Protein AF-A0A936YEL8-F1 (afdb_monomer_lite)

Radius of gyration: 24.59 Å; chains: 1; bounding box: 74×56×64 Å

pLDDT: mean 84.37, std 16.49, range [36.75, 98.81]

Secondary structure (DSSP, 8-state):
------S------------EEEE-TTTTT-TT--THHHHHHTTT-SEEEEEEESSSS-SS--SSHHHHHTSSSEEEEEEEEEESTTSGGGT----TTSTTTT--HHHHHHHHHTT-HHHHHHHHHHHHHHHHHHTT--S-EEEEEEEEETB-S-HHHHHHHHHHHHHHHTTSTT-EEEE-BSSSPPPTTSEEEEESSPPP-TTEEEE-TTS-GGGS-HHHHHHHHTTSSEEEE--GGGGT--TTPPP--GGG------IIIIIHHHHHHH-GGGT-S---SS-GGGGTT-SEEEPPP-BTTB-S-EEPTTSSSEEEEPPGGGTTPPPS-EEEEETTEE-S---TT-TT--SSEEEEE-SS-TTSEEEEESS-GGGSPTTEEEEETTEEEEESS---B--

Sequence (399 aa):
MRYLLAILLLAQVSVAQENRGVSWILQMCSEHTDCSAIEAAYRGVPVINAGWMYLTSNPNRCKCAPRLLEDSRQKNIRIDICNSTCFPERGRSCQPAECFAGQRQGEAGKKILANDPATYKRIDRSIAMAQANLLSAKGPLKLFVKSCLECSIDPAARKKLNAYVAAKFSSYPGVEFVDNPINDRCQPGMVCEKHGSPVGNNNLIADNDGLDYDGIDQLSYWRKNKPSRLVLAWKGCNNGLAKGETFKPGQNRTNYCSASRDGKDFNSATISNAVDKPTEAVDPLDLKGCRKMLKAPDGPQKFVLKLSEGRAHSVWLSPPALSGKTFKKVELLNHGKRIDGSRAGVPGYRYGVPYLPDTTNPKRRLYDFMGHPRSYPDNSVLHADGFCWILEKPRFRVD

Foldseek 3Di:
DPDPPPPPPPPPPVPLPLFEAAELALQQQAPQHDLLLVVLLCVPFQEYEYEYEPCQQHLPARVNLLVVQLDAHHYEYEYEQAEPCQAVVNVHADPPLGLQHPHHQARLLVCLVVVPVVSVVSSVSSLVNVVVSNVSGHHHYAYEYEQYAQRAHDPVSNVSSQVVSCVSCVPPPNYAYEYEYDPDDGDPRHQYEDEQQDQAAQSYEYEPVVPACVRFPLLLSCVRHSRHNHYHHYHPQSQLDDPPDDDDGSNPRNSHDDNVPNSNVSNCSSDPPNNPPPPPQAQVLLLVLQPAEDEADDDDQGHQWAQDDPDQWIKGKDGPVCFQDDFPAKFKDGNNDTDLDDPPDDPPDGFQPQPAQDPVRNSITMGTGGHHQQRDDAQIWIDTNNYIYGRNGRDYDHD

Structure (mmCIF, N/CA/C/O backbone):
data_AF-A0A936YEL8-F1
#
_entry.id   AF-A0A936YEL8-F1
#
loop_
_atom_site.group_PDB
_atom_site.id
_atom_site.type_symbol
_atom_site.label_atom_id
_atom_site.label_alt_id
_atom_site.label_comp_id
_atom_site.label_asym_id
_atom_site.label_entity_id
_atom_site.label_seq_id
_atom_site.pdbx_PDB_ins_code
_atom_site.Cartn_x
_atom_site.Cartn_y
_atom_site.Cartn_z
_atom_site.occupancy
_atom_site.B_iso_or_equiv
_atom_site.auth_seq_id
_atom_site.auth_comp_id
_atom_site.auth_asym_id
_atom_site.auth_atom_id
_atom_site.pdbx_PDB_model_num
ATOM 1 N N . MET A 1 1 ? -53.836 -18.350 -16.114 1.00 45.50 1 MET A N 1
ATOM 2 C CA . MET A 1 1 ? -52.524 -17.783 -16.512 1.00 45.50 1 MET A CA 1
ATOM 3 C C . MET A 1 1 ? -52.360 -16.372 -15.952 1.00 45.50 1 MET A C 1
ATOM 5 O O . MET A 1 1 ? -52.295 -15.400 -16.688 1.00 45.50 1 MET A O 1
ATOM 9 N N . ARG A 1 2 ? -52.354 -16.263 -14.621 1.00 44.19 2 ARG A N 1
ATOM 10 C CA . ARG A 1 2 ? -52.196 -15.024 -13.858 1.00 44.19 2 ARG A CA 1
ATOM 11 C C . ARG A 1 2 ? -50.851 -15.133 -13.138 1.00 44.19 2 ARG A C 1
ATOM 13 O O . ARG A 1 2 ? -50.680 -16.040 -12.338 1.00 44.19 2 ARG A O 1
ATOM 20 N N . TYR A 1 3 ? -49.925 -14.246 -13.486 1.00 48.91 3 TYR A N 1
ATOM 21 C CA . TYR A 1 3 ? -48.822 -13.782 -12.642 1.00 48.91 3 TYR A CA 1
ATOM 22 C C . TYR A 1 3 ? -47.939 -14.850 -11.970 1.00 48.91 3 TYR A C 1
ATOM 24 O O . TYR A 1 3 ? -47.777 -14.874 -10.756 1.00 48.91 3 TYR A O 1
ATOM 32 N N . LEU A 1 4 ? -47.233 -15.635 -12.788 1.00 48.00 4 LEU A N 1
ATOM 33 C CA . LEU A 1 4 ? -45.925 -16.213 -12.433 1.00 48.00 4 LEU A CA 1
ATOM 34 C C . LEU A 1 4 ? -44.836 -15.123 -12.570 1.00 48.00 4 LEU A C 1
ATOM 36 O O . LEU A 1 4 ? -43.848 -15.272 -13.275 1.00 48.00 4 LEU A O 1
ATOM 40 N N . LEU A 1 5 ? -45.079 -13.974 -11.931 1.00 49.78 5 LEU A N 1
ATOM 41 C CA . LEU A 1 5 ? -44.246 -12.764 -11.948 1.00 49.78 5 LEU A CA 1
ATOM 42 C C . LEU A 1 5 ? -43.610 -12.542 -10.562 1.00 49.78 5 LEU A C 1
ATOM 44 O O . LEU A 1 5 ? -43.473 -11.418 -10.096 1.00 49.78 5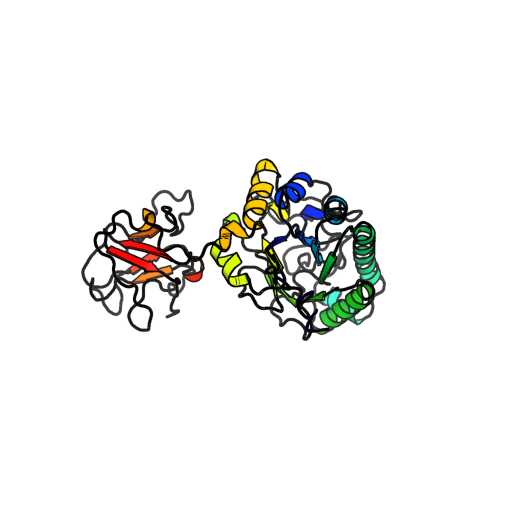 LEU A O 1
ATOM 48 N N . ALA A 1 6 ? -43.302 -13.645 -9.873 1.00 50.00 6 ALA A N 1
ATOM 49 C CA . ALA A 1 6 ? -42.829 -13.671 -8.487 1.00 50.00 6 ALA A CA 1
ATOM 50 C C . ALA A 1 6 ? -41.524 -14.471 -8.308 1.00 50.00 6 ALA A C 1
ATOM 52 O O . ALA A 1 6 ? -41.135 -14.783 -7.187 1.00 50.00 6 ALA A O 1
ATOM 53 N N . ILE A 1 7 ? -40.835 -14.807 -9.401 1.00 52.72 7 ILE A N 1
ATOM 54 C CA . ILE A 1 7 ? -39.545 -15.499 -9.365 1.00 52.72 7 ILE A CA 1
ATOM 55 C C . ILE A 1 7 ? -38.548 -14.619 -10.120 1.00 52.72 7 ILE A C 1
ATOM 57 O O . ILE A 1 7 ? -38.791 -14.270 -11.270 1.00 52.72 7 ILE A O 1
ATOM 61 N N . LEU A 1 8 ? -37.441 -14.269 -9.460 1.00 47.72 8 LEU A N 1
ATOM 62 C CA . LEU A 1 8 ? -36.282 -13.531 -9.992 1.00 47.72 8 LEU A CA 1
ATOM 63 C C . LEU A 1 8 ? -36.346 -11.993 -10.024 1.00 47.72 8 LEU A C 1
ATOM 65 O O . LEU A 1 8 ? -35.576 -11.367 -10.749 1.00 47.72 8 LEU A O 1
ATOM 69 N N . LEU A 1 9 ? -37.059 -11.355 -9.091 1.00 44.09 9 LEU A N 1
ATOM 70 C CA . LEU A 1 9 ? -36.402 -10.240 -8.394 1.00 44.09 9 LEU A CA 1
ATOM 71 C C . LEU A 1 9 ? -35.332 -10.880 -7.512 1.00 44.09 9 LEU A C 1
ATOM 73 O O . LEU A 1 9 ? -35.542 -11.167 -6.336 1.00 44.09 9 LEU A O 1
ATOM 77 N N . LEU A 1 10 ? -34.204 -11.197 -8.155 1.00 50.28 10 LEU A N 1
ATOM 78 C CA . LEU A 1 10 ? -32.916 -11.350 -7.512 1.00 50.28 10 LEU A CA 1
ATOM 79 C C . LEU A 1 10 ? -32.783 -10.126 -6.622 1.00 50.28 10 LEU A C 1
ATOM 81 O O . LEU A 1 10 ? -32.432 -9.041 -7.086 1.00 50.28 10 LEU A O 1
ATOM 85 N N . ALA A 1 11 ? -33.115 -10.299 -5.346 1.00 43.66 11 ALA A N 1
ATOM 86 C CA . ALA A 1 11 ? -32.524 -9.518 -4.297 1.00 43.66 11 ALA A CA 1
ATOM 87 C C . ALA A 1 11 ? -31.023 -9.712 -4.500 1.00 43.66 11 ALA A C 1
ATOM 89 O O . ALA A 1 11 ? -30.417 -10.658 -3.998 1.00 43.66 11 ALA A O 1
ATOM 90 N N . GLN A 1 12 ? -30.429 -8.832 -5.306 1.00 42.38 12 GLN A N 1
ATOM 91 C CA . GLN A 1 12 ? -29.065 -8.415 -5.120 1.00 42.38 12 GLN A CA 1
ATOM 92 C C . GLN A 1 12 ? -29.080 -7.818 -3.723 1.00 42.38 12 GLN A C 1
ATOM 94 O O . GLN A 1 12 ? -29.275 -6.623 -3.524 1.00 42.38 12 GLN A O 1
ATOM 99 N N . VAL A 1 13 ? -28.988 -8.706 -2.732 1.00 37.88 13 VAL A N 1
ATOM 100 C CA . VAL A 1 13 ? -28.427 -8.378 -1.444 1.00 37.88 13 VAL A CA 1
ATOM 101 C C . VAL A 1 13 ? -27.080 -7.821 -1.846 1.00 37.88 13 VAL A C 1
ATOM 103 O O . VAL A 1 13 ? -26.172 -8.564 -2.214 1.00 37.88 13 VAL A O 1
ATOM 106 N N . SER A 1 14 ? -27.022 -6.497 -1.945 1.00 40.69 14 SER A N 1
ATOM 107 C CA . SER A 1 14 ? -25.804 -5.731 -2.070 1.00 40.69 14 SER A CA 1
ATOM 108 C C . SER A 1 14 ? -25.049 -6.037 -0.793 1.00 40.69 14 SER A C 1
ATOM 110 O O . SER A 1 14 ? -25.156 -5.303 0.188 1.00 40.69 14 SER A O 1
ATOM 112 N N . VAL A 1 15 ? -24.393 -7.200 -0.756 1.00 48.75 15 VAL A N 1
ATOM 113 C CA . VAL A 1 15 ? -23.474 -7.566 0.305 1.00 48.75 15 VAL A CA 1
ATOM 114 C C . VAL A 1 15 ? -22.483 -6.425 0.259 1.00 48.75 15 VAL A C 1
ATOM 116 O O . VAL A 1 15 ? -21.802 -6.256 -0.755 1.00 48.75 15 VAL A O 1
ATOM 119 N N . ALA A 1 16 ? -22.544 -5.541 1.258 1.00 52.88 16 ALA A N 1
ATOM 120 C CA . ALA A 1 16 ? -21.681 -4.378 1.311 1.00 52.88 16 ALA A CA 1
ATOM 121 C C . ALA A 1 16 ? -20.269 -4.902 1.068 1.00 52.88 16 ALA A C 1
ATOM 123 O O . ALA A 1 16 ? -19.822 -5.793 1.789 1.00 52.88 16 ALA A O 1
ATOM 124 N N . GLN A 1 17 ? -19.651 -4.472 -0.035 1.00 59.97 17 GLN A N 1
ATOM 125 C CA . GLN A 1 17 ? -18.426 -5.099 -0.502 1.00 59.97 17 GLN A CA 1
ATOM 126 C C . GLN A 1 17 ? -17.379 -4.922 0.594 1.00 59.97 17 GLN A C 1
ATOM 128 O O . GLN A 1 17 ? -16.962 -3.799 0.875 1.00 59.97 17 GLN A O 1
ATOM 133 N N . GLU A 1 18 ? -16.996 -6.028 1.232 1.00 82.06 18 GLU A N 1
ATOM 134 C CA . GLU A 1 18 ? -15.945 -6.023 2.239 1.00 82.06 18 GLU A CA 1
ATOM 135 C C . GLU A 1 18 ? -14.662 -5.565 1.547 1.00 82.06 18 GLU A C 1
ATOM 137 O O . GLU A 1 18 ? -14.137 -6.259 0.674 1.00 82.06 18 GLU A O 1
ATOM 142 N N . ASN A 1 19 ? -14.202 -4.362 1.885 1.00 88.38 19 ASN A N 1
ATOM 143 C CA . ASN A 1 19 ? -13.067 -3.700 1.245 1.00 88.38 19 ASN A CA 1
ATOM 144 C C . ASN A 1 19 ? -11.828 -3.655 2.148 1.00 88.38 19 ASN A C 1
ATOM 146 O O . ASN A 1 19 ? -10.810 -3.091 1.742 1.00 88.38 19 ASN A O 1
ATOM 150 N N . ARG A 1 20 ? -11.896 -4.239 3.351 1.00 93.50 20 ARG A N 1
ATOM 151 C CA . ARG A 1 20 ? -10.797 -4.259 4.320 1.00 93.50 20 ARG A CA 1
ATOM 152 C C . ARG A 1 20 ? -9.809 -5.362 4.004 1.00 93.50 20 ARG A C 1
ATOM 154 O O . ARG A 1 20 ? -10.191 -6.511 3.781 1.00 93.50 20 ARG A O 1
ATOM 161 N N . GLY A 1 21 ? -8.534 -5.012 4.000 1.00 96.00 21 GLY A N 1
ATOM 162 C CA . GLY A 1 21 ? -7.448 -5.885 3.593 1.00 96.00 21 GLY A CA 1
ATOM 163 C C . GLY A 1 21 ? -6.133 -5.573 4.274 1.00 96.00 21 GLY A C 1
ATOM 164 O O . GLY A 1 21 ? -6.070 -4.786 5.215 1.00 96.00 21 GLY A O 1
ATOM 165 N N . VAL A 1 22 ? -5.067 -6.185 3.766 1.00 97.19 22 VAL A N 1
ATOM 166 C CA . VAL A 1 22 ? -3.711 -6.021 4.298 1.00 97.19 22 VAL A CA 1
ATOM 167 C C . VAL A 1 22 ? -2.736 -5.709 3.168 1.00 97.19 22 VAL A C 1
ATOM 169 O O . VAL A 1 22 ? -2.756 -6.340 2.109 1.00 97.19 22 VAL A O 1
ATOM 172 N N . SER A 1 23 ? -1.868 -4.733 3.404 1.00 97.25 23 SER A N 1
ATOM 173 C CA . SER A 1 23 ? -0.746 -4.377 2.546 1.00 97.25 23 SER A CA 1
ATOM 174 C C . SER A 1 23 ? 0.471 -5.228 2.925 1.00 97.25 23 SER A C 1
ATOM 176 O O . SER A 1 23 ? 1.250 -4.906 3.820 1.00 97.25 23 SER A O 1
ATOM 178 N N . TRP A 1 24 ? 0.663 -6.342 2.223 1.00 96.88 24 TRP A N 1
ATOM 179 C CA . TRP A 1 24 ? 1.817 -7.241 2.342 1.00 96.88 24 TRP A CA 1
ATOM 180 C C . TRP A 1 24 ? 3.012 -6.764 1.504 1.00 96.88 24 TRP A C 1
ATOM 182 O O . TRP A 1 24 ? 3.737 -7.587 0.939 1.00 96.88 24 TRP A O 1
ATOM 192 N N . ILE A 1 25 ? 3.200 -5.439 1.425 1.00 93.38 25 ILE A N 1
ATOM 193 C CA . ILE A 1 25 ? 3.997 -4.717 0.423 1.00 93.38 25 ILE A 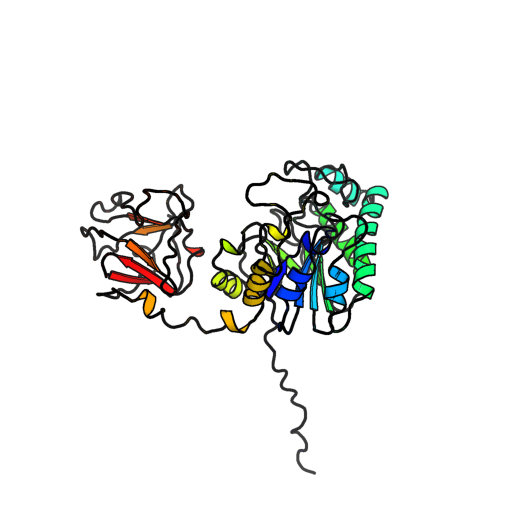CA 1
ATOM 194 C C . ILE A 1 25 ? 5.300 -5.418 0.014 1.00 93.38 25 ILE A C 1
ATOM 196 O O . ILE A 1 25 ? 5.496 -5.685 -1.168 1.00 93.38 25 ILE A O 1
ATOM 200 N N . LEU A 1 26 ? 6.153 -5.797 0.972 1.00 94.75 26 LEU A N 1
ATOM 201 C CA . LEU A 1 26 ? 7.389 -6.547 0.708 1.00 94.75 26 LEU A CA 1
ATOM 202 C C . LEU A 1 26 ? 7.347 -7.994 1.191 1.00 94.75 26 LEU A C 1
ATOM 204 O O . LEU A 1 26 ? 8.091 -8.833 0.677 1.00 94.75 26 LEU A O 1
ATOM 208 N N . GLN A 1 27 ? 6.499 -8.283 2.174 1.00 96.19 27 GLN A N 1
ATOM 209 C CA . GLN A 1 27 ? 6.372 -9.600 2.781 1.00 96.19 27 GLN A CA 1
ATOM 210 C C . GLN A 1 27 ? 5.903 -10.662 1.778 1.00 96.19 27 GLN A C 1
ATOM 212 O O . GLN A 1 27 ? 6.480 -11.743 1.728 1.00 96.19 27 GLN A O 1
ATOM 217 N N . MET A 1 28 ? 4.926 -10.352 0.917 1.00 97.50 28 MET A N 1
ATOM 218 C CA . MET A 1 28 ? 4.333 -11.340 0.001 1.00 97.50 28 MET A CA 1
ATOM 219 C C . MET A 1 28 ? 5.370 -12.044 -0.888 1.00 97.50 28 MET A C 1
ATOM 221 O O . MET A 1 28 ? 5.274 -13.250 -1.138 1.00 97.50 28 MET A O 1
ATOM 225 N N . CYS A 1 29 ? 6.366 -11.293 -1.366 1.00 97.44 29 CYS A N 1
ATOM 226 C CA . CYS A 1 29 ? 7.350 -11.810 -2.310 1.00 97.44 29 CYS A CA 1
ATOM 227 C C . CYS A 1 29 ? 8.677 -12.238 -1.680 1.00 97.44 29 CYS A C 1
ATOM 229 O O . CYS A 1 29 ? 9.481 -12.875 -2.356 1.00 97.44 29 CYS A O 1
ATOM 231 N N . SER A 1 30 ? 8.910 -11.953 -0.401 1.00 96.44 30 SER A N 1
ATOM 232 C CA . SER A 1 30 ? 10.202 -12.230 0.224 1.00 96.44 30 SER A CA 1
ATOM 233 C C . SER A 1 30 ? 10.477 -13.727 0.397 1.00 96.44 30 SER A C 1
ATOM 235 O O . SER A 1 30 ? 9.593 -14.509 0.753 1.00 96.44 30 SER A O 1
ATOM 237 N N . GLU A 1 31 ? 11.739 -14.129 0.216 1.00 95.00 31 GLU A N 1
ATOM 238 C CA . GLU A 1 31 ? 12.195 -15.494 0.516 1.00 95.00 31 GLU A CA 1
ATOM 239 C C . GLU A 1 31 ? 12.102 -15.824 2.009 1.00 95.00 31 GLU A C 1
ATOM 241 O O . GLU A 1 31 ? 11.750 -16.945 2.385 1.00 95.00 31 GLU A O 1
ATOM 246 N N . HIS A 1 32 ? 12.355 -14.829 2.862 1.00 94.94 32 HIS A N 1
ATOM 247 C CA . HIS A 1 32 ? 12.430 -14.985 4.317 1.00 94.94 32 HIS A CA 1
ATOM 248 C C . HIS A 1 32 ? 11.062 -14.987 5.005 1.00 94.94 32 HIS A C 1
ATOM 250 O O . HIS A 1 32 ? 10.977 -15.170 6.214 1.00 94.94 32 HIS A O 1
ATOM 256 N N . THR A 1 33 ? 9.983 -14.763 4.258 1.00 93.88 33 THR A N 1
ATOM 257 C CA . THR A 1 33 ? 8.636 -14.709 4.828 1.00 93.88 33 THR A CA 1
ATOM 258 C C . THR A 1 33 ? 8.078 -16.097 5.084 1.00 93.88 33 THR A C 1
ATOM 260 O O . THR A 1 33 ? 8.111 -16.953 4.205 1.00 93.88 33 THR A O 1
ATOM 263 N N . ASP A 1 34 ? 7.483 -16.312 6.251 1.00 91.12 34 ASP A N 1
ATOM 264 C CA . ASP A 1 34 ? 6.557 -17.421 6.446 1.00 91.12 34 ASP A CA 1
ATOM 265 C C . ASP A 1 34 ? 5.160 -17.025 5.935 1.00 91.12 34 ASP A C 1
ATOM 267 O O . ASP A 1 34 ? 4.550 -16.067 6.418 1.00 91.12 34 ASP A O 1
ATOM 271 N N . CYS A 1 35 ? 4.652 -17.756 4.938 1.00 95.94 35 CYS A N 1
ATOM 272 C CA . CYS A 1 35 ? 3.347 -17.475 4.338 1.00 95.94 35 CYS A CA 1
ATOM 273 C C . CYS A 1 35 ? 2.181 -17.745 5.301 1.00 95.94 35 CYS A C 1
ATOM 275 O O . CYS A 1 35 ? 1.083 -17.237 5.072 1.00 95.94 35 CYS A O 1
ATOM 277 N N . SER A 1 36 ? 2.412 -18.471 6.401 1.00 94.31 36 SER A N 1
ATOM 278 C CA . SER A 1 36 ? 1.387 -18.758 7.406 1.00 94.31 36 SER A CA 1
ATOM 279 C C . SER A 1 36 ? 0.777 -17.485 8.010 1.00 94.31 36 SER A C 1
ATOM 281 O O . SER A 1 36 ? -0.399 -17.479 8.370 1.00 94.31 36 SER A O 1
ATOM 283 N N . ALA A 1 37 ? 1.531 -16.378 8.079 1.00 92.69 37 ALA A N 1
ATOM 284 C CA . ALA A 1 37 ? 1.022 -15.100 8.583 1.00 92.69 37 ALA A CA 1
ATOM 285 C C . ALA A 1 37 ? -0.051 -14.499 7.670 1.00 92.69 37 ALA A C 1
ATOM 287 O O . ALA A 1 37 ? -1.064 -13.986 8.145 1.00 92.69 37 ALA A O 1
ATOM 288 N N . ILE A 1 38 ? 0.164 -14.619 6.360 1.00 95.38 38 ILE A N 1
ATOM 289 C CA . ILE A 1 38 ? -0.759 -14.162 5.323 1.00 95.38 38 ILE A CA 1
ATOM 290 C C . ILE A 1 38 ? -2.011 -15.042 5.339 1.00 95.38 38 ILE A C 1
ATOM 292 O O . ILE A 1 38 ? -3.127 -14.533 5.377 1.00 95.38 38 ILE A O 1
ATOM 296 N N . GLU A 1 39 ? -1.835 -16.363 5.377 1.00 94.75 39 GLU A N 1
ATOM 297 C CA . GLU A 1 39 ? -2.943 -17.324 5.444 1.00 94.75 39 GLU A CA 1
ATOM 298 C C . GLU A 1 39 ? -3.795 -17.115 6.710 1.00 94.75 39 GLU A C 1
ATOM 300 O O . GLU A 1 39 ? -5.027 -17.121 6.649 1.00 94.75 39 GLU A O 1
ATOM 305 N N . ALA A 1 40 ? -3.150 -16.871 7.856 1.00 92.94 40 ALA A N 1
ATOM 306 C CA . ALA A 1 40 ? -3.823 -16.590 9.120 1.00 92.94 40 ALA A CA 1
ATOM 307 C C . ALA A 1 40 ? -4.657 -15.304 9.066 1.00 92.94 40 ALA A C 1
ATOM 309 O O . ALA A 1 40 ? -5.785 -15.309 9.557 1.00 92.94 40 ALA A O 1
ATOM 310 N N . ALA A 1 41 ? -4.149 -14.243 8.427 1.00 93.75 41 ALA A N 1
ATOM 311 C CA . ALA A 1 41 ? -4.867 -12.977 8.287 1.00 93.75 41 ALA A CA 1
ATOM 312 C C . ALA A 1 41 ? -6.204 -13.122 7.554 1.00 93.75 41 ALA A C 1
ATOM 314 O O . ALA A 1 41 ? -7.148 -12.404 7.863 1.00 93.75 41 ALA A O 1
ATOM 315 N N . TYR A 1 42 ? -6.332 -14.085 6.642 1.00 94.69 42 TYR A N 1
ATOM 316 C CA . TYR A 1 42 ? -7.564 -14.281 5.878 1.00 94.69 42 TYR A CA 1
ATOM 317 C C . TYR A 1 42 ? -8.402 -15.474 6.335 1.00 94.69 42 TYR A C 1
ATOM 319 O O . TYR A 1 42 ? -9.368 -15.824 5.658 1.00 94.69 42 TYR A O 1
ATOM 327 N N . ARG A 1 43 ? -8.096 -16.129 7.459 1.00 89.00 43 ARG A N 1
ATOM 328 C CA . ARG A 1 43 ? -8.901 -17.264 7.936 1.00 89.00 43 ARG A CA 1
ATOM 329 C C . ARG A 1 43 ? -10.345 -16.827 8.221 1.00 89.00 43 ARG A C 1
ATOM 331 O O . ARG A 1 43 ? -10.575 -15.904 8.989 1.00 89.00 43 ARG A O 1
ATOM 338 N N . GLY A 1 44 ? -11.323 -17.484 7.595 1.00 84.56 44 GLY A N 1
ATOM 339 C CA . GLY A 1 44 ? -12.747 -17.161 7.780 1.00 84.56 44 GLY A CA 1
ATOM 340 C C . GLY A 1 44 ? -13.218 -15.850 7.131 1.00 84.56 44 GLY A C 1
ATOM 341 O O . GLY A 1 44 ? -14.388 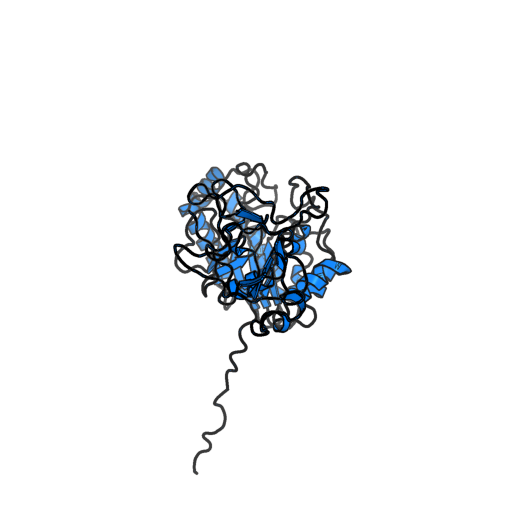-15.506 7.260 1.00 84.56 44 GLY A O 1
ATOM 342 N N . VAL A 1 45 ? -12.350 -15.131 6.410 1.00 89.12 45 VAL A N 1
ATOM 343 C CA . VAL A 1 45 ? -12.723 -13.906 5.684 1.00 89.12 45 VAL A CA 1
ATOM 344 C C . VAL A 1 45 ? -13.360 -14.284 4.336 1.00 89.12 45 VAL A C 1
ATOM 346 O O . VAL A 1 45 ? -12.763 -15.057 3.588 1.00 89.12 45 VAL A O 1
ATOM 349 N N . PRO A 1 46 ? -14.551 -13.778 3.975 1.00 86.62 46 PRO A N 1
ATOM 350 C CA . PRO A 1 46 ? -15.232 -14.190 2.742 1.00 86.62 46 PRO A CA 1
ATOM 351 C C . PRO A 1 46 ? -14.583 -13.632 1.465 1.00 86.62 46 PRO A C 1
ATOM 353 O O . PRO A 1 46 ? -14.628 -14.282 0.422 1.00 86.62 46 PRO A O 1
ATOM 356 N N . VAL A 1 47 ? -13.968 -12.447 1.546 1.00 93.06 47 VAL A N 1
ATOM 357 C CA . VAL A 1 47 ? -13.303 -11.763 0.429 1.00 93.06 47 VAL A CA 1
ATOM 358 C C . VAL A 1 47 ? -11.881 -11.402 0.838 1.00 93.06 47 VAL A C 1
ATOM 360 O O . VAL A 1 47 ? -11.664 -10.721 1.836 1.00 93.06 47 VAL A O 1
ATOM 363 N N . ILE A 1 48 ? -10.897 -11.842 0.063 1.00 96.25 48 ILE A N 1
ATOM 364 C CA . ILE A 1 48 ? -9.487 -11.551 0.323 1.00 96.25 48 ILE A CA 1
ATOM 365 C C . ILE A 1 48 ? -9.135 -10.216 -0.330 1.00 96.25 48 ILE A C 1
ATOM 367 O O . ILE A 1 48 ? -9.009 -10.127 -1.550 1.00 96.25 48 ILE A O 1
ATOM 371 N N . ASN A 1 49 ? -8.928 -9.183 0.479 1.00 97.56 49 ASN A N 1
ATOM 372 C CA . ASN A 1 49 ? -8.380 -7.908 0.022 1.00 97.56 49 ASN A CA 1
ATOM 373 C C . ASN A 1 49 ? -6.893 -7.834 0.394 1.00 97.56 49 ASN A C 1
ATOM 375 O O . ASN A 1 49 ? -6.553 -7.885 1.579 1.00 97.56 49 ASN A O 1
ATOM 379 N N . ALA A 1 50 ? -5.998 -7.720 -0.585 1.00 98.00 50 ALA A N 1
ATOM 380 C CA . ALA A 1 50 ? -4.552 -7.721 -0.345 1.00 98.00 50 ALA A CA 1
ATOM 381 C C . ALA A 1 50 ? -3.810 -6.755 -1.274 1.00 98.00 50 ALA A C 1
ATOM 383 O O . ALA A 1 50 ? -4.255 -6.506 -2.390 1.00 98.00 50 ALA A O 1
ATOM 384 N N . GLY A 1 51 ? -2.659 -6.251 -0.825 1.00 98.12 51 GLY A N 1
ATOM 385 C CA . GLY A 1 51 ? -1.730 -5.454 -1.630 1.00 98.12 51 GLY A CA 1
ATOM 386 C C . GLY A 1 51 ? -0.293 -5.973 -1.546 1.00 98.12 51 GLY A C 1
ATOM 387 O O . GLY A 1 51 ? 0.114 -6.379 -0.461 1.00 98.12 51 GLY A O 1
ATOM 388 N N . TRP A 1 52 ? 0.485 -5.967 -2.635 1.00 98.19 52 TRP A N 1
ATOM 389 C CA . TRP A 1 52 ? 1.937 -6.215 -2.577 1.00 98.19 52 TRP A CA 1
ATOM 390 C C . TRP A 1 52 ? 2.724 -5.682 -3.782 1.00 98.19 52 TRP A C 1
ATOM 392 O O . TRP A 1 52 ? 2.152 -5.351 -4.816 1.00 98.19 52 TRP A O 1
ATOM 402 N N . MET A 1 53 ? 4.056 -5.682 -3.674 1.00 96.88 53 MET A N 1
ATOM 403 C CA . MET A 1 53 ? 4.982 -5.221 -4.708 1.00 96.88 53 MET A CA 1
ATOM 404 C C . MET A 1 53 ? 5.890 -6.334 -5.232 1.00 96.88 53 MET A C 1
ATOM 406 O O . MET A 1 53 ? 6.400 -7.156 -4.468 1.00 96.88 53 MET A O 1
ATOM 410 N N . TYR A 1 54 ? 6.137 -6.326 -6.542 1.00 97.69 54 TYR A N 1
ATOM 411 C CA . TYR A 1 54 ? 7.030 -7.275 -7.209 1.00 97.69 54 TYR A CA 1
ATOM 412 C C . TYR A 1 54 ? 8.495 -6.807 -7.253 1.00 97.69 54 TYR A C 1
ATOM 414 O O . TYR A 1 54 ? 8.799 -5.619 -7.174 1.00 97.69 54 TYR A O 1
ATOM 422 N N . LEU A 1 55 ? 9.413 -7.773 -7.398 1.00 94.94 55 LEU A N 1
ATOM 423 C CA . LEU A 1 55 ? 10.876 -7.640 -7.553 1.00 94.94 55 LEU A CA 1
ATOM 424 C C . LEU A 1 55 ? 11.681 -7.049 -6.384 1.00 94.94 55 LEU A C 1
ATOM 426 O O . LEU A 1 55 ? 12.854 -7.402 -6.234 1.00 94.94 55 LEU A O 1
ATOM 430 N N . THR A 1 56 ? 11.107 -6.180 -5.552 1.00 93.19 56 THR A N 1
ATOM 431 C CA . THR A 1 56 ? 11.881 -5.466 -4.522 1.00 93.19 56 THR A CA 1
ATOM 432 C C . THR A 1 56 ? 12.411 -6.374 -3.413 1.00 93.19 56 THR A C 1
ATOM 434 O O . THR A 1 56 ? 13.567 -6.236 -3.021 1.00 93.19 56 THR A O 1
ATOM 437 N N . SER A 1 57 ? 11.603 -7.297 -2.884 1.00 94.62 57 SER A N 1
ATOM 438 C CA . SER A 1 57 ? 12.057 -8.227 -1.835 1.00 94.62 57 SER A CA 1
ATOM 439 C C . SER A 1 57 ? 12.650 -9.520 -2.387 1.00 94.62 57 SER A C 1
ATOM 441 O O . SER A 1 57 ? 13.432 -10.175 -1.705 1.00 94.62 57 SER A O 1
ATOM 443 N N . ASN A 1 58 ? 12.317 -9.875 -3.627 1.00 95.38 58 ASN A N 1
ATOM 444 C CA . ASN A 1 58 ? 12.846 -11.050 -4.301 1.00 95.38 58 ASN A CA 1
ATOM 445 C C . ASN A 1 58 ? 12.780 -10.868 -5.823 1.00 95.38 58 ASN A C 1
ATOM 447 O O . ASN A 1 58 ? 11.691 -10.691 -6.373 1.00 95.38 58 ASN A O 1
ATOM 451 N N . PRO A 1 59 ? 13.920 -10.937 -6.526 1.00 93.94 59 PRO A N 1
ATOM 452 C CA . PRO A 1 59 ? 13.967 -10.697 -7.963 1.00 93.94 59 PRO A CA 1
ATOM 453 C C . PRO A 1 59 ? 13.477 -11.879 -8.812 1.00 93.94 59 PRO A C 1
ATOM 455 O O . PRO A 1 59 ? 13.310 -11.725 -10.025 1.00 93.94 59 PRO A O 1
ATOM 458 N N . ASN A 1 60 ? 13.292 -13.059 -8.216 1.00 94.44 60 ASN A N 1
ATOM 459 C CA . ASN A 1 60 ? 13.093 -14.310 -8.951 1.00 94.44 60 ASN A CA 1
ATOM 460 C C . ASN A 1 60 ? 11.691 -14.894 -8.790 1.00 94.44 60 ASN A C 1
ATOM 462 O O . ASN A 1 60 ? 11.209 -15.556 -9.704 1.00 94.44 60 ASN A O 1
ATOM 466 N N . ARG A 1 61 ? 11.022 -14.653 -7.661 1.00 94.56 61 ARG A N 1
ATOM 467 C CA . ARG A 1 61 ? 9.664 -15.152 -7.423 1.00 94.56 61 ARG A CA 1
ATOM 468 C C . ARG A 1 61 ? 8.931 -14.323 -6.382 1.00 94.56 61 ARG A C 1
ATOM 470 O O . ARG A 1 61 ? 9.543 -13.570 -5.635 1.00 94.56 61 ARG A O 1
ATOM 477 N N . CYS A 1 62 ? 7.623 -14.532 -6.294 1.00 96.19 62 CYS A N 1
ATOM 478 C CA . CYS A 1 62 ? 6.818 -14.031 -5.191 1.00 96.19 62 CYS A CA 1
ATOM 479 C C . CYS A 1 62 ? 6.288 -15.215 -4.376 1.00 96.19 62 CYS A C 1
ATOM 481 O O . CYS A 1 62 ? 5.286 -15.814 -4.750 1.00 96.19 62 CYS A O 1
ATOM 483 N N . LYS A 1 63 ? 6.996 -15.606 -3.307 1.00 95.25 63 LYS A N 1
ATOM 484 C CA . LYS A 1 63 ? 6.805 -16.915 -2.652 1.00 95.25 63 LYS A CA 1
ATOM 485 C C . LYS A 1 63 ? 5.371 -17.175 -2.176 1.00 95.25 63 LYS A C 1
ATOM 487 O O . LYS A 1 63 ? 4.870 -18.282 -2.352 1.00 95.25 63 LYS A O 1
ATOM 492 N N . CYS A 1 64 ? 4.723 -16.182 -1.570 1.00 97.62 64 CYS A N 1
ATOM 493 C CA . CYS A 1 64 ? 3.411 -16.367 -0.953 1.00 97.62 64 CYS A CA 1
ATOM 494 C C . CYS A 1 64 ? 2.239 -15.985 -1.869 1.00 97.62 64 CYS A C 1
ATOM 496 O O . CYS A 1 64 ? 1.108 -16.371 -1.579 1.00 97.62 64 CYS A O 1
ATOM 498 N N . ALA A 1 65 ? 2.488 -15.280 -2.981 1.00 97.69 65 ALA A N 1
ATOM 499 C CA . ALA A 1 65 ? 1.417 -14.847 -3.879 1.00 97.69 65 ALA A CA 1
ATOM 500 C C . ALA A 1 65 ? 0.630 -16.021 -4.489 1.00 97.69 65 ALA A C 1
ATOM 502 O O . ALA A 1 65 ? -0.595 -15.982 -4.380 1.00 97.69 65 ALA A O 1
ATOM 503 N N . PRO A 1 66 ? 1.256 -17.085 -5.044 1.00 96.69 66 PRO A N 1
ATOM 504 C CA . PRO A 1 66 ? 0.513 -18.233 -5.568 1.00 96.69 66 PRO A CA 1
ATOM 505 C C . PRO A 1 66 ? -0.420 -18.864 -4.534 1.00 96.69 66 PRO A C 1
ATOM 507 O O . PRO A 1 66 ? -1.574 -19.125 -4.839 1.00 96.69 66 PRO A O 1
ATOM 510 N N . ARG A 1 67 ? 0.019 -19.000 -3.275 1.00 95.75 67 ARG A N 1
ATOM 511 C CA . ARG A 1 67 ? -0.816 -19.571 -2.204 1.00 95.75 67 ARG A CA 1
ATOM 512 C C . ARG A 1 67 ? -2.094 -18.773 -1.962 1.00 95.75 67 ARG A C 1
ATOM 514 O O . ARG A 1 67 ? -3.154 -19.355 -1.768 1.00 95.75 67 ARG A O 1
ATOM 521 N N . LEU A 1 68 ? -1.992 -17.442 -1.970 1.00 96.75 68 LEU A N 1
ATOM 522 C CA . LEU A 1 68 ? -3.158 -16.575 -1.819 1.00 96.75 68 LEU A CA 1
ATOM 523 C C . LEU A 1 68 ? -4.042 -16.605 -3.074 1.00 96.75 68 LEU A C 1
ATOM 525 O O . LEU A 1 68 ? -5.264 -16.601 -2.966 1.00 96.75 68 LEU A O 1
ATOM 529 N N . LEU A 1 69 ? -3.431 -16.620 -4.262 1.00 97.75 69 LEU A N 1
ATOM 530 C CA . LEU A 1 69 ? -4.130 -16.602 -5.548 1.00 97.75 69 LEU A CA 1
ATOM 531 C C . LEU A 1 69 ? -4.884 -17.913 -5.823 1.00 97.75 69 LEU A C 1
ATOM 533 O O . LEU A 1 69 ? -5.988 -17.862 -6.361 1.00 97.75 69 LEU A O 1
ATOM 537 N N . GLU A 1 70 ? -4.340 -19.054 -5.405 1.00 97.69 70 GLU A N 1
ATOM 538 C CA . GLU A 1 70 ? -4.947 -20.385 -5.539 1.00 97.69 70 GLU A CA 1
ATOM 539 C C . GLU A 1 70 ? -6.130 -20.631 -4.591 1.00 97.69 70 GLU A C 1
ATOM 541 O O . GLU A 1 70 ? -6.851 -21.619 -4.753 1.00 97.69 70 GLU A O 1
ATOM 546 N N . ASP A 1 71 ? -6.363 -19.752 -3.614 1.00 96.69 71 ASP A N 1
ATOM 547 C CA . ASP A 1 71 ? -7.581 -19.780 -2.805 1.00 96.69 71 ASP A CA 1
ATOM 548 C C . ASP A 1 71 ? -8.817 -19.679 -3.719 1.00 96.69 71 ASP A C 1
ATOM 550 O O . ASP A 1 71 ? -8.775 -18.994 -4.733 1.00 96.69 71 ASP A O 1
ATOM 554 N N . SER A 1 72 ? -9.935 -20.337 -3.415 1.00 96.56 72 SER A N 1
ATOM 555 C CA . SER A 1 72 ? -11.124 -20.302 -4.289 1.00 96.56 72 SER A CA 1
ATOM 556 C C . SER A 1 72 ? -12.044 -19.099 -4.048 1.00 96.56 72 SER A C 1
ATOM 558 O O . SER A 1 72 ? -12.892 -18.799 -4.890 1.00 96.56 72 SER A O 1
ATOM 560 N N . ARG A 1 73 ? -11.887 -18.394 -2.922 1.00 95.44 73 ARG A N 1
ATOM 561 C CA . ARG A 1 73 ? -12.729 -17.250 -2.532 1.00 95.44 73 ARG A CA 1
ATOM 562 C C . ARG A 1 73 ? -12.533 -16.054 -3.456 1.00 95.44 73 ARG A C 1
ATOM 564 O O . ARG A 1 73 ? -11.522 -15.948 -4.143 1.00 95.44 73 ARG A O 1
ATOM 571 N N . GLN A 1 74 ? -13.460 -15.098 -3.434 1.00 95.31 74 GLN A N 1
ATOM 572 C CA . GLN A 1 74 ? -13.264 -13.838 -4.151 1.00 95.31 74 GLN A CA 1
ATOM 573 C C . GLN A 1 74 ? -12.026 -13.097 -3.624 1.00 95.31 74 GLN A C 1
ATOM 575 O O . GLN A 1 74 ? -11.794 -13.023 -2.415 1.00 95.31 74 GLN A O 1
ATOM 580 N N . LYS A 1 75 ? -11.260 -12.506 -4.542 1.00 96.75 75 LYS A N 1
ATOM 581 C CA . LYS A 1 75 ? -10.071 -11.706 -4.246 1.00 96.75 75 LYS A CA 1
ATOM 582 C C . LYS A 1 75 ? -10.160 -10.323 -4.878 1.00 96.75 75 LYS A C 1
ATOM 584 O O . LYS A 1 75 ? -10.514 -10.206 -6.047 1.00 96.75 75 LYS A O 1
ATOM 589 N N . ASN A 1 76 ? -9.756 -9.299 -4.134 1.00 97.38 76 ASN A N 1
ATOM 590 C CA . ASN A 1 76 ? -9.493 -7.958 -4.643 1.00 97.38 76 ASN A CA 1
ATOM 591 C C . ASN A 1 76 ? -8.021 -7.627 -4.356 1.00 97.38 76 ASN A C 1
ATOM 593 O O . ASN A 1 76 ? -7.634 -7.395 -3.209 1.00 97.38 76 ASN A O 1
ATOM 597 N N . ILE A 1 77 ? -7.185 -7.658 -5.388 1.00 98.12 77 ILE A N 1
ATOM 598 C CA . ILE A 1 77 ? -5.731 -7.617 -5.237 1.00 98.12 77 ILE A CA 1
ATOM 599 C C . ILE A 1 77 ? -5.174 -6.329 -5.820 1.00 98.12 77 ILE A C 1
ATOM 601 O O . ILE A 1 77 ? -5.395 -6.047 -6.993 1.00 98.12 77 ILE A O 1
ATOM 605 N N . ARG A 1 78 ? -4.389 -5.594 -5.033 1.00 98.44 78 ARG A N 1
ATOM 606 C CA . ARG A 1 78 ? -3.539 -4.503 -5.510 1.00 98.44 78 ARG A CA 1
ATOM 607 C C . ARG A 1 78 ? -2.110 -4.992 -5.719 1.00 98.44 78 ARG A C 1
ATOM 609 O O . ARG A 1 78 ? -1.526 -5.592 -4.823 1.00 98.44 78 ARG A O 1
ATOM 616 N N . ILE A 1 79 ? -1.535 -4.717 -6.884 1.00 98.56 79 ILE A N 1
ATOM 617 C CA . ILE A 1 79 ? -0.129 -5.023 -7.171 1.00 98.56 79 ILE A CA 1
ATOM 618 C C . ILE A 1 79 ? 0.646 -3.778 -7.577 1.00 98.56 79 ILE A C 1
ATOM 620 O O . ILE A 1 79 ? 0.125 -2.931 -8.304 1.00 98.56 79 ILE A O 1
ATOM 624 N N . ASP A 1 80 ? 1.908 -3.720 -7.163 1.00 98.31 80 ASP A N 1
ATOM 625 C CA . ASP A 1 80 ? 2.847 -2.663 -7.530 1.00 98.31 80 ASP A CA 1
ATOM 626 C C . ASP A 1 80 ? 3.924 -3.214 -8.455 1.00 98.31 80 ASP A C 1
ATOM 628 O O . ASP A 1 80 ? 4.608 -4.192 -8.132 1.00 98.31 80 ASP A O 1
ATOM 632 N N . ILE A 1 81 ? 4.079 -2.575 -9.613 1.00 98.50 81 ILE A N 1
ATOM 633 C CA . ILE A 1 81 ? 5.040 -3.008 -10.631 1.00 98.50 81 ILE A CA 1
ATOM 634 C C . ILE A 1 81 ? 6.432 -2.439 -10.353 1.00 98.50 81 ILE A C 1
ATOM 636 O O . ILE A 1 81 ? 7.419 -3.172 -10.432 1.00 98.50 81 ILE A O 1
ATOM 640 N N . CYS A 1 82 ? 6.526 -1.153 -10.016 1.00 98.25 82 CYS A N 1
ATOM 641 C CA . CYS A 1 82 ? 7.795 -0.480 -9.766 1.00 98.25 82 CYS A CA 1
ATOM 642 C C . CYS A 1 82 ? 7.828 0.204 -8.403 1.00 98.25 82 CYS A C 1
ATOM 644 O O . CYS A 1 82 ? 6.826 0.721 -7.916 1.00 98.25 82 CYS A O 1
ATOM 646 N N . ASN A 1 83 ? 9.022 0.266 -7.822 1.00 96.06 83 ASN A N 1
ATOM 647 C CA . ASN A 1 83 ? 9.280 0.926 -6.554 1.00 96.06 83 ASN A CA 1
ATOM 648 C C . ASN A 1 83 ? 9.997 2.260 -6.800 1.00 96.06 83 ASN A C 1
ATOM 650 O O . ASN A 1 83 ? 11.180 2.236 -7.113 1.00 96.06 83 ASN A O 1
ATOM 654 N N . SER A 1 84 ? 9.353 3.422 -6.651 1.00 96.00 84 SER A N 1
ATOM 655 C CA . SER A 1 84 ? 10.093 4.704 -6.623 1.00 96.00 84 SER A CA 1
ATOM 656 C C . SER A 1 84 ? 10.540 5.104 -5.224 1.00 96.00 84 SER A C 1
ATOM 658 O O . SER A 1 84 ? 11.322 6.041 -5.055 1.00 96.00 84 SER A O 1
ATOM 660 N N . THR A 1 85 ? 10.129 4.372 -4.188 1.00 93.69 85 THR A N 1
ATOM 661 C CA . THR A 1 85 ? 10.624 4.635 -2.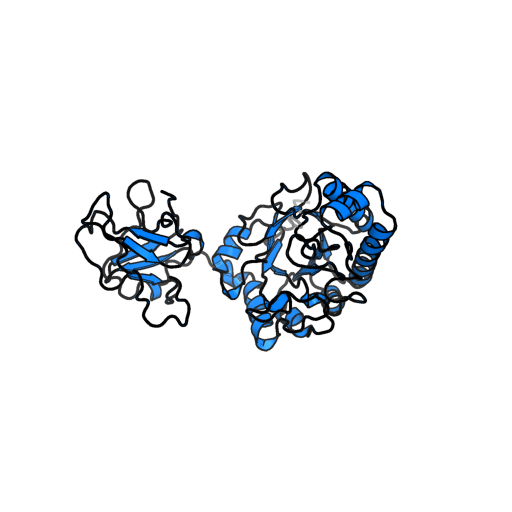835 1.00 93.69 85 THR A CA 1
ATOM 662 C C . THR A 1 85 ? 12.113 4.324 -2.686 1.00 93.69 85 THR A C 1
ATOM 664 O O . THR A 1 85 ? 12.693 4.727 -1.685 1.00 93.69 85 THR A O 1
ATOM 667 N N . CYS A 1 86 ? 12.741 3.633 -3.643 1.00 94.94 86 CYS A N 1
ATOM 668 C CA . CYS A 1 86 ? 14.162 3.290 -3.618 1.00 94.94 86 CYS A CA 1
ATOM 669 C C . CYS A 1 86 ? 15.104 4.412 -4.077 1.00 94.94 86 CYS A C 1
ATOM 671 O O . CYS A 1 86 ? 16.317 4.264 -3.936 1.00 94.94 86 CYS A O 1
ATOM 673 N N . PHE A 1 87 ? 14.586 5.517 -4.621 1.00 96.69 87 PHE A N 1
ATOM 674 C CA . PHE A 1 87 ? 15.432 6.550 -5.215 1.00 96.69 87 PHE A CA 1
ATOM 675 C C . PHE A 1 87 ? 16.405 7.214 -4.214 1.00 96.69 87 PHE A C 1
ATOM 677 O O . PHE A 1 87 ? 16.045 7.407 -3.045 1.00 96.69 87 PHE A O 1
ATOM 684 N N . PRO A 1 88 ? 17.603 7.642 -4.668 1.00 96.00 88 PRO A N 1
ATOM 685 C CA . PRO A 1 88 ? 18.584 8.360 -3.845 1.00 96.00 88 PRO A CA 1
ATOM 686 C C . PRO A 1 88 ? 18.073 9.632 -3.181 1.00 96.00 88 PRO A C 1
ATOM 688 O O . PRO A 1 88 ? 18.476 9.937 -2.062 1.00 96.00 88 PRO A O 1
ATOM 691 N N . GLU A 1 89 ? 17.124 10.332 -3.802 1.00 95.12 89 GLU A N 1
ATOM 692 C CA . GLU A 1 89 ? 16.462 11.507 -3.223 1.00 95.12 89 GLU A CA 1
ATOM 693 C C . GLU A 1 89 ? 15.732 11.204 -1.899 1.00 95.12 89 GLU A C 1
ATOM 695 O O . GLU A 1 89 ? 15.387 12.119 -1.155 1.00 95.12 89 GLU A O 1
ATOM 700 N N . ARG A 1 90 ? 15.518 9.922 -1.572 1.00 90.81 90 ARG A N 1
ATOM 701 C CA . ARG A 1 90 ? 14.942 9.455 -0.301 1.00 90.81 90 ARG A CA 1
ATOM 702 C C . ARG A 1 90 ? 15.978 8.802 0.622 1.00 90.81 90 ARG A C 1
ATOM 704 O O . ARG A 1 90 ? 15.596 8.079 1.541 1.00 90.81 90 ARG A O 1
ATOM 711 N N . GLY A 1 91 ? 17.271 9.021 0.366 1.00 91.06 91 GLY A N 1
ATOM 712 C CA . GLY A 1 91 ? 18.386 8.455 1.135 1.00 91.06 91 GLY A CA 1
ATOM 713 C C . GLY A 1 91 ? 18.580 6.952 0.922 1.00 91.06 91 GLY A C 1
ATOM 714 O O . GLY A 1 91 ? 18.936 6.236 1.855 1.00 91.06 91 GLY A O 1
ATOM 715 N N . ARG A 1 92 ? 18.258 6.447 -0.275 1.00 92.94 92 ARG A N 1
ATOM 716 C CA . ARG A 1 92 ? 18.206 5.011 -0.603 1.00 92.94 92 ARG A CA 1
ATOM 717 C C . ARG A 1 92 ? 18.930 4.725 -1.922 1.00 92.94 92 ARG A C 1
ATOM 719 O O . ARG A 1 92 ? 19.534 5.610 -2.513 1.00 92.94 92 ARG A O 1
ATOM 726 N N . SER A 1 93 ? 18.900 3.479 -2.381 1.00 94.12 93 SER A N 1
ATOM 727 C CA . SER A 1 93 ? 19.357 3.131 -3.727 1.00 94.12 93 SER A CA 1
ATOM 728 C C . SER A 1 93 ? 18.486 2.030 -4.315 1.00 94.12 93 SER A C 1
ATOM 730 O O . SER A 1 93 ? 18.183 1.042 -3.636 1.00 94.12 93 SER A O 1
ATOM 732 N N . CYS A 1 94 ? 18.098 2.209 -5.576 1.00 96.00 94 CYS A N 1
ATOM 733 C CA . CYS A 1 94 ? 17.345 1.222 -6.334 1.00 96.00 94 CYS A CA 1
ATOM 734 C C . CYS A 1 94 ? 18.232 0.035 -6.692 1.00 96.00 94 CYS A C 1
ATOM 736 O O . CYS A 1 94 ? 19.268 0.183 -7.345 1.00 96.00 94 CYS A O 1
ATOM 738 N N . GLN A 1 95 ? 17.807 -1.144 -6.252 1.00 95.44 95 GLN A N 1
ATOM 739 C CA . GLN A 1 95 ? 18.560 -2.385 -6.350 1.00 95.44 95 GLN A CA 1
ATOM 740 C C . GLN A 1 95 ? 18.608 -2.896 -7.796 1.00 95.44 95 GLN A C 1
ATOM 742 O O . GLN A 1 95 ? 17.692 -2.605 -8.566 1.00 95.44 95 GLN A O 1
ATOM 747 N N . PRO A 1 96 ? 19.618 -3.705 -8.177 1.00 95.56 96 PRO A N 1
ATOM 748 C CA . PRO A 1 96 ? 19.834 -4.136 -9.565 1.00 95.56 96 PRO A CA 1
ATOM 749 C C . PRO A 1 96 ? 18.620 -4.764 -10.264 1.00 95.56 96 PRO A C 1
ATOM 751 O O . PRO A 1 96 ? 18.487 -4.673 -11.484 1.00 95.56 96 PRO A O 1
ATOM 754 N N . ALA A 1 97 ? 17.733 -5.407 -9.503 1.00 94.06 97 ALA A N 1
ATOM 755 C CA . ALA A 1 97 ? 16.538 -6.049 -10.033 1.00 94.06 97 ALA A CA 1
ATOM 756 C C . ALA A 1 97 ? 15.302 -5.136 -10.125 1.00 94.06 97 ALA A C 1
ATOM 758 O O . ALA A 1 97 ? 14.336 -5.517 -10.778 1.00 94.06 97 ALA A O 1
ATOM 759 N N . GLU A 1 98 ? 15.301 -3.967 -9.481 1.00 96.75 98 GLU A N 1
ATOM 760 C CA . GLU A 1 98 ? 14.155 -3.049 -9.478 1.00 96.75 98 GLU A CA 1
ATOM 761 C C . GLU A 1 98 ? 14.050 -2.279 -10.805 1.00 96.75 98 GLU A C 1
ATOM 763 O O . GLU A 1 98 ? 15.051 -2.065 -11.490 1.00 96.75 98 GLU A O 1
ATOM 768 N N . CYS A 1 99 ? 12.848 -1.806 -11.166 1.00 98.12 99 CYS A N 1
ATOM 769 C CA . CYS A 1 99 ? 12.609 -1.083 -12.428 1.00 98.12 99 CYS A CA 1
ATOM 770 C C . CYS A 1 99 ? 13.632 0.039 -12.687 1.00 98.12 99 CYS A C 1
ATOM 772 O O . CYS A 1 99 ? 14.158 0.180 -13.796 1.00 98.12 99 CYS A O 1
ATOM 774 N N . PHE A 1 100 ? 13.941 0.807 -11.638 1.00 98.12 100 PHE A N 1
ATOM 775 C CA . PHE A 1 100 ? 14.780 2.004 -11.691 1.00 98.12 100 PHE A CA 1
ATOM 776 C C . PHE A 1 100 ? 16.196 1.776 -11.145 1.00 98.12 100 PHE A C 1
ATOM 778 O O . PHE A 1 100 ? 16.825 2.711 -10.659 1.00 98.12 100 PHE A O 1
ATOM 785 N N . ALA A 1 101 ? 16.696 0.538 -11.199 1.00 97.62 101 ALA A N 1
ATOM 786 C CA . ALA A 1 101 ? 18.039 0.169 -10.752 1.00 97.62 101 ALA A CA 1
ATOM 787 C C . ALA A 1 101 ? 19.116 1.188 -11.171 1.00 97.62 101 ALA A C 1
ATOM 789 O O . ALA A 1 101 ? 19.277 1.469 -12.362 1.00 97.62 101 ALA A O 1
ATOM 790 N N . GLY A 1 102 ? 19.850 1.721 -10.187 1.00 96.25 102 GLY A N 1
ATOM 791 C CA . GLY A 1 102 ? 20.933 2.690 -10.399 1.00 96.25 102 GLY A CA 1
ATOM 792 C C . GLY A 1 102 ? 20.510 4.083 -10.883 1.00 96.25 102 GLY A C 1
ATOM 793 O O . GLY A 1 102 ? 21.381 4.895 -11.172 1.00 96.25 102 GLY A O 1
ATOM 794 N N . GLN A 1 103 ? 19.211 4.373 -10.982 1.00 98.06 103 GLN A N 1
ATOM 795 C CA . GLN A 1 103 ? 18.703 5.648 -11.492 1.00 98.06 103 GLN A CA 1
ATOM 796 C C . GLN A 1 103 ? 18.312 6.593 -10.354 1.00 98.06 103 GLN A C 1
ATOM 798 O O . GLN A 1 103 ? 17.893 6.172 -9.275 1.00 98.06 103 GLN A O 1
ATOM 803 N N . ARG A 1 104 ? 18.385 7.894 -10.635 1.00 98.19 104 ARG A N 1
ATOM 804 C CA . ARG A 1 104 ? 17.749 8.959 -9.840 1.00 98.19 104 ARG A CA 1
ATOM 805 C C . ARG A 1 104 ? 16.349 9.272 -10.368 1.00 98.19 104 ARG A C 1
ATOM 807 O O . ARG A 1 104 ? 16.054 8.963 -11.523 1.00 98.19 104 ARG A O 1
ATOM 814 N N . GLN A 1 105 ? 15.513 9.953 -9.578 1.00 97.44 105 GLN A N 1
ATOM 815 C CA . GLN A 1 105 ? 14.136 10.314 -9.974 1.00 97.44 105 GLN A CA 1
ATOM 816 C C . GLN A 1 105 ? 14.049 10.955 -11.372 1.00 97.44 105 GLN A C 1
ATOM 818 O O . GLN A 1 105 ? 13.309 10.486 -12.240 1.00 97.44 105 GLN A O 1
ATOM 823 N N . GLY A 1 106 ? 14.836 12.010 -11.613 1.00 97.75 106 GLY A N 1
ATOM 824 C CA . GLY A 1 106 ? 14.824 12.735 -12.887 1.00 97.75 106 GLY A CA 1
ATOM 825 C C . GLY A 1 106 ? 15.377 11.923 -14.064 1.00 97.75 106 GLY A C 1
ATOM 826 O O . GLY A 1 106 ? 14.905 12.065 -15.191 1.00 97.75 106 GLY A O 1
ATOM 827 N N . GLU A 1 107 ? 16.347 11.043 -13.813 1.00 98.31 107 GLU A N 1
ATOM 828 C CA . GLU A 1 107 ? 16.903 10.157 -14.840 1.00 98.31 107 GLU A CA 1
ATOM 829 C C . GLU A 1 107 ? 15.882 9.102 -15.273 1.00 98.31 107 GLU A C 1
ATOM 831 O O . GLU A 1 107 ? 15.673 8.908 -16.471 1.00 98.31 107 GLU A O 1
ATOM 836 N N . ALA A 1 108 ? 15.195 8.479 -14.310 1.00 98.50 108 ALA A N 1
ATOM 837 C CA . ALA A 1 108 ? 14.122 7.531 -14.583 1.00 98.50 108 ALA A CA 1
ATOM 838 C C . ALA A 1 108 ? 13.004 8.175 -15.413 1.00 98.50 108 ALA A C 1
ATOM 840 O O . ALA A 1 108 ? 12.566 7.603 -16.412 1.00 98.50 108 ALA A O 1
ATOM 841 N N . GLY A 1 109 ? 12.607 9.405 -15.062 1.00 98.44 109 GLY A N 1
ATOM 842 C CA . GLY A 1 109 ? 11.632 10.177 -15.832 1.00 98.44 109 GLY A CA 1
ATOM 843 C C . GLY A 1 109 ? 12.054 10.382 -17.292 1.00 98.44 109 GLY A C 1
ATOM 844 O O . GLY A 1 109 ? 11.298 10.053 -18.208 1.00 98.44 109 GLY A O 1
ATOM 845 N N . LYS A 1 110 ? 13.291 10.847 -17.525 1.00 98.75 110 LYS A N 1
ATOM 846 C CA . LYS A 1 110 ? 13.847 11.032 -18.879 1.00 98.75 110 LYS A CA 1
ATOM 847 C C . LYS A 1 110 ? 13.881 9.726 -19.674 1.00 98.75 110 LYS A C 1
ATOM 849 O O . LYS A 1 110 ? 13.474 9.713 -20.831 1.00 98.75 110 LYS A O 1
ATOM 854 N N . LYS A 1 111 ? 14.318 8.624 -19.058 1.00 98.69 111 LYS A N 1
ATOM 855 C CA . LYS A 1 111 ? 14.407 7.304 -19.704 1.00 98.69 111 LYS A CA 1
ATOM 856 C C . LYS A 1 111 ? 13.040 6.749 -20.104 1.00 98.69 111 LYS A C 1
ATOM 858 O O . LYS A 1 111 ? 12.889 6.246 -21.214 1.00 98.69 111 LYS A O 1
ATOM 863 N N . ILE A 1 112 ? 12.024 6.907 -19.257 1.00 98.81 112 ILE A N 1
ATOM 864 C CA . ILE A 1 112 ? 10.640 6.540 -19.596 1.00 98.81 112 ILE A CA 1
ATOM 865 C C . ILE A 1 112 ? 10.142 7.371 -20.788 1.00 98.81 112 ILE A C 1
ATOM 867 O O . ILE A 1 112 ? 9.637 6.832 -21.777 1.00 98.81 112 ILE A O 1
ATOM 871 N N . LEU A 1 113 ? 10.327 8.693 -20.745 1.00 98.75 113 LEU A N 1
ATOM 872 C CA . LEU A 1 113 ? 9.928 9.582 -21.840 1.00 98.75 113 LEU A CA 1
ATOM 873 C C . LEU A 1 113 ? 10.654 9.256 -23.152 1.00 98.75 113 LEU A C 1
ATOM 875 O O . LEU A 1 113 ? 10.017 9.274 -24.203 1.00 98.75 113 LEU A O 1
ATOM 879 N N . ALA A 1 114 ? 11.919 8.843 -23.089 1.00 98.56 114 ALA A N 1
ATOM 880 C CA . ALA A 1 114 ? 12.726 8.457 -24.243 1.00 98.56 114 ALA A CA 1
ATOM 881 C C . ALA A 1 114 ? 12.487 7.021 -24.760 1.00 98.56 114 ALA A C 1
ATOM 883 O O . ALA A 1 114 ? 13.121 6.633 -25.734 1.00 98.56 114 ALA A O 1
ATOM 884 N N . ASN A 1 115 ? 11.588 6.230 -24.153 1.00 98.44 115 ASN A N 1
ATOM 885 C CA . ASN A 1 115 ? 11.428 4.799 -24.471 1.00 98.44 115 ASN A CA 1
ATOM 886 C C . ASN A 1 115 ? 12.725 3.984 -24.297 1.00 98.44 115 ASN A C 1
ATOM 888 O O . ASN A 1 115 ? 12.999 3.084 -25.086 1.00 98.44 115 ASN A O 1
ATOM 892 N N . ASP A 1 116 ? 13.523 4.285 -23.268 1.00 98.69 116 ASP A N 1
ATOM 893 C CA . ASP A 1 116 ? 14.794 3.600 -23.009 1.00 98.69 116 ASP A CA 1
ATOM 894 C C . ASP A 1 116 ? 14.603 2.070 -22.881 1.00 98.69 116 ASP A C 1
ATOM 896 O O . ASP A 1 116 ? 13.972 1.612 -21.915 1.00 98.69 116 ASP A O 1
ATOM 900 N N . PRO A 1 117 ? 15.162 1.254 -23.799 1.00 98.38 117 PRO A N 1
ATOM 901 C CA . PRO A 1 117 ? 14.903 -0.185 -23.831 1.00 98.38 117 PRO A CA 1
ATOM 902 C C . PRO A 1 117 ? 15.354 -0.909 -22.560 1.00 98.38 117 PRO A C 1
ATOM 904 O O . PRO A 1 117 ? 14.705 -1.855 -22.116 1.00 98.38 117 PRO A O 1
ATOM 907 N N . ALA A 1 118 ? 16.447 -0.462 -21.936 1.00 97.88 118 ALA A N 1
ATOM 908 C CA . ALA A 1 118 ? 16.968 -1.087 -20.723 1.00 97.88 118 ALA A CA 1
ATOM 909 C C . ALA A 1 118 ? 16.031 -0.884 -19.520 1.00 97.88 118 ALA A C 1
ATOM 911 O O . ALA A 1 118 ? 15.826 -1.807 -18.728 1.00 97.88 118 ALA A O 1
ATOM 912 N N . THR A 1 119 ? 15.444 0.307 -19.382 1.00 98.38 119 THR A N 1
ATOM 913 C CA . THR A 1 119 ? 14.449 0.607 -18.343 1.00 98.38 119 THR A CA 1
ATOM 914 C C . THR A 1 119 ? 13.166 -0.184 -18.563 1.00 98.38 119 THR A C 1
ATOM 916 O O . THR A 1 119 ? 12.698 -0.849 -17.637 1.00 98.38 119 THR A O 1
ATOM 919 N N . TYR A 1 120 ? 12.645 -0.207 -19.791 1.00 98.62 120 TYR A N 1
ATOM 920 C CA . TYR A 1 120 ? 11.444 -0.982 -20.106 1.00 98.62 120 TYR A CA 1
ATOM 921 C C . TYR A 1 120 ? 11.648 -2.492 -19.971 1.00 98.62 120 TYR A C 1
ATOM 923 O O . TYR A 1 120 ? 10.758 -3.165 -19.466 1.00 98.62 120 TYR A O 1
ATOM 931 N N . LYS A 1 121 ? 12.841 -3.025 -20.266 1.00 98.44 121 LYS A N 1
ATOM 932 C CA . LYS A 1 121 ? 13.175 -4.433 -19.999 1.00 98.44 121 LYS A CA 1
ATOM 933 C C . LYS A 1 121 ? 13.075 -4.792 -18.510 1.00 98.44 121 LYS A C 1
ATOM 935 O O . LYS A 1 121 ? 12.615 -5.881 -18.171 1.00 98.44 121 LYS A O 1
ATOM 940 N N . ARG A 1 122 ? 13.491 -3.897 -17.602 1.00 98.12 122 ARG A N 1
ATOM 941 C CA . ARG A 1 122 ? 13.343 -4.115 -16.148 1.00 98.12 122 ARG A CA 1
ATOM 942 C C . ARG A 1 122 ? 11.886 -4.011 -15.693 1.00 98.12 122 ARG A C 1
ATOM 944 O O . ARG A 1 122 ? 11.462 -4.816 -14.870 1.00 98.12 122 ARG A O 1
ATOM 951 N N . ILE A 1 123 ? 11.119 -3.075 -16.253 1.00 98.62 123 ILE A N 1
ATOM 952 C CA . ILE A 1 123 ? 9.671 -2.966 -16.008 1.00 98.62 123 ILE A CA 1
ATOM 953 C C . ILE A 1 123 ? 8.959 -4.244 -16.478 1.00 98.62 123 ILE A C 1
ATOM 955 O O . ILE A 1 123 ? 8.211 -4.848 -15.712 1.00 98.62 123 ILE A O 1
ATOM 959 N N . ASP A 1 124 ? 9.250 -4.708 -17.694 1.00 98.62 124 ASP A N 1
ATOM 960 C CA . ASP A 1 124 ? 8.663 -5.916 -18.277 1.00 98.62 124 ASP A CA 1
ATOM 961 C C . ASP A 1 124 ? 8.976 -7.170 -17.462 1.00 98.62 124 ASP A C 1
ATOM 963 O O . ASP A 1 124 ? 8.123 -8.044 -17.352 1.00 98.62 124 ASP A O 1
ATOM 967 N N . ARG A 1 125 ? 10.148 -7.255 -16.820 1.00 98.12 125 ARG A N 1
ATOM 968 C CA . ARG A 1 125 ? 10.450 -8.347 -15.881 1.00 98.12 125 ARG A CA 1
ATOM 969 C C . ARG A 1 125 ? 9.458 -8.388 -14.713 1.00 98.12 125 ARG A C 1
ATOM 971 O O . ARG A 1 125 ? 9.030 -9.472 -14.320 1.00 98.12 125 ARG A O 1
ATOM 978 N N . SER A 1 126 ? 9.099 -7.229 -14.160 1.00 98.19 126 SER A N 1
ATOM 979 C CA . SER A 1 126 ? 8.137 -7.132 -13.053 1.00 98.19 126 SER A CA 1
ATOM 980 C C . SER A 1 126 ? 6.733 -7.518 -13.516 1.00 98.19 126 SER A C 1
ATOM 982 O O . SER A 1 126 ? 6.063 -8.332 -12.881 1.00 98.19 126 SER A O 1
ATOM 984 N N . ILE A 1 127 ? 6.330 -7.012 -14.687 1.00 98.62 127 ILE A N 1
ATOM 985 C CA . ILE A 1 127 ? 5.054 -7.342 -15.333 1.00 98.62 127 ILE A CA 1
ATOM 986 C C . ILE A 1 127 ? 4.956 -8.843 -15.616 1.00 98.62 127 ILE A C 1
ATOM 988 O O . ILE A 1 127 ? 3.957 -9.457 -15.259 1.00 98.62 127 ILE A O 1
ATOM 992 N N . ALA A 1 128 ? 5.995 -9.447 -16.195 1.00 98.19 128 ALA A N 1
ATOM 993 C CA . ALA A 1 128 ? 6.021 -10.870 -16.512 1.00 98.19 128 ALA A CA 1
ATOM 994 C C . ALA A 1 128 ? 5.892 -11.734 -15.250 1.00 98.19 128 ALA A C 1
ATOM 996 O O . ALA A 1 128 ? 5.120 -12.689 -15.238 1.00 98.19 128 ALA A O 1
ATOM 997 N N . MET A 1 129 ? 6.586 -11.375 -14.162 1.00 97.69 129 MET A N 1
ATOM 998 C CA . MET A 1 129 ? 6.436 -12.065 -12.877 1.00 97.69 129 MET A CA 1
ATOM 999 C C . MET A 1 129 ? 5.010 -11.942 -12.330 1.00 97.69 129 MET A C 1
ATOM 1001 O O . MET A 1 129 ? 4.439 -12.928 -11.863 1.00 97.69 129 MET A O 1
ATOM 1005 N N . ALA A 1 130 ? 4.430 -10.743 -12.383 1.00 98.00 130 ALA A N 1
ATOM 1006 C CA . ALA A 1 130 ? 3.066 -10.511 -11.938 1.00 98.00 130 ALA A CA 1
ATOM 1007 C C . ALA A 1 130 ? 2.064 -11.349 -12.739 1.00 98.00 130 ALA A C 1
ATOM 1009 O O . ALA A 1 130 ? 1.287 -12.096 -12.151 1.00 98.00 130 ALA A O 1
ATOM 1010 N N . GLN A 1 131 ? 2.124 -11.277 -14.070 1.00 97.88 131 GLN A N 1
ATOM 1011 C CA . GLN A 1 131 ? 1.258 -12.038 -14.968 1.00 97.88 131 GLN A CA 1
ATOM 1012 C C . GLN A 1 131 ? 1.398 -13.545 -14.745 1.00 97.88 131 GLN A C 1
ATOM 1014 O O . GLN A 1 131 ? 0.383 -14.226 -14.629 1.00 97.88 131 GLN A O 1
ATOM 1019 N N . ALA A 1 132 ? 2.627 -14.052 -14.598 1.00 97.06 132 ALA A N 1
ATOM 1020 C CA . ALA A 1 132 ? 2.879 -15.464 -14.325 1.00 97.06 132 ALA A CA 1
ATOM 1021 C C . ALA A 1 132 ? 2.210 -15.934 -13.023 1.00 97.06 132 ALA A C 1
ATOM 1023 O O . ALA A 1 132 ? 1.563 -16.977 -13.017 1.00 97.06 132 ALA A O 1
ATOM 1024 N N . ASN A 1 133 ? 2.290 -15.154 -11.938 1.00 96.88 133 ASN A N 1
ATOM 1025 C CA . ASN A 1 133 ? 1.589 -15.499 -10.696 1.00 96.88 133 ASN A CA 1
ATOM 1026 C C . ASN A 1 133 ? 0.067 -15.442 -10.870 1.00 96.88 133 ASN A C 1
ATOM 1028 O O . ASN A 1 133 ? -0.635 -16.320 -10.377 1.00 96.88 133 ASN A O 1
ATOM 1032 N N . LEU A 1 134 ? -0.455 -14.448 -11.594 1.00 96.50 134 LEU A N 1
ATOM 1033 C CA . LEU A 1 134 ? -1.895 -14.300 -11.830 1.00 96.50 134 LEU A CA 1
ATOM 1034 C C . LEU A 1 134 ? -2.507 -15.471 -12.616 1.00 96.50 134 LEU A C 1
ATOM 1036 O O . LEU A 1 134 ? -3.699 -15.716 -12.465 1.00 96.50 134 LEU A O 1
ATOM 1040 N N . LEU A 1 135 ? -1.719 -16.234 -13.386 1.00 95.12 135 LEU A N 1
ATOM 1041 C CA . LEU A 1 135 ? -2.194 -17.465 -14.039 1.00 95.12 135 LEU A CA 1
ATOM 1042 C C . LEU A 1 135 ? -2.597 -18.563 -13.039 1.00 95.12 135 LEU A C 1
ATOM 1044 O O . LEU A 1 135 ? -3.390 -19.432 -13.386 1.00 95.12 135 LEU A O 1
ATOM 1048 N N . SER A 1 136 ? -2.079 -18.527 -11.806 1.00 95.44 136 SER A N 1
ATOM 1049 C CA . SER A 1 136 ? -2.462 -19.470 -10.740 1.00 95.44 136 SER A CA 1
ATOM 1050 C C . SER A 1 136 ? -3.773 -19.101 -10.035 1.00 95.44 136 SER A C 1
ATOM 1052 O O . SER A 1 136 ? -4.267 -19.873 -9.210 1.00 95.44 136 SER A O 1
ATOM 1054 N N . ALA A 1 137 ? -4.342 -17.927 -10.334 1.00 96.69 137 ALA A N 1
ATOM 1055 C CA . ALA A 1 137 ? -5.509 -17.423 -9.629 1.00 96.69 137 ALA A CA 1
ATOM 1056 C C . ALA A 1 137 ? -6.740 -18.314 -9.845 1.00 96.69 137 ALA A C 1
ATOM 1058 O O . ALA A 1 137 ? -7.143 -18.582 -10.977 1.00 96.69 137 ALA A O 1
ATOM 1059 N N . LYS A 1 138 ? -7.373 -18.733 -8.745 1.00 97.00 138 LYS A N 1
ATOM 1060 C CA . LYS A 1 138 ? -8.643 -19.469 -8.746 1.00 97.00 138 LYS A CA 1
ATOM 1061 C C . LYS A 1 138 ? -9.773 -18.586 -8.226 1.00 97.00 138 LYS A C 1
ATOM 1063 O O . LYS A 1 138 ? -9.564 -17.712 -7.390 1.00 97.00 138 LYS A O 1
ATOM 1068 N N . GLY A 1 139 ? -10.992 -18.833 -8.697 1.00 95.12 139 GLY A N 1
ATOM 1069 C CA . GLY A 1 139 ? -12.170 -18.055 -8.305 1.00 95.12 139 GLY A CA 1
ATOM 1070 C C . GLY A 1 139 ? -12.169 -16.609 -8.828 1.00 95.12 139 GLY A C 1
ATOM 1071 O O . GLY A 1 139 ? -11.305 -16.227 -9.620 1.00 95.12 139 GLY A O 1
ATOM 1072 N N . PRO A 1 140 ? -13.154 -15.790 -8.419 1.00 95.94 140 PRO A N 1
ATOM 1073 C CA . PRO A 1 140 ? -13.273 -14.414 -8.888 1.00 95.94 140 PRO A CA 1
ATOM 1074 C C . PRO A 1 140 ? -12.103 -13.540 -8.424 1.00 95.94 140 PRO A C 1
ATOM 1076 O O . PRO A 1 140 ? -11.787 -13.483 -7.232 1.00 95.94 140 PRO A O 1
ATOM 1079 N N . LEU A 1 141 ? -11.504 -12.812 -9.364 1.00 96.50 141 LEU A N 1
ATOM 1080 C CA . LEU A 1 141 ? -10.401 -11.893 -9.115 1.00 96.50 141 LEU A CA 1
ATOM 1081 C C . LEU A 1 141 ? -10.744 -10.503 -9.651 1.00 96.50 141 LEU A C 1
ATOM 1083 O O . LEU A 1 141 ? -11.000 -10.334 -10.839 1.00 96.50 141 LEU A O 1
ATOM 1087 N N . LYS A 1 142 ? -10.673 -9.503 -8.775 1.00 97.31 142 LYS A N 1
ATOM 1088 C CA . LYS A 1 142 ? -10.603 -8.091 -9.137 1.00 97.31 142 LYS A CA 1
ATOM 1089 C C . LYS A 1 142 ? -9.174 -7.602 -8.937 1.00 97.31 142 LYS A C 1
ATOM 1091 O O . LYS A 1 142 ? -8.608 -7.781 -7.858 1.00 97.31 142 LYS A O 1
ATOM 1096 N N . LEU A 1 143 ? -8.595 -6.983 -9.959 1.00 98.19 143 LEU A N 1
ATOM 1097 C CA . LEU A 1 143 ? -7.196 -6.565 -9.950 1.00 98.19 143 LEU A CA 1
ATOM 1098 C C . LEU A 1 143 ? -7.081 -5.040 -9.965 1.00 98.19 143 LEU A C 1
ATOM 1100 O O . LEU A 1 143 ? -7.725 -4.372 -10.765 1.00 98.19 143 LEU A O 1
ATOM 1104 N N . PHE A 1 144 ? -6.219 -4.505 -9.112 1.00 98.62 144 PHE A N 1
ATOM 1105 C CA . PHE A 1 144 ? -5.834 -3.103 -9.056 1.00 98.62 144 PHE A CA 1
ATOM 1106 C C . PHE A 1 144 ? -4.341 -3.004 -9.378 1.00 98.62 144 PHE A C 1
ATOM 1108 O O . PHE A 1 144 ? -3.502 -3.436 -8.589 1.00 98.62 144 PHE A O 1
ATOM 1115 N N . VAL A 1 145 ? -3.983 -2.477 -10.546 1.00 98.75 145 VAL A N 1
ATOM 1116 C CA . VAL A 1 145 ? -2.580 -2.434 -10.987 1.00 98.75 145 VAL A CA 1
ATOM 1117 C C . VAL A 1 145 ? -2.027 -1.030 -10.812 1.00 98.75 145 VAL A C 1
ATOM 1119 O O . VAL A 1 145 ? -2.437 -0.102 -11.511 1.00 98.75 145 VAL A O 1
ATOM 1122 N N . LYS A 1 146 ? -1.061 -0.887 -9.903 1.00 98.31 146 LYS A N 1
ATOM 1123 C CA . LYS A 1 146 ? -0.293 0.338 -9.697 1.00 98.31 146 LYS A CA 1
ATOM 1124 C C . LYS A 1 146 ? 1.043 0.233 -10.425 1.00 98.31 146 LYS A C 1
ATOM 1126 O O . LYS A 1 146 ? 1.857 -0.651 -10.156 1.00 98.31 146 LYS A O 1
ATOM 1131 N N . SER A 1 147 ? 1.300 1.157 -11.348 1.00 98.44 147 SER A N 1
ATOM 1132 C CA . SER A 1 147 ? 2.551 1.137 -12.117 1.00 98.44 147 SER A CA 1
ATOM 1133 C C . SER A 1 147 ? 3.778 1.431 -11.247 1.00 98.44 147 SER A C 1
ATOM 1135 O O . SER A 1 147 ? 4.855 0.892 -11.492 1.00 98.44 147 SER A O 1
ATOM 1137 N N . CYS A 1 148 ? 3.622 2.281 -10.229 1.00 97.50 148 CYS A N 1
ATOM 1138 C CA . CYS A 1 148 ? 4.726 2.809 -9.445 1.00 97.50 148 CYS A CA 1
ATOM 1139 C C . CYS A 1 148 ? 4.266 3.189 -8.027 1.00 97.50 148 CYS A C 1
ATOM 1141 O O . CYS A 1 148 ? 3.376 4.026 -7.866 1.00 97.50 148 CYS A O 1
ATOM 1143 N N . LEU A 1 149 ? 4.862 2.563 -7.010 1.00 96.56 149 LEU A N 1
ATOM 1144 C CA . LEU A 1 149 ? 4.612 2.826 -5.591 1.00 96.56 149 LEU A CA 1
ATOM 1145 C C . LEU A 1 149 ? 5.202 4.172 -5.171 1.00 96.56 149 LEU A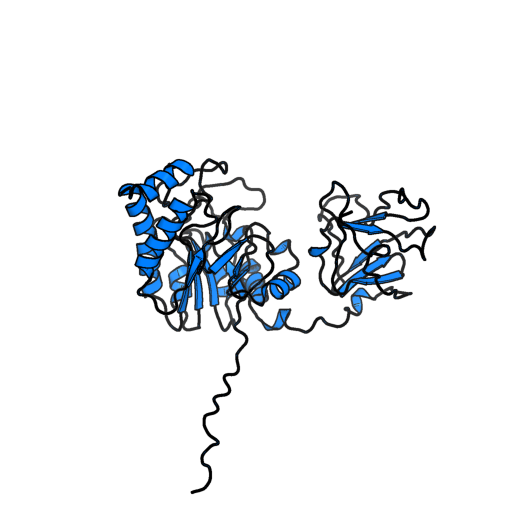 C 1
ATOM 1147 O O . LEU A 1 149 ? 6.415 4.359 -5.266 1.00 96.56 149 LEU A O 1
ATOM 1151 N N . GLU A 1 150 ? 4.360 5.053 -4.628 1.00 94.62 150 GLU A N 1
ATOM 1152 C CA . GLU A 1 150 ? 4.703 6.425 -4.248 1.00 94.62 150 GLU A CA 1
ATOM 1153 C C . GLU A 1 150 ? 5.485 7.109 -5.379 1.00 94.62 150 GLU A C 1
ATOM 1155 O O . GLU A 1 150 ? 6.666 7.454 -5.251 1.00 94.62 150 GLU A O 1
ATOM 1160 N N . CYS A 1 151 ? 4.827 7.226 -6.531 1.00 96.56 151 CYS A N 1
ATOM 1161 C CA . CYS A 1 151 ? 5.404 7.660 -7.789 1.00 96.56 151 CYS A CA 1
ATOM 1162 C C . CYS A 1 151 ? 5.919 9.100 -7.694 1.00 96.56 151 CYS A C 1
ATOM 1164 O O . CYS A 1 151 ? 5.142 10.050 -7.590 1.00 96.56 151 CYS A O 1
ATOM 1166 N N . SER A 1 152 ? 7.240 9.253 -7.743 1.00 96.00 152 SER A N 1
ATOM 1167 C CA . SER A 1 152 ? 7.934 10.538 -7.591 1.00 96.00 152 SER A CA 1
ATOM 1168 C C . SER A 1 152 ? 8.679 10.982 -8.854 1.00 96.00 152 SER A C 1
ATOM 1170 O O . SER A 1 152 ? 9.555 11.839 -8.782 1.00 96.00 152 SER A O 1
ATOM 1172 N N . ILE A 1 153 ? 8.420 10.335 -9.992 1.00 97.25 153 ILE A N 1
ATOM 1173 C CA . ILE A 1 153 ? 8.946 10.770 -11.292 1.00 97.25 153 ILE A CA 1
ATOM 1174 C C . ILE A 1 153 ? 8.069 11.888 -11.864 1.00 97.25 153 ILE A C 1
ATOM 1176 O O . ILE A 1 153 ? 6.937 12.090 -11.425 1.00 97.25 153 ILE A O 1
ATOM 1180 N N . ASP A 1 154 ? 8.594 12.579 -12.874 1.00 96.44 154 ASP A N 1
ATOM 1181 C CA . ASP A 1 154 ? 7.887 13.627 -13.612 1.00 96.44 154 ASP A CA 1
ATOM 1182 C C . ASP A 1 154 ? 6.451 13.208 -14.029 1.00 96.44 154 ASP A C 1
ATOM 1184 O O . ASP A 1 154 ? 6.254 12.064 -14.459 1.00 96.44 154 ASP A O 1
ATOM 1188 N N . PRO A 1 155 ? 5.439 14.100 -13.950 1.00 97.25 155 PRO A N 1
ATOM 1189 C CA . PRO A 1 155 ? 4.052 13.763 -14.275 1.00 97.25 155 PRO A CA 1
ATOM 1190 C C . PRO A 1 155 ? 3.832 13.212 -15.691 1.00 97.25 155 PRO A C 1
ATOM 1192 O O . PRO A 1 155 ? 3.016 12.301 -15.867 1.00 97.25 155 PRO A O 1
ATOM 1195 N N . ALA A 1 156 ? 4.555 13.707 -16.701 1.00 98.00 156 ALA A N 1
ATOM 1196 C CA . ALA A 1 156 ? 4.444 13.195 -18.065 1.00 98.00 156 ALA A CA 1
ATOM 1197 C C . ALA A 1 156 ? 5.054 11.791 -18.175 1.00 98.00 156 ALA A C 1
ATOM 1199 O O . ALA A 1 156 ? 4.455 10.900 -18.787 1.00 98.00 156 ALA A O 1
ATOM 1200 N N . ALA A 1 157 ? 6.197 11.558 -17.522 1.00 98.44 157 ALA A N 1
ATOM 1201 C CA . ALA A 1 157 ? 6.801 10.230 -17.434 1.00 98.44 157 ALA A CA 1
ATOM 1202 C C . ALA A 1 157 ? 5.881 9.239 -16.703 1.00 98.44 157 ALA A C 1
ATOM 1204 O O . ALA A 1 157 ? 5.650 8.133 -17.187 1.00 98.44 157 ALA A O 1
ATOM 1205 N N . ARG A 1 158 ? 5.281 9.655 -15.582 1.00 98.19 158 ARG A N 1
ATOM 1206 C CA . ARG A 1 158 ? 4.289 8.881 -14.822 1.00 98.19 158 ARG A CA 1
ATOM 1207 C C . ARG A 1 158 ? 3.081 8.506 -15.678 1.00 98.19 158 ARG A C 1
ATOM 1209 O O . ARG A 1 158 ? 2.683 7.346 -15.690 1.00 98.19 158 ARG A O 1
ATOM 1216 N N . LYS A 1 159 ? 2.517 9.451 -16.437 1.00 98.50 159 LYS A N 1
ATOM 1217 C CA . LYS A 1 159 ? 1.404 9.192 -17.373 1.00 98.50 159 LYS A CA 1
ATOM 1218 C C . LYS A 1 159 ? 1.783 8.162 -18.429 1.00 98.50 159 LYS A C 1
ATOM 1220 O O . LYS A 1 159 ? 1.017 7.236 -18.691 1.00 98.50 159 LYS A O 1
ATOM 1225 N N . LYS A 1 160 ? 2.979 8.288 -19.000 1.00 98.69 160 LYS A N 1
ATOM 1226 C CA . LYS A 1 160 ? 3.492 7.335 -19.985 1.00 98.69 160 LYS A CA 1
ATOM 1227 C C . LYS A 1 160 ? 3.718 5.943 -19.384 1.00 98.69 160 LYS A C 1
ATOM 1229 O O . LYS A 1 160 ? 3.356 4.951 -20.010 1.00 98.69 160 LYS A O 1
ATOM 1234 N N . LEU A 1 161 ? 4.259 5.862 -18.168 1.00 98.75 161 LEU A N 1
ATOM 1235 C CA . LEU A 1 161 ? 4.436 4.604 -17.443 1.00 98.75 161 LEU A CA 1
ATOM 1236 C C . LEU A 1 161 ? 3.087 3.936 -17.126 1.00 98.75 161 LEU A C 1
ATOM 1238 O O . LEU A 1 161 ? 2.936 2.741 -17.370 1.00 98.75 161 LEU A O 1
ATOM 1242 N N . ASN A 1 162 ? 2.098 4.703 -16.653 1.00 98.69 162 ASN A N 1
ATOM 1243 C CA . ASN A 1 162 ? 0.739 4.212 -16.410 1.00 98.69 162 ASN A CA 1
ATOM 1244 C C . ASN A 1 162 ? 0.116 3.638 -17.686 1.00 98.69 162 ASN A C 1
ATOM 1246 O O . ASN A 1 162 ? -0.382 2.517 -17.661 1.00 98.69 162 ASN A O 1
ATOM 1250 N N . ALA A 1 163 ? 0.196 4.359 -18.809 1.00 98.56 163 ALA A N 1
ATOM 1251 C CA . ALA A 1 163 ? -0.320 3.886 -20.094 1.00 98.56 163 ALA A CA 1
ATOM 1252 C C . ALA A 1 163 ? 0.378 2.597 -20.563 1.00 98.56 163 ALA A C 1
ATOM 1254 O O . ALA A 1 163 ? -0.280 1.670 -21.033 1.00 98.56 163 ALA A O 1
ATOM 1255 N N . TYR A 1 164 ? 1.701 2.518 -20.391 1.00 98.81 164 TYR A N 1
ATOM 1256 C CA . TYR A 1 164 ? 2.472 1.328 -20.739 1.00 98.81 164 TYR A CA 1
ATOM 1257 C C . TYR A 1 164 ? 2.044 0.101 -19.929 1.00 98.81 164 TYR A C 1
ATOM 1259 O O . TYR A 1 164 ? 1.753 -0.948 -20.501 1.00 98.81 164 TYR A O 1
ATOM 1267 N N . VAL A 1 165 ? 1.970 0.230 -18.600 1.00 98.69 165 VAL A N 1
ATOM 1268 C CA . VAL A 1 165 ? 1.523 -0.861 -17.723 1.00 98.69 165 VAL A CA 1
ATOM 1269 C C . VAL A 1 165 ? 0.069 -1.225 -18.027 1.00 98.69 165 VAL A C 1
ATOM 1271 O O . VAL A 1 165 ? -0.251 -2.408 -18.121 1.00 98.69 165 VAL A O 1
ATOM 1274 N N . ALA A 1 166 ? -0.798 -0.238 -18.266 1.00 98.38 166 ALA A N 1
ATOM 1275 C CA . ALA A 1 166 ? -2.198 -0.483 -18.590 1.00 98.38 166 ALA A CA 1
ATOM 1276 C C . ALA A 1 166 ? -2.376 -1.328 -19.855 1.00 98.38 166 ALA A C 1
ATOM 1278 O O . ALA A 1 166 ? -3.143 -2.290 -19.849 1.00 98.38 166 ALA A O 1
ATOM 1279 N N . ALA A 1 167 ? -1.603 -1.046 -20.907 1.00 98.50 167 ALA A N 1
ATOM 1280 C CA . ALA A 1 167 ? -1.622 -1.843 -22.129 1.00 98.50 167 ALA A CA 1
ATOM 1281 C C . ALA A 1 167 ? -1.295 -3.326 -21.863 1.00 98.50 167 ALA A C 1
ATOM 1283 O O . ALA A 1 167 ? -1.949 -4.208 -22.416 1.00 98.50 167 ALA A O 1
ATOM 1284 N N . LYS A 1 168 ? -0.340 -3.613 -20.966 1.00 98.62 168 LYS A N 1
ATOM 1285 C CA . LYS A 1 168 ? 0.107 -4.981 -20.643 1.00 98.62 168 LYS A CA 1
ATOM 1286 C C . LYS A 1 168 ? -0.900 -5.782 -19.815 1.00 98.62 168 LYS A C 1
ATOM 1288 O O . LYS A 1 168 ? -0.892 -7.005 -19.887 1.00 98.62 168 LYS A O 1
ATOM 1293 N N . PHE A 1 169 ? -1.760 -5.118 -19.046 1.00 98.38 169 PHE A N 1
ATOM 1294 C CA . PHE A 1 169 ? -2.788 -5.774 -18.229 1.00 98.38 169 PHE A CA 1
ATOM 1295 C C . PHE A 1 169 ? -4.205 -5.645 -18.806 1.00 98.38 169 PHE A C 1
ATOM 1297 O O . PHE A 1 169 ? -5.145 -6.159 -18.210 1.00 98.38 169 PHE A O 1
ATOM 1304 N N . SER A 1 170 ? -4.372 -5.006 -19.967 1.00 94.81 170 SER A N 1
ATOM 1305 C CA . SER A 1 170 ? -5.679 -4.733 -20.588 1.00 94.81 170 SER A CA 1
ATOM 1306 C C . SER A 1 170 ? -6.525 -5.977 -20.895 1.00 94.81 170 SER A C 1
ATOM 1308 O O . SER A 1 170 ? -7.745 -5.874 -20.981 1.00 94.81 170 SER A O 1
ATOM 1310 N N . SER A 1 171 ? -5.902 -7.152 -21.024 1.00 94.38 171 SER A N 1
ATOM 1311 C CA . SER A 1 171 ? -6.597 -8.424 -21.242 1.00 94.38 171 SER A CA 1
ATOM 1312 C C . SER A 1 171 ? -7.226 -9.020 -19.977 1.00 94.38 171 SER A C 1
ATOM 1314 O O . SER A 1 171 ? -8.020 -9.951 -20.092 1.00 94.38 171 SER A O 1
ATOM 1316 N N . TYR A 1 172 ? -6.894 -8.520 -18.779 1.00 94.12 172 TYR A N 1
ATOM 1317 C CA . TYR A 1 172 ? -7.449 -9.030 -17.525 1.00 94.12 172 TYR A CA 1
ATOM 1318 C C . TYR A 1 172 ? -8.838 -8.425 -17.263 1.00 94.12 172 TYR A C 1
ATOM 1320 O O . TYR A 1 172 ? -8.954 -7.206 -17.105 1.00 94.12 172 TYR A O 1
ATOM 1328 N N . PRO A 1 173 ? -9.904 -9.244 -17.170 1.00 90.25 173 PRO A N 1
ATOM 1329 C CA . PRO A 1 173 ? -11.248 -8.742 -16.907 1.00 90.25 173 PRO A CA 1
ATOM 1330 C C . PRO A 1 173 ? -11.330 -8.004 -15.568 1.00 90.25 173 PRO A C 1
ATOM 1332 O O . PRO A 1 173 ? -10.819 -8.477 -14.555 1.00 90.25 173 PRO A O 1
ATOM 1335 N N . GLY A 1 174 ? -11.999 -6.848 -15.552 1.00 87.88 174 GLY A N 1
ATOM 1336 C CA . GLY A 1 174 ? -12.242 -6.092 -14.319 1.00 87.88 174 GLY A CA 1
ATOM 1337 C C . GLY A 1 174 ? -10.993 -5.469 -13.686 1.00 87.88 174 GLY A C 1
ATOM 1338 O O . GLY A 1 174 ? -11.036 -5.115 -12.506 1.00 87.88 174 GLY A O 1
ATOM 1339 N N . VAL A 1 175 ? -9.892 -5.343 -14.438 1.00 97.69 175 VAL A N 1
ATOM 1340 C CA . VAL A 1 175 ? -8.709 -4.610 -13.985 1.00 97.69 175 VAL A CA 1
ATOM 1341 C C . VAL A 1 175 ? -9.015 -3.116 -13.851 1.00 97.69 175 VAL A C 1
ATOM 1343 O O . VAL A 1 175 ? -9.558 -2.486 -14.757 1.00 97.69 175 VAL A O 1
ATOM 1346 N N . GLU A 1 176 ? -8.646 -2.538 -12.714 1.00 98.19 176 GLU A N 1
ATOM 1347 C CA . GLU A 1 176 ? -8.637 -1.098 -12.480 1.00 98.19 176 GLU A CA 1
ATOM 1348 C C . GLU A 1 176 ? -7.184 -0.625 -12.346 1.00 98.19 176 GLU A C 1
ATOM 1350 O O . GLU A 1 176 ? -6.348 -1.276 -11.715 1.00 98.19 176 GLU A O 1
ATOM 1355 N N . PHE A 1 177 ? -6.859 0.520 -12.942 1.00 98.44 177 PHE A N 1
ATOM 1356 C CA . PHE A 1 177 ? -5.510 1.076 -12.871 1.00 98.44 177 PHE A CA 1
ATOM 1357 C C . PHE A 1 177 ? -5.410 2.108 -11.760 1.00 98.44 177 PHE A C 1
ATOM 1359 O O . PHE A 1 177 ? -6.272 2.978 -11.616 1.00 98.44 177 PHE A O 1
ATOM 1366 N N . VAL A 1 178 ? -4.335 2.001 -10.986 1.00 98.56 178 VAL A N 1
ATOM 1367 C CA . VAL A 1 178 ? -4.103 2.798 -9.787 1.00 98.56 178 VAL A CA 1
ATOM 1368 C C . VAL A 1 178 ? -2.969 3.780 -10.028 1.00 98.56 178 VAL A C 1
ATOM 1370 O O . VAL A 1 178 ? -1.915 3.422 -10.555 1.00 98.56 178 VAL A O 1
ATOM 1373 N N . ASP A 1 179 ? -3.179 5.017 -9.600 1.00 98.50 179 ASP A N 1
ATOM 1374 C CA . ASP A 1 179 ? -2.166 6.060 -9.558 1.00 98.50 179 ASP A CA 1
ATOM 1375 C C . ASP A 1 179 ? -1.878 6.456 -8.107 1.00 98.50 179 ASP A C 1
ATOM 1377 O O . ASP A 1 179 ? -2.769 6.471 -7.258 1.00 98.50 179 ASP A O 1
ATOM 1381 N N . ASN A 1 180 ? -0.621 6.769 -7.809 1.00 96.94 180 ASN A N 1
ATOM 1382 C CA . ASN A 1 180 ? -0.148 6.997 -6.441 1.00 96.94 180 ASN A CA 1
ATOM 1383 C C . ASN A 1 180 ? 1.008 8.004 -6.428 1.00 96.94 180 ASN A C 1
ATOM 1385 O O . ASN A 1 180 ? 2.136 7.648 -6.088 1.00 96.94 180 ASN A O 1
ATOM 1389 N N . PRO A 1 181 ? 0.772 9.249 -6.867 1.00 96.50 181 PRO A N 1
ATOM 1390 C CA . PRO A 1 181 ? 1.786 10.291 -6.816 1.00 96.50 181 PRO A CA 1
ATOM 1391 C C . PRO A 1 181 ? 2.217 10.622 -5.394 1.00 96.50 181 PRO A C 1
ATOM 1393 O O . PRO A 1 181 ? 1.401 10.655 -4.472 1.00 96.50 181 PRO A O 1
ATOM 1396 N N . ILE A 1 182 ? 3.473 11.037 -5.260 1.00 91.12 182 ILE A N 1
ATOM 1397 C CA . ILE A 1 182 ? 3.905 11.838 -4.115 1.00 91.12 182 ILE A CA 1
ATOM 1398 C C . ILE A 1 182 ? 3.640 13.313 -4.426 1.00 91.12 182 ILE A C 1
ATOM 1400 O O . ILE A 1 182 ? 4.156 13.835 -5.408 1.00 91.12 182 ILE A O 1
ATOM 1404 N N . ASN A 1 183 ? 2.875 13.992 -3.565 1.00 86.94 183 ASN A N 1
ATOM 1405 C CA . ASN A 1 183 ? 2.632 15.446 -3.608 1.00 86.94 183 ASN A CA 1
ATOM 1406 C C . ASN A 1 183 ? 1.985 15.997 -4.895 1.00 86.94 183 ASN A C 1
ATOM 1408 O O . ASN A 1 183 ? 1.964 17.208 -5.094 1.00 86.94 183 ASN A O 1
ATOM 1412 N N . ASP A 1 184 ? 1.420 15.140 -5.743 1.00 92.69 184 ASP A N 1
ATOM 1413 C CA . ASP A 1 184 ? 0.712 15.531 -6.964 1.00 92.69 184 ASP A CA 1
ATOM 1414 C C . ASP A 1 184 ? -0.719 14.962 -6.953 1.00 92.69 184 ASP A C 1
ATOM 1416 O O . ASP A 1 184 ? -1.109 14.180 -6.080 1.00 92.69 184 ASP A O 1
ATOM 1420 N N . ARG A 1 185 ? -1.544 15.375 -7.911 1.00 95.00 185 ARG A N 1
ATOM 1421 C CA . ARG A 1 185 ? -2.887 14.839 -8.113 1.00 95.00 185 ARG A CA 1
ATOM 1422 C C . ARG A 1 185 ? -2.815 13.506 -8.854 1.00 95.00 185 ARG A C 1
ATOM 1424 O O . ARG A 1 185 ? -1.979 13.291 -9.740 1.00 95.00 185 ARG A O 1
ATOM 1431 N N . CYS A 1 186 ? -3.728 12.614 -8.487 1.00 97.50 186 CYS A N 1
ATOM 1432 C CA . CYS A 1 186 ? -3.961 11.389 -9.238 1.00 97.50 186 CYS A CA 1
ATOM 1433 C C . CYS A 1 186 ? -4.474 11.727 -10.644 1.00 97.50 186 CYS A C 1
ATOM 1435 O O . CYS A 1 186 ? -5.226 12.688 -10.830 1.00 97.50 186 CYS A O 1
ATOM 1437 N N . GLN A 1 187 ? -4.051 10.943 -11.628 1.00 97.12 187 GLN A N 1
ATOM 1438 C CA . GLN A 1 187 ? -4.435 11.096 -13.020 1.00 97.12 187 GLN A CA 1
ATOM 1439 C C . GLN A 1 187 ? -5.945 10.881 -13.194 1.00 97.12 187 GLN A C 1
ATOM 1441 O O . GLN A 1 187 ? -6.507 9.955 -12.600 1.00 97.12 187 GLN A O 1
ATOM 1446 N N . PRO A 1 188 ? -6.619 11.717 -14.007 1.00 96.00 188 PRO A N 1
ATOM 1447 C CA . PRO A 1 188 ? -8.044 11.557 -14.272 1.00 96.00 188 PRO A CA 1
ATOM 1448 C C . PRO A 1 188 ? -8.383 10.159 -14.802 1.00 96.00 188 PRO A C 1
ATOM 1450 O O . PRO A 1 188 ? -7.683 9.633 -15.664 1.00 96.00 188 PRO A O 1
ATOM 1453 N N . GLY A 1 189 ? -9.469 9.574 -14.293 1.00 95.38 189 GLY A N 1
ATOM 1454 C CA . GLY A 1 189 ? -9.954 8.249 -14.698 1.00 95.38 189 GLY A CA 1
ATOM 1455 C C . GLY A 1 189 ? -9.254 7.059 -14.033 1.00 95.38 189 GLY A C 1
ATOM 1456 O O . GLY A 1 189 ? -9.711 5.934 -14.201 1.00 95.38 189 GLY A O 1
ATOM 1457 N N . MET A 1 190 ? -8.189 7.283 -13.257 1.00 98.12 190 MET A N 1
ATOM 1458 C CA . MET A 1 190 ? -7.530 6.233 -12.476 1.00 98.12 190 MET A CA 1
ATOM 1459 C C . MET A 1 190 ? -8.063 6.188 -11.041 1.00 98.12 190 MET A C 1
ATOM 1461 O O . MET A 1 190 ? -8.512 7.202 -10.494 1.00 98.12 190 MET A O 1
ATOM 1465 N N . VAL A 1 191 ? -7.967 5.018 -10.407 1.00 98.44 191 VAL A N 1
ATOM 1466 C CA . VAL A 1 191 ? -8.172 4.885 -8.961 1.00 98.44 191 VAL A CA 1
ATOM 1467 C C . VAL A 1 191 ? -6.992 5.536 -8.256 1.00 98.44 191 VAL A C 1
ATOM 1469 O O . VAL A 1 191 ? -5.839 5.293 -8.601 1.00 98.44 191 VAL A O 1
ATOM 1472 N N . CYS A 1 192 ? -7.259 6.377 -7.267 1.00 98.25 192 CYS A N 1
ATOM 1473 C CA . CYS A 1 192 ? -6.200 7.056 -6.533 1.00 98.25 192 CYS A CA 1
ATOM 1474 C C . CYS A 1 192 ? -5.802 6.231 -5.312 1.00 98.25 192 CYS A C 1
ATOM 1476 O O . CYS A 1 192 ? -6.674 5.825 -4.555 1.00 98.25 192 CYS A O 1
ATOM 1478 N N . GLU A 1 193 ? -4.519 6.017 -5.061 1.00 98.25 193 GLU A N 1
ATOM 1479 C CA . GLU A 1 193 ? -4.056 5.452 -3.793 1.00 98.25 193 GLU A CA 1
ATOM 1480 C C . GLU A 1 193 ? -3.406 6.523 -2.926 1.00 98.25 193 GLU A C 1
ATOM 1482 O O . GLU A 1 193 ? -2.585 7.314 -3.403 1.00 98.25 193 GLU A O 1
ATOM 1487 N N . LYS A 1 194 ? -3.772 6.548 -1.641 1.00 96.44 194 LYS A N 1
ATOM 1488 C CA . LYS A 1 194 ? -3.208 7.471 -0.653 1.00 96.44 194 LYS A CA 1
ATOM 1489 C C . LYS A 1 194 ? -2.784 6.732 0.606 1.00 96.44 194 LYS A C 1
ATOM 1491 O O . LYS A 1 194 ? -3.539 5.912 1.123 1.00 96.44 194 LYS A O 1
ATOM 1496 N N . HIS A 1 195 ? -1.604 7.100 1.093 1.00 94.44 195 HIS A N 1
ATOM 1497 C CA . HIS A 1 195 ? -0.986 6.534 2.286 1.00 94.44 195 HIS A CA 1
ATOM 1498 C C . HIS A 1 195 ? -1.348 7.328 3.557 1.00 94.44 195 HIS A C 1
ATOM 1500 O O . HIS A 1 195 ? -1.754 8.497 3.487 1.00 94.44 195 HIS A O 1
ATOM 1506 N N . GLY A 1 196 ? -1.198 6.706 4.726 1.00 91.31 196 GLY A N 1
ATOM 1507 C CA . GLY A 1 196 ? -1.493 7.284 6.035 1.00 91.31 196 GLY A CA 1
ATOM 1508 C C . GLY A 1 196 ? -2.979 7.255 6.416 1.00 91.31 196 GLY A C 1
ATOM 1509 O O . GLY A 1 196 ? -3.595 6.200 6.504 1.00 91.31 196 GLY A O 1
ATOM 1510 N N . SER A 1 197 ? -3.575 8.414 6.718 1.00 90.12 197 SER A N 1
ATOM 1511 C CA . SER A 1 197 ? -4.987 8.506 7.142 1.00 90.12 197 SER A CA 1
ATOM 1512 C C . SER A 1 197 ? -5.803 9.388 6.188 1.00 90.12 197 SER A C 1
ATOM 1514 O O . SER A 1 197 ? -6.266 10.469 6.580 1.00 90.12 197 SER A O 1
ATOM 1516 N N . PRO A 1 198 ? -5.992 8.977 4.919 1.00 91.81 198 PRO A N 1
ATOM 1517 C CA . PRO A 1 198 ? -6.833 9.719 3.988 1.00 91.81 198 PRO A CA 1
ATOM 1518 C C . PRO A 1 198 ? -8.310 9.690 4.417 1.00 91.81 198 PRO A C 1
ATOM 1520 O O . PRO A 1 198 ? -8.699 9.006 5.365 1.00 91.81 198 PRO A O 1
ATOM 1523 N N . VAL A 1 199 ? -9.131 10.501 3.746 1.00 89.44 199 VAL A N 1
ATOM 1524 C CA . VAL A 1 199 ? -10.598 10.427 3.822 1.00 89.44 199 VAL A CA 1
ATOM 1525 C C . VAL A 1 199 ? -11.075 9.594 2.638 1.00 89.44 199 VAL A C 1
ATOM 1527 O O . VAL A 1 199 ? -10.759 9.937 1.494 1.00 89.44 199 VAL A O 1
ATOM 1530 N N . GLY A 1 200 ? -11.811 8.519 2.918 1.00 90.94 200 GLY A N 1
ATOM 1531 C CA . GLY A 1 200 ? -12.280 7.584 1.903 1.00 90.94 200 GLY A CA 1
ATOM 1532 C C . GLY A 1 200 ? -13.230 8.212 0.891 1.00 90.94 200 GLY A C 1
ATOM 1533 O O . GLY A 1 200 ? -13.977 9.137 1.207 1.00 90.94 200 GLY A O 1
ATOM 1534 N N . ASN A 1 201 ? -13.233 7.670 -0.324 1.00 93.88 201 ASN A N 1
ATOM 1535 C CA . ASN A 1 201 ? -14.249 7.921 -1.347 1.00 93.88 201 ASN A CA 1
ATOM 1536 C C . ASN A 1 201 ? -14.256 6.776 -2.372 1.00 93.88 201 ASN A C 1
ATOM 1538 O O . ASN A 1 201 ? -13.288 6.029 -2.466 1.00 93.88 201 ASN A O 1
ATOM 1542 N N . ASN A 1 202 ? -15.296 6.698 -3.202 1.00 93.44 202 ASN A N 1
ATOM 1543 C CA . ASN A 1 202 ? -15.518 5.578 -4.127 1.00 93.44 202 ASN A CA 1
ATOM 1544 C C . ASN A 1 202 ? -14.452 5.404 -5.227 1.00 93.44 202 ASN A C 1
ATOM 1546 O O . ASN A 1 202 ? -14.513 4.423 -5.960 1.00 93.44 202 ASN A O 1
ATOM 1550 N N . ASN A 1 203 ? -13.487 6.319 -5.363 1.00 95.75 203 ASN A N 1
ATOM 1551 C CA . ASN A 1 203 ? -12.375 6.227 -6.312 1.00 95.75 203 ASN A CA 1
ATOM 1552 C C . ASN A 1 203 ? -10.999 6.221 -5.611 1.00 95.75 203 ASN A C 1
ATOM 1554 O O . ASN A 1 203 ? -10.008 6.715 -6.154 1.00 95.75 203 ASN A O 1
ATOM 1558 N N . LEU A 1 204 ? -10.944 5.701 -4.381 1.00 97.69 204 LEU A N 1
ATOM 1559 C CA . LEU A 1 204 ? -9.737 5.669 -3.558 1.00 97.69 204 LEU A CA 1
ATOM 1560 C C . LEU A 1 204 ? -9.362 4.240 -3.136 1.00 97.69 204 LEU A C 1
ATOM 1562 O O . LEU A 1 204 ? -10.233 3.467 -2.750 1.00 97.69 204 LEU A O 1
ATOM 1566 N N . ILE A 1 205 ? -8.070 3.922 -3.122 1.00 98.44 205 ILE A N 1
ATOM 1567 C CA . ILE A 1 205 ? -7.468 2.911 -2.246 1.00 98.44 205 ILE A CA 1
ATOM 1568 C C . ILE A 1 205 ? -6.839 3.655 -1.065 1.00 98.44 205 ILE A C 1
ATOM 1570 O O . ILE A 1 205 ? -5.962 4.502 -1.246 1.00 98.44 205 ILE A O 1
ATOM 1574 N N . ALA A 1 206 ? -7.321 3.385 0.143 1.00 97.56 206 ALA A N 1
ATOM 1575 C CA . ALA A 1 206 ? -6.705 3.884 1.365 1.00 97.56 206 ALA A CA 1
ATOM 1576 C C . ALA A 1 206 ? -5.721 2.831 1.876 1.00 97.56 206 ALA A C 1
ATOM 1578 O O . ALA A 1 206 ? -6.114 1.692 2.095 1.00 97.56 206 ALA A O 1
ATOM 1579 N N . ASP A 1 207 ? -4.463 3.200 2.071 1.00 96.19 207 ASP A N 1
ATOM 1580 C CA . ASP A 1 207 ? -3.450 2.349 2.702 1.00 96.19 207 ASP A CA 1
ATOM 1581 C C . ASP A 1 207 ? -2.902 3.117 3.907 1.00 96.19 207 ASP A C 1
ATOM 1583 O O . ASP A 1 207 ? -2.644 4.315 3.795 1.00 96.19 207 ASP A O 1
ATOM 1587 N N . ASN A 1 208 ? -2.800 2.503 5.085 1.00 94.31 208 ASN A N 1
ATOM 1588 C CA . ASN A 1 208 ? -2.183 3.169 6.233 1.00 94.31 208 ASN A CA 1
ATOM 1589 C C . ASN A 1 208 ? -0.657 3.050 6.238 1.00 94.31 208 ASN A C 1
ATOM 1591 O O . ASN A 1 208 ? -0.064 3.451 7.233 1.00 94.31 208 ASN A O 1
ATOM 1595 N N . ASP A 1 209 ? -0.012 2.561 5.173 1.00 89.88 209 ASP A N 1
ATOM 1596 C CA . ASP A 1 209 ? 1.446 2.615 5.027 1.00 89.88 209 ASP A CA 1
ATOM 1597 C C . ASP A 1 209 ? 1.990 4.001 5.434 1.00 89.88 209 ASP A C 1
ATOM 1599 O O . ASP A 1 209 ? 1.405 5.051 5.145 1.00 89.88 209 ASP A O 1
ATOM 1603 N N . GLY A 1 210 ? 3.070 3.996 6.214 1.00 83.44 210 GLY A N 1
ATOM 1604 C CA . GLY A 1 210 ? 3.617 5.165 6.906 1.00 83.44 210 GLY A CA 1
ATOM 1605 C C . GLY A 1 210 ? 3.004 5.471 8.283 1.00 83.44 210 GLY A C 1
ATOM 1606 O O . GLY A 1 210 ? 3.607 6.224 9.048 1.00 83.44 210 GLY A O 1
ATOM 1607 N N . LEU A 1 211 ? 1.868 4.869 8.647 1.00 84.44 211 LEU A N 1
ATOM 1608 C CA . LEU A 1 211 ? 1.277 4.888 9.990 1.00 84.44 211 LEU A CA 1
ATOM 1609 C C . LEU A 1 211 ? 1.122 3.448 10.485 1.00 84.44 211 LEU A C 1
ATOM 1611 O O . LEU A 1 211 ? 0.267 2.718 9.999 1.00 84.44 211 LEU A O 1
ATOM 1615 N N . ASP A 1 212 ? 1.930 3.030 11.459 1.00 84.44 212 ASP A N 1
ATOM 1616 C CA . ASP A 1 212 ? 1.847 1.662 11.986 1.00 84.44 212 ASP A CA 1
ATOM 1617 C C . ASP A 1 212 ? 0.419 1.347 12.473 1.00 84.44 212 ASP A C 1
ATOM 1619 O O . ASP A 1 212 ? -0.139 2.106 13.268 1.00 84.44 212 ASP A O 1
ATOM 1623 N N . TYR A 1 213 ? -0.177 0.252 11.986 1.00 87.00 213 TYR A N 1
ATOM 1624 C CA . TYR A 1 213 ? -1.550 -0.149 12.313 1.00 87.00 213 TYR A CA 1
ATOM 1625 C C . TYR A 1 213 ? -1.786 -0.319 13.823 1.00 87.00 213 TYR A C 1
ATOM 1627 O O . TYR A 1 213 ? -2.890 -0.073 14.310 1.00 87.00 213 TYR A O 1
ATOM 1635 N N . ASP A 1 214 ? -0.751 -0.680 14.587 1.00 83.19 214 ASP A N 1
ATOM 1636 C CA . ASP A 1 214 ? -0.845 -0.791 16.050 1.00 83.19 214 ASP A CA 1
ATOM 1637 C C . ASP A 1 214 ? -0.808 0.577 16.755 1.00 83.19 214 ASP A C 1
ATOM 1639 O O . ASP A 1 214 ? -1.118 0.687 17.940 1.00 83.19 214 ASP A O 1
ATOM 1643 N N . GLY A 1 215 ? -0.421 1.630 16.033 1.00 80.69 215 GLY A N 1
ATOM 1644 C CA . GLY A 1 215 ? -0.302 2.999 16.527 1.00 80.69 215 GLY A CA 1
ATOM 1645 C C . GLY A 1 215 ? -1.454 3.928 16.139 1.00 80.69 215 GLY A C 1
ATOM 1646 O O . GLY A 1 215 ? -1.380 5.116 16.455 1.00 80.69 215 GLY A O 1
ATOM 1647 N N . ILE A 1 216 ? -2.487 3.434 15.449 1.00 80.44 216 ILE A N 1
ATOM 1648 C CA . ILE A 1 216 ? -3.646 4.233 15.023 1.00 80.44 216 ILE A CA 1
ATOM 1649 C C . ILE A 1 216 ? -4.936 3.782 15.708 1.00 80.44 216 ILE A C 1
ATOM 1651 O O . ILE A 1 216 ? -5.063 2.644 16.154 1.00 80.44 216 ILE A O 1
ATOM 1655 N N . ASP A 1 217 ? -5.936 4.661 15.715 1.00 81.81 217 ASP A N 1
ATOM 1656 C CA . ASP A 1 217 ? -7.317 4.245 15.939 1.00 81.81 217 ASP A CA 1
ATOM 1657 C C . ASP A 1 217 ? -7.824 3.476 14.711 1.00 81.81 217 ASP A C 1
ATOM 1659 O O . ASP A 1 217 ? -8.239 4.043 13.693 1.00 81.81 217 ASP A O 1
ATOM 1663 N N . GLN A 1 218 ? -7.755 2.154 14.828 1.00 84.25 218 GLN A N 1
ATOM 1664 C CA . GLN A 1 218 ? -8.136 1.205 13.792 1.00 84.25 218 GLN A CA 1
ATOM 1665 C C . GLN A 1 218 ? -9.613 1.351 13.410 1.00 84.25 218 GLN A C 1
ATOM 1667 O O . GLN A 1 218 ? -9.949 1.362 12.226 1.00 84.25 218 GLN A O 1
ATOM 1672 N N . LEU A 1 219 ? -10.501 1.515 14.394 1.00 81.88 219 LEU A N 1
ATOM 1673 C CA . LEU A 1 219 ? -11.941 1.593 14.162 1.00 81.88 219 LEU A CA 1
ATOM 1674 C C . LEU A 1 219 ? -12.297 2.849 13.362 1.00 81.88 219 LEU A C 1
ATOM 1676 O O . LEU A 1 219 ? -13.019 2.772 12.363 1.00 81.88 219 LEU A O 1
ATOM 1680 N N . SER A 1 220 ? -11.750 3.996 13.770 1.00 82.75 220 SER A N 1
ATOM 1681 C CA . SER A 1 220 ? -11.910 5.255 13.041 1.00 82.75 220 SER A CA 1
ATOM 1682 C C . SER A 1 220 ? -11.322 5.165 11.634 1.00 82.75 220 SER A C 1
ATOM 1684 O O . SER A 1 220 ? -11.975 5.577 10.672 1.00 82.75 220 SER A O 1
ATOM 1686 N N . TYR A 1 221 ? -10.144 4.551 11.473 1.00 86.88 221 TYR A N 1
ATOM 1687 C CA . TYR A 1 221 ? -9.525 4.353 10.162 1.00 86.88 221 TYR A CA 1
ATOM 1688 C C . TYR A 1 221 ? -10.430 3.568 9.201 1.00 86.88 221 TYR A C 1
ATOM 1690 O O . TYR A 1 221 ? -10.678 4.033 8.083 1.00 86.88 221 TYR A O 1
ATOM 1698 N N . TRP A 1 222 ? -10.982 2.434 9.640 1.00 89.38 222 TRP A N 1
ATOM 1699 C CA . TRP A 1 222 ? -11.893 1.624 8.829 1.00 89.38 222 TRP A CA 1
ATOM 1700 C C . TRP A 1 222 ? -13.189 2.363 8.496 1.00 89.38 222 TRP A C 1
ATOM 1702 O O . TRP A 1 222 ? -13.600 2.395 7.337 1.00 89.38 222 TRP A O 1
ATOM 1712 N N . ARG A 1 223 ? -13.823 3.012 9.481 1.00 85.25 223 ARG A N 1
ATOM 1713 C CA . ARG A 1 223 ? -15.083 3.752 9.276 1.00 85.25 223 ARG A CA 1
ATOM 1714 C C . ARG A 1 223 ? -14.913 4.915 8.307 1.00 85.25 223 ARG A C 1
ATOM 1716 O O . ARG A 1 223 ? -15.690 5.055 7.364 1.00 85.25 223 ARG A O 1
ATOM 1723 N N . LYS A 1 224 ? -13.867 5.717 8.503 1.00 87.56 224 LYS A N 1
ATOM 1724 C CA . LYS A 1 224 ? -13.528 6.870 7.659 1.00 87.56 224 LYS A CA 1
ATOM 1725 C C . LYS A 1 224 ? -13.245 6.474 6.210 1.00 87.56 224 LYS A C 1
ATOM 1727 O O . LYS A 1 224 ? -13.488 7.268 5.301 1.00 87.56 224 LYS A O 1
ATOM 1732 N N . ASN A 1 225 ? -12.722 5.269 5.997 1.00 93.00 225 ASN A N 1
ATOM 1733 C CA . ASN A 1 225 ? -12.347 4.770 4.679 1.00 93.00 225 ASN A CA 1
ATOM 1734 C C . ASN A 1 225 ? -13.328 3.745 4.096 1.00 93.00 225 ASN A C 1
ATOM 1736 O O . ASN A 1 225 ? -13.115 3.289 2.980 1.00 93.00 225 ASN A O 1
ATOM 1740 N N . LYS A 1 226 ? -14.449 3.459 4.772 1.00 91.00 226 LYS A N 1
ATOM 1741 C CA . LYS A 1 226 ? -15.512 2.565 4.289 1.00 91.00 226 LYS A CA 1
ATOM 1742 C C . LYS A 1 226 ? -15.943 2.789 2.827 1.00 91.00 226 LYS A C 1
ATOM 1744 O O . LYS A 1 226 ? -16.143 1.784 2.155 1.00 91.00 226 LYS A O 1
ATOM 1749 N N . PRO A 1 227 ? -16.066 4.023 2.287 1.00 92.25 227 PRO A N 1
ATOM 1750 C CA . PRO A 1 227 ? -16.448 4.207 0.880 1.00 92.25 227 PRO A CA 1
ATOM 1751 C C . PRO A 1 227 ? -15.335 3.895 -0.139 1.00 92.25 227 PRO A C 1
ATOM 1753 O O . PRO A 1 227 ? -15.590 3.929 -1.337 1.00 92.25 227 PRO A O 1
ATOM 1756 N N . SER A 1 228 ? -14.100 3.625 0.286 1.00 96.12 228 SER A N 1
ATOM 1757 C CA . SER A 1 228 ? -12.976 3.331 -0.613 1.00 96.12 228 SER A CA 1
ATOM 1758 C C . SER A 1 228 ? -13.163 2.034 -1.412 1.00 96.12 228 SER A C 1
ATOM 1760 O O . SER A 1 228 ? -13.874 1.121 -1.002 1.00 96.12 228 SER A O 1
ATOM 1762 N N . ARG A 1 229 ? -12.478 1.915 -2.555 1.00 95.88 229 ARG A N 1
ATOM 1763 C CA . ARG A 1 229 ? -12.387 0.671 -3.343 1.00 95.88 229 ARG A CA 1
ATOM 1764 C C . ARG A 1 229 ? -11.724 -0.449 -2.547 1.00 95.88 229 ARG A C 1
ATOM 1766 O O . ARG A 1 229 ? -12.189 -1.583 -2.585 1.00 95.88 229 ARG A O 1
ATOM 1773 N N . LEU A 1 230 ? -10.643 -0.103 -1.850 1.00 96.69 230 LEU A N 1
ATOM 1774 C CA . LEU A 1 230 ? -9.911 -0.950 -0.915 1.00 96.69 230 LEU A CA 1
ATOM 1775 C C . LEU A 1 230 ? -9.424 -0.097 0.255 1.00 96.69 230 LEU A C 1
ATOM 1777 O O . LEU A 1 230 ? -9.092 1.079 0.084 1.00 96.69 230 LEU A O 1
ATOM 1781 N N . VAL A 1 231 ? -9.362 -0.707 1.429 1.00 96.75 231 VAL A N 1
ATOM 1782 C CA . VAL A 1 231 ? -8.749 -0.146 2.627 1.00 96.75 231 VAL A CA 1
ATOM 1783 C C . VAL A 1 231 ? -7.751 -1.179 3.134 1.00 96.75 231 VAL A C 1
ATOM 1785 O O . VAL A 1 231 ? -8.125 -2.319 3.397 1.00 96.75 231 VAL A O 1
ATOM 1788 N N . LEU A 1 232 ? -6.475 -0.828 3.210 1.00 97.31 232 LEU A N 1
ATOM 1789 C CA . LEU A 1 232 ? -5.394 -1.762 3.501 1.00 97.31 232 LEU A CA 1
ATOM 1790 C C . LEU A 1 232 ? -4.730 -1.390 4.822 1.00 97.31 232 LEU A C 1
ATOM 1792 O O . LEU A 1 232 ? -4.304 -0.254 5.002 1.00 97.31 232 LEU A O 1
ATOM 1796 N N . ALA A 1 233 ? -4.648 -2.369 5.722 1.00 95.62 233 ALA A N 1
ATOM 1797 C CA . ALA A 1 233 ? -3.864 -2.295 6.942 1.00 95.62 233 ALA A CA 1
ATOM 1798 C C . ALA A 1 233 ? -2.398 -2.664 6.676 1.00 95.62 233 ALA A C 1
ATOM 1800 O O . ALA A 1 233 ? -2.102 -3.600 5.937 1.00 95.62 233 ALA A O 1
ATOM 1801 N N . TRP A 1 234 ? -1.486 -1.974 7.338 1.00 94.81 234 TRP A N 1
ATOM 1802 C CA . TRP A 1 234 ? -0.048 -2.080 7.184 1.00 94.81 234 TRP A CA 1
ATOM 1803 C C . TRP A 1 234 ? 0.631 -1.870 8.540 1.00 94.81 234 TRP A C 1
ATOM 1805 O O . TRP A 1 234 ? 0.305 -0.942 9.283 1.00 94.81 234 TRP A O 1
ATOM 1815 N N . LYS A 1 235 ? 1.598 -2.729 8.855 1.00 92.31 235 LYS A N 1
ATOM 1816 C CA . LYS A 1 235 ? 2.491 -2.658 10.017 1.00 92.31 235 LYS A CA 1
ATOM 1817 C C . LYS A 1 235 ? 3.940 -2.568 9.548 1.00 92.31 235 LYS A C 1
ATOM 1819 O O . LYS A 1 235 ? 4.290 -3.079 8.483 1.00 92.31 235 LYS A O 1
ATOM 1824 N N . GLY A 1 236 ? 4.827 -2.053 10.405 1.00 90.25 236 GLY A N 1
ATOM 1825 C CA . GLY A 1 236 ? 6.271 -2.003 10.128 1.00 90.25 236 GLY A CA 1
ATOM 1826 C C . GLY A 1 236 ? 6.870 -3.341 9.669 1.00 90.25 236 GLY A C 1
ATOM 1827 O O . GLY A 1 236 ? 7.692 -3.378 8.750 1.00 90.25 236 GLY A O 1
ATOM 1828 N N . CYS A 1 237 ? 6.391 -4.454 10.233 1.00 92.44 237 CYS A N 1
ATOM 1829 C CA . CYS A 1 237 ? 6.845 -5.797 9.874 1.00 92.44 237 CYS A CA 1
ATOM 1830 C C . CYS A 1 237 ? 6.481 -6.219 8.437 1.00 92.44 237 CYS A C 1
ATOM 1832 O O . CYS A 1 237 ? 7.188 -7.043 7.862 1.00 92.44 237 CYS A O 1
ATOM 1834 N N . ASN A 1 238 ? 5.470 -5.629 7.782 1.00 94.44 238 ASN A N 1
ATOM 1835 C CA . ASN A 1 238 ? 5.172 -5.934 6.373 1.00 94.44 238 ASN A CA 1
ATOM 1836 C C . ASN A 1 238 ? 6.302 -5.472 5.439 1.00 94.44 238 ASN A C 1
ATOM 1838 O O . ASN A 1 238 ? 6.450 -5.983 4.325 1.00 94.44 238 ASN A O 1
ATOM 1842 N N . ASN A 1 239 ? 7.117 -4.523 5.911 1.00 92.56 239 ASN A N 1
ATOM 1843 C CA . ASN A 1 239 ? 8.327 -4.066 5.247 1.00 92.56 239 ASN A CA 1
ATOM 1844 C C . ASN A 1 239 ? 9.567 -4.899 5.600 1.00 92.56 239 ASN A C 1
ATOM 1846 O O . ASN A 1 239 ? 10.605 -4.640 5.002 1.00 92.56 239 ASN A O 1
ATOM 1850 N N . GLY A 1 240 ? 9.495 -5.873 6.515 1.00 93.12 240 GLY A N 1
ATOM 1851 C CA . GLY A 1 240 ? 10.617 -6.739 6.910 1.00 93.12 240 GLY A CA 1
ATOM 1852 C C . GLY A 1 240 ? 11.693 -6.061 7.769 1.00 93.12 240 GLY A C 1
ATOM 1853 O O . GLY A 1 240 ? 12.804 -6.583 7.882 1.00 93.12 240 GLY A O 1
ATOM 1854 N N . LEU A 1 241 ? 11.389 -4.890 8.334 1.00 89.06 241 LEU A N 1
ATOM 1855 C CA . LEU A 1 241 ? 12.283 -4.128 9.206 1.00 89.06 241 LEU A CA 1
ATOM 1856 C C . LEU A 1 241 ? 11.830 -4.268 10.660 1.00 89.06 241 LEU A C 1
ATOM 1858 O O . LEU A 1 241 ? 10.635 -4.191 10.951 1.00 89.06 241 LEU A O 1
ATOM 1862 N N . ALA A 1 242 ? 12.779 -4.433 11.580 1.00 85.31 242 ALA A N 1
ATOM 1863 C CA . ALA A 1 242 ? 12.481 -4.327 13.001 1.00 85.31 242 ALA A CA 1
ATOM 1864 C C . ALA A 1 242 ? 12.300 -2.854 13.405 1.00 85.31 242 ALA A C 1
ATOM 1866 O O . ALA A 1 242 ? 12.748 -1.923 12.729 1.00 85.31 242 ALA A O 1
ATOM 1867 N N . LYS A 1 243 ? 11.613 -2.630 14.528 1.00 80.12 243 LYS A N 1
ATOM 1868 C CA . LYS A 1 243 ? 11.335 -1.283 15.034 1.00 80.12 243 LYS A CA 1
ATOM 1869 C C . LYS A 1 243 ? 12.642 -0.524 15.283 1.00 80.12 243 LYS A C 1
ATOM 1871 O O . LYS A 1 243 ? 13.482 -0.977 16.051 1.00 80.12 243 LYS A O 1
ATOM 1876 N N . GLY A 1 244 ? 12.771 0.651 14.668 1.00 78.62 244 GLY A N 1
ATOM 1877 C CA . GLY A 1 244 ? 13.954 1.505 14.801 1.00 78.62 244 GLY A CA 1
ATOM 1878 C C . GLY A 1 244 ? 15.136 1.101 13.917 1.00 78.62 244 GLY A C 1
ATOM 1879 O O . GLY A 1 244 ? 16.166 1.768 13.970 1.00 78.62 244 GLY A O 1
ATOM 1880 N N . GLU A 1 245 ? 15.010 0.058 13.090 1.00 82.19 245 GLU A N 1
ATOM 1881 C CA . GLU A 1 245 ? 16.043 -0.249 12.103 1.00 82.19 245 GLU A CA 1
ATOM 1882 C C . GLU A 1 245 ? 16.124 0.832 11.022 1.00 82.19 245 GLU A C 1
ATOM 1884 O O . GLU A 1 245 ? 15.118 1.379 10.561 1.00 82.19 245 GLU A O 1
ATOM 1889 N N . THR A 1 246 ? 17.350 1.102 10.580 1.00 84.62 246 THR A N 1
ATOM 1890 C CA . THR A 1 246 ? 17.605 1.904 9.387 1.00 84.62 246 THR A CA 1
ATOM 1891 C C . THR A 1 246 ? 17.159 1.160 8.129 1.00 84.62 246 THR A C 1
ATOM 1893 O O . THR A 1 246 ? 16.958 -0.058 8.118 1.00 84.62 246 THR A O 1
ATOM 1896 N N . PHE A 1 247 ? 16.994 1.901 7.034 1.00 85.94 247 PHE A N 1
ATOM 1897 C CA . PHE A 1 247 ? 16.624 1.312 5.755 1.00 85.94 247 PHE A CA 1
ATOM 1898 C C . PHE A 1 247 ? 17.666 0.283 5.291 1.00 85.94 247 PHE A C 1
ATOM 1900 O O . PHE A 1 247 ? 18.860 0.569 5.244 1.00 85.94 247 PHE A O 1
ATOM 1907 N N . LYS A 1 248 ? 17.189 -0.890 4.863 1.00 90.56 248 LYS A N 1
ATOM 1908 C CA . LYS A 1 248 ? 17.983 -1.926 4.188 1.00 90.56 248 LYS A CA 1
ATOM 1909 C C . LYS A 1 248 ? 17.347 -2.273 2.832 1.00 90.56 248 LYS A C 1
ATOM 1911 O O . LYS A 1 248 ? 16.118 -2.149 2.702 1.00 90.56 248 LYS A O 1
ATOM 1916 N N . PRO A 1 249 ? 18.134 -2.718 1.833 1.00 91.62 249 PRO A N 1
ATOM 1917 C CA . PRO A 1 249 ? 17.609 -3.297 0.594 1.00 91.62 249 PRO A CA 1
ATOM 1918 C C . PRO A 1 249 ? 16.557 -4.369 0.872 1.00 91.62 249 PRO A C 1
ATOM 1920 O O . PRO A 1 249 ? 16.718 -5.131 1.822 1.00 91.62 249 PRO A O 1
ATOM 1923 N N . GLY A 1 250 ? 15.492 -4.429 0.068 1.00 91.38 250 GLY A N 1
ATOM 1924 C CA . GLY A 1 250 ? 14.350 -5.321 0.305 1.00 91.38 250 GLY A CA 1
ATOM 1925 C C . GLY A 1 250 ? 14.733 -6.799 0.421 1.00 91.38 250 GLY A C 1
ATOM 1926 O O . GLY A 1 250 ? 14.162 -7.506 1.244 1.00 91.38 250 GLY A O 1
ATOM 1927 N N . GLN A 1 251 ? 15.738 -7.231 -0.341 1.00 93.19 251 GLN A N 1
ATOM 1928 C CA . GLN A 1 251 ? 16.264 -8.600 -0.353 1.00 93.19 251 GLN A CA 1
ATOM 1929 C C . GLN A 1 251 ? 16.986 -8.984 0.945 1.00 93.19 251 GLN A C 1
ATOM 1931 O O . GLN A 1 251 ? 17.118 -10.163 1.242 1.00 93.19 251 GLN A O 1
ATOM 1936 N N . ASN A 1 252 ? 17.430 -7.997 1.728 1.00 94.25 252 ASN A N 1
ATOM 1937 C CA . ASN A 1 252 ? 18.200 -8.206 2.957 1.00 94.25 252 ASN A CA 1
ATOM 1938 C C . ASN A 1 252 ? 17.333 -8.071 4.218 1.00 94.25 252 ASN A C 1
ATOM 1940 O O . ASN A 1 252 ? 17.852 -7.987 5.331 1.00 94.25 252 ASN A O 1
ATOM 1944 N N . ARG A 1 253 ? 16.014 -7.957 4.052 1.00 94.44 253 ARG A N 1
ATOM 1945 C CA . ARG A 1 253 ? 15.065 -7.776 5.149 1.00 94.44 253 ARG A CA 1
ATOM 1946 C C . ARG A 1 253 ? 14.545 -9.129 5.604 1.00 94.44 253 ARG A C 1
ATOM 1948 O O . ARG A 1 253 ? 14.223 -9.973 4.776 1.00 94.44 253 ARG A O 1
ATOM 1955 N N . THR A 1 254 ? 14.450 -9.326 6.913 1.00 95.44 254 THR A N 1
ATOM 1956 C CA . THR A 1 254 ? 14.114 -10.632 7.509 1.00 95.44 254 THR A CA 1
ATOM 1957 C C . THR A 1 254 ? 13.064 -10.540 8.613 1.00 95.44 254 THR A C 1
ATOM 1959 O O . THR A 1 254 ? 12.482 -11.554 8.984 1.00 95.44 254 THR A O 1
ATOM 1962 N N . ASN A 1 255 ? 12.779 -9.340 9.125 1.00 94.69 255 ASN A N 1
ATOM 1963 C CA . ASN A 1 255 ? 11.909 -9.122 10.281 1.00 94.69 255 ASN A CA 1
ATOM 1964 C C . ASN A 1 255 ? 10.438 -8.982 9.852 1.00 94.69 255 ASN A C 1
ATOM 1966 O O . ASN A 1 255 ? 9.814 -7.939 10.054 1.00 94.69 255 ASN A O 1
ATOM 1970 N N . TYR A 1 256 ? 9.911 -10.007 9.181 1.00 95.69 256 TYR A N 1
ATOM 1971 C CA . TYR A 1 256 ? 8.546 -10.006 8.651 1.00 95.69 256 TYR A CA 1
ATOM 1972 C C . TYR A 1 256 ? 7.488 -10.340 9.704 1.00 95.69 256 TYR A C 1
ATOM 1974 O O . TYR A 1 256 ? 7.791 -10.908 10.753 1.00 95.69 256 TYR A O 1
ATOM 1982 N N . CYS A 1 257 ? 6.231 -9.987 9.419 1.00 94.38 257 CYS A N 1
ATOM 1983 C CA . CYS A 1 257 ? 5.118 -10.274 10.316 1.00 94.38 257 CYS A CA 1
ATOM 1984 C C . CYS A 1 257 ? 4.934 -11.787 10.507 1.00 94.38 257 CYS A C 1
ATOM 1986 O O . CYS A 1 257 ? 5.089 -12.566 9.566 1.00 94.38 257 CYS A O 1
ATOM 1988 N N . SER A 1 258 ? 4.549 -12.191 11.714 1.00 92.75 258 SER A N 1
ATOM 1989 C CA . SER A 1 258 ? 4.393 -13.589 12.128 1.00 92.75 258 SER A CA 1
ATOM 1990 C C . SER A 1 258 ? 2.923 -14.010 12.207 1.00 92.75 258 SER A C 1
ATOM 1992 O O . SER A 1 258 ? 2.040 -13.192 12.466 1.00 92.75 258 SER A O 1
ATOM 1994 N N . ALA A 1 259 ? 2.634 -15.302 12.034 1.00 87.19 259 ALA A N 1
ATOM 1995 C CA . ALA A 1 259 ? 1.261 -15.803 12.132 1.00 87.19 259 ALA A CA 1
ATOM 1996 C C . ALA A 1 259 ? 0.696 -15.781 13.551 1.00 87.19 259 ALA A C 1
ATOM 1998 O O . ALA A 1 259 ? -0.496 -15.544 13.741 1.00 87.19 259 ALA A O 1
ATOM 1999 N N . SER A 1 260 ? 1.538 -16.050 14.550 1.00 83.06 260 SER A N 1
ATOM 2000 C CA . SER A 1 260 ? 1.107 -16.211 15.940 1.00 83.06 260 SER A CA 1
ATOM 2001 C C . SER A 1 260 ? 0.552 -14.922 16.542 1.00 83.06 260 SER A C 1
ATOM 2003 O O . SER A 1 260 ? -0.381 -15.000 17.347 1.00 83.06 260 SER A O 1
ATOM 2005 N N . ARG A 1 261 ? 1.096 -13.770 16.129 1.00 86.81 261 ARG A N 1
ATOM 2006 C CA . ARG A 1 261 ? 0.689 -12.433 16.570 1.00 86.81 261 ARG A CA 1
ATOM 2007 C C . ARG A 1 261 ? 0.024 -11.651 15.439 1.00 86.81 261 ARG A C 1
ATOM 2009 O O . ARG A 1 261 ? -1.188 -11.483 15.428 1.00 86.81 261 ARG A O 1
ATOM 2016 N N . ASP A 1 262 ? 0.812 -11.233 14.455 1.00 89.19 262 ASP A N 1
ATOM 2017 C CA . ASP A 1 262 ? 0.399 -10.212 13.489 1.00 89.19 262 ASP A CA 1
ATOM 2018 C C . ASP A 1 262 ? -0.696 -10.720 12.535 1.00 89.19 262 ASP A C 1
ATOM 2020 O O . ASP A 1 262 ? -1.628 -9.988 12.211 1.00 89.19 262 ASP A O 1
ATOM 2024 N N . GLY A 1 263 ? -0.637 -11.996 12.136 1.00 86.38 263 GLY A N 1
ATOM 2025 C CA . GLY A 1 263 ? -1.683 -12.629 11.329 1.00 86.38 263 GLY A CA 1
ATOM 2026 C C . GLY A 1 263 ? -3.055 -12.621 12.016 1.00 86.38 263 GLY A C 1
ATOM 2027 O O . GLY A 1 263 ? -4.061 -12.345 11.371 1.00 86.38 263 GLY A O 1
ATOM 2028 N N . LYS A 1 264 ? -3.116 -12.855 13.333 1.00 85.44 264 LYS A N 1
ATOM 2029 C CA . LYS A 1 264 ? -4.378 -12.799 14.098 1.00 85.44 264 LYS A CA 1
ATOM 2030 C C . LYS A 1 264 ? -4.901 -11.372 14.253 1.00 85.44 264 LYS A C 1
ATOM 2032 O O . LYS A 1 264 ? -6.110 -11.151 14.152 1.00 85.44 264 LYS A O 1
ATOM 2037 N N . ASP A 1 265 ? -4.003 -10.412 14.459 1.00 85.62 265 ASP A N 1
ATOM 2038 C CA . ASP A 1 265 ? -4.368 -8.996 14.545 1.00 85.62 265 ASP A CA 1
ATOM 2039 C C . ASP A 1 265 ? -4.991 -8.521 13.225 1.00 85.62 265 ASP A C 1
ATOM 2041 O O . ASP A 1 265 ? -6.071 -7.928 13.213 1.00 85.62 265 ASP A O 1
ATOM 2045 N N . PHE A 1 266 ? -4.364 -8.857 12.094 1.00 90.38 266 PHE A N 1
ATOM 2046 C CA . PHE A 1 266 ? -4.910 -8.553 10.772 1.00 90.38 266 PHE A CA 1
ATOM 2047 C C . PHE A 1 266 ? -6.207 -9.309 10.469 1.00 90.38 266 PHE A C 1
ATOM 2049 O O . PHE A 1 266 ? -7.096 -8.765 9.815 1.00 90.38 266 PHE A O 1
ATOM 2056 N N . ASN A 1 267 ? -6.362 -10.538 10.959 1.00 87.69 267 ASN A N 1
ATOM 2057 C CA . ASN A 1 267 ? -7.622 -11.264 10.816 1.00 87.69 267 ASN A CA 1
ATOM 2058 C C . ASN A 1 267 ? -8.775 -10.548 11.520 1.00 87.69 267 ASN A C 1
ATOM 2060 O O . ASN A 1 267 ? -9.840 -10.347 10.942 1.00 87.69 267 ASN A O 1
ATOM 2064 N N . SER A 1 268 ? -8.525 -10.071 12.736 1.00 78.19 268 SER A N 1
ATOM 2065 C CA . SER A 1 268 ? -9.512 -9.305 13.498 1.00 78.19 268 SER A CA 1
ATOM 2066 C C . SER A 1 268 ? -9.889 -7.999 12.787 1.00 78.19 268 SER A C 1
ATOM 2068 O O . SER A 1 268 ? -11.044 -7.583 12.824 1.00 78.19 268 SER A O 1
ATOM 2070 N N . ALA A 1 269 ? -8.933 -7.381 12.089 1.00 79.19 269 ALA A N 1
ATOM 2071 C CA . ALA A 1 269 ? -9.134 -6.166 11.303 1.00 79.19 269 ALA A CA 1
ATOM 2072 C C . ALA A 1 269 ? -9.942 -6.374 10.006 1.00 79.19 269 ALA A C 1
ATOM 2074 O O . ALA A 1 269 ? -10.653 -5.474 9.557 1.00 79.19 269 ALA A O 1
ATOM 2075 N N . THR A 1 270 ? -9.820 -7.552 9.392 1.00 83.69 270 THR A N 1
ATOM 2076 C CA . THR A 1 270 ? -10.421 -7.876 8.086 1.00 83.69 270 THR A CA 1
ATOM 2077 C C . THR A 1 270 ? -11.811 -8.507 8.189 1.00 83.69 270 THR A C 1
ATOM 2079 O O . THR A 1 270 ? -12.520 -8.592 7.189 1.00 83.69 270 THR A O 1
ATOM 2082 N N . ILE A 1 271 ? -12.249 -8.919 9.383 1.00 79.62 271 ILE A N 1
ATOM 2083 C CA . ILE A 1 271 ? -13.608 -9.427 9.608 1.00 79.62 271 ILE A CA 1
ATOM 2084 C C . ILE A 1 271 ? -14.573 -8.254 9.872 1.00 79.62 271 ILE A C 1
ATOM 2086 O O . ILE A 1 271 ? -14.499 -7.566 10.891 1.00 79.62 271 ILE A O 1
ATOM 2090 N N . SER A 1 272 ? -15.526 -8.064 8.950 1.00 59.62 272 SER A N 1
ATOM 2091 C CA . SER A 1 272 ? -16.543 -6.993 8.916 1.00 59.62 272 SER A CA 1
ATOM 2092 C C . SER A 1 272 ? -17.204 -6.678 10.268 1.00 59.62 272 SER A C 1
ATOM 2094 O O . SER A 1 272 ? -17.265 -5.522 10.704 1.00 59.62 272 SER A O 1
ATOM 2096 N N . ASN A 1 273 ? -17.619 -7.735 10.974 1.00 54.06 273 ASN A N 1
ATOM 2097 C CA . ASN A 1 273 ? -18.541 -7.678 12.112 1.00 54.06 273 ASN A CA 1
ATOM 2098 C C . ASN A 1 273 ? -17.992 -6.949 13.351 1.00 54.06 273 ASN A C 1
ATOM 2100 O O . ASN A 1 273 ? -18.771 -6.587 14.231 1.00 54.06 273 ASN A O 1
ATOM 2104 N N . ALA A 1 274 ? -16.678 -6.724 13.442 1.00 51.84 274 ALA A N 1
ATOM 2105 C CA . ALA A 1 274 ? -16.073 -6.028 14.577 1.00 51.84 274 ALA A CA 1
ATOM 2106 C C . ALA A 1 274 ? -16.256 -4.495 14.528 1.00 51.84 274 ALA A C 1
ATOM 2108 O O . ALA A 1 274 ? -16.247 -3.845 15.569 1.00 51.84 274 ALA A O 1
ATOM 2109 N N . VAL A 1 275 ? -16.440 -3.910 13.337 1.00 51.81 275 VAL A N 1
ATOM 2110 C CA . VAL A 1 275 ? -16.415 -2.444 13.116 1.00 51.81 275 VAL A CA 1
ATOM 2111 C C . VAL A 1 275 ? -17.796 -1.865 12.800 1.00 51.81 275 VAL A C 1
ATOM 2113 O O . VAL A 1 275 ? -18.057 -0.692 13.088 1.00 51.81 275 VAL A O 1
ATOM 2116 N N . ASP A 1 276 ? -18.680 -2.685 12.223 1.00 50.44 276 ASP A N 1
ATOM 2117 C CA . ASP A 1 276 ? -20.047 -2.304 11.846 1.00 50.44 276 ASP A CA 1
ATOM 2118 C C . ASP A 1 276 ? -21.065 -2.466 12.976 1.00 50.44 276 ASP A C 1
ATOM 2120 O O . ASP A 1 276 ? -22.252 -2.204 12.771 1.00 50.44 276 ASP A O 1
ATOM 2124 N N . LYS A 1 277 ? -20.619 -2.803 14.195 1.00 46.09 277 LYS A N 1
ATOM 2125 C CA . LYS A 1 277 ? -21.425 -2.444 15.358 1.00 46.09 277 LYS A CA 1
ATOM 2126 C C . LYS A 1 277 ? -21.678 -0.931 15.267 1.00 46.09 277 LYS A C 1
ATOM 2128 O O . LYS A 1 277 ? -20.697 -0.178 15.146 1.00 46.09 277 LYS A O 1
ATOM 2133 N N . PRO A 1 278 ? -22.952 -0.479 15.271 1.00 47.00 278 PRO A N 1
ATOM 2134 C CA . PRO A 1 278 ? -23.280 0.938 15.394 1.00 47.00 278 PRO A CA 1
ATOM 2135 C C . PRO A 1 278 ? -22.402 1.511 16.493 1.00 47.00 278 PRO A C 1
ATOM 2137 O O . PRO A 1 278 ? -22.139 0.777 17.442 1.00 47.00 278 PRO A O 1
ATOM 2140 N N . THR A 1 279 ? -21.917 2.751 16.358 1.00 50.81 279 THR A N 1
ATOM 2141 C CA . THR A 1 279 ? -21.309 3.494 17.474 1.00 50.81 279 THR A CA 1
ATOM 2142 C C . THR A 1 279 ? -22.126 3.178 18.711 1.00 50.81 279 THR A C 1
ATOM 2144 O O . THR A 1 279 ? -23.256 3.660 18.823 1.00 50.81 279 THR A O 1
ATOM 2147 N N . GLU A 1 280 ? -21.617 2.265 19.546 1.00 54.38 280 GLU A N 1
ATOM 2148 C CA . GLU A 1 280 ? -22.341 1.855 20.729 1.00 54.38 280 GLU A CA 1
ATOM 2149 C C . GLU A 1 280 ? -22.546 3.164 21.493 1.00 54.38 280 GLU A C 1
ATOM 2151 O O . GLU A 1 280 ? -21.711 4.085 21.431 1.00 54.38 280 GLU A O 1
ATOM 2156 N N . ALA A 1 281 ? -23.708 3.293 22.136 1.00 66.38 281 ALA A N 1
ATOM 2157 C CA . ALA A 1 281 ? -23.845 4.272 23.198 1.00 66.38 281 ALA A CA 1
ATOM 2158 C C . ALA A 1 281 ? -22.553 4.235 24.025 1.00 66.38 281 ALA A C 1
ATOM 2160 O O . ALA A 1 281 ? -22.009 3.150 24.230 1.00 66.38 281 ALA A O 1
ATOM 2161 N N . VAL A 1 282 ? -22.043 5.408 24.403 1.00 79.19 282 VAL A N 1
ATOM 2162 C CA . VAL A 1 282 ? -20.797 5.555 25.168 1.00 79.19 282 VAL A CA 1
ATOM 2163 C C . VAL A 1 282 ? -20.630 4.400 26.142 1.00 79.19 282 VAL A C 1
ATOM 2165 O O . VAL A 1 282 ? -21.546 4.148 26.932 1.00 79.19 282 VAL A O 1
ATOM 2168 N N . ASP A 1 283 ? -19.499 3.697 26.049 1.00 82.00 283 ASP A N 1
ATOM 2169 C CA . ASP A 1 283 ? -19.258 2.502 26.848 1.00 82.00 283 ASP A CA 1
ATOM 2170 C C . ASP A 1 283 ? -19.499 2.849 28.328 1.00 82.00 283 ASP A C 1
ATOM 2172 O O . ASP A 1 283 ? -18.891 3.797 28.839 1.00 82.00 283 ASP A O 1
ATOM 2176 N N . PRO A 1 284 ? -20.389 2.142 29.048 1.00 87.44 284 PRO A N 1
ATOM 2177 C CA . PRO A 1 284 ? -20.651 2.433 30.453 1.00 87.44 284 PRO A CA 1
ATOM 2178 C C . PRO A 1 284 ? -19.383 2.435 31.321 1.00 87.44 284 PRO A C 1
ATOM 2180 O O . PRO A 1 284 ? -19.338 3.129 32.340 1.00 87.44 284 PRO A O 1
ATOM 2183 N N . LEU A 1 285 ? -18.335 1.704 30.918 1.00 88.38 285 LEU A N 1
ATOM 2184 C CA . LEU A 1 285 ? -17.029 1.732 31.577 1.00 88.38 285 LEU A CA 1
ATOM 2185 C C . LEU A 1 285 ? -16.343 3.094 31.455 1.00 88.38 285 LEU A C 1
ATOM 2187 O O . LEU A 1 285 ? -15.730 3.546 32.424 1.00 88.38 285 LEU A O 1
ATOM 2191 N N . ASP A 1 286 ? -16.498 3.774 30.320 1.00 88.12 286 ASP A N 1
ATOM 2192 C CA . ASP A 1 286 ? -16.002 5.136 30.118 1.00 88.12 286 ASP A CA 1
ATOM 2193 C C . ASP A 1 286 ? -16.779 6.160 30.942 1.00 88.12 286 ASP A C 1
ATOM 2195 O O . ASP A 1 286 ? -16.320 7.283 31.101 1.00 88.12 286 ASP A O 1
ATOM 2199 N N . LEU A 1 287 ? -17.944 5.808 31.489 1.00 90.56 287 LEU A N 1
ATOM 2200 C CA . LEU A 1 287 ? -18.733 6.683 32.360 1.00 90.56 287 LEU A CA 1
ATOM 2201 C C . LEU A 1 287 ? -18.472 6.435 33.852 1.00 90.56 287 LEU A C 1
ATOM 2203 O O . LEU A 1 287 ? -18.991 7.153 34.713 1.00 90.56 287 LEU A O 1
ATOM 2207 N N . LYS A 1 288 ? -17.650 5.439 34.199 1.00 92.62 288 LYS A N 1
ATOM 2208 C CA . LYS A 1 288 ? -17.356 5.107 35.594 1.00 92.62 288 LYS A CA 1
ATOM 2209 C C . LYS A 1 288 ? -16.644 6.271 36.287 1.00 92.62 288 LYS A C 1
ATOM 2211 O O . LYS A 1 288 ? -15.547 6.662 35.910 1.00 92.62 288 LYS A O 1
ATOM 2216 N N . GLY A 1 289 ? -17.253 6.800 37.349 1.00 90.81 289 GLY A N 1
ATOM 2217 C CA . GLY A 1 289 ? -16.726 7.953 38.093 1.00 90.81 289 GLY A CA 1
ATOM 2218 C C . GLY A 1 289 ? -17.219 9.312 37.586 1.00 90.81 289 GLY A C 1
ATOM 2219 O O . GLY A 1 289 ? -16.944 10.331 38.226 1.00 90.81 289 GLY A O 1
ATOM 2220 N N . CYS A 1 290 ? -18.010 9.340 36.509 1.00 89.75 290 CYS A N 1
ATOM 2221 C CA . CYS A 1 290 ? -18.725 10.532 36.075 1.00 89.75 290 CYS A CA 1
ATOM 2222 C C . CYS A 1 290 ? -19.828 10.880 37.075 1.00 89.75 290 CYS A C 1
ATOM 2224 O O . CYS A 1 290 ? -20.887 10.261 37.107 1.00 89.75 290 CYS A O 1
ATOM 2226 N N . ARG A 1 291 ? -19.595 11.910 37.890 1.00 92.69 291 ARG A N 1
ATOM 2227 C CA . ARG A 1 291 ? -20.615 12.497 38.773 1.00 92.69 291 ARG A CA 1
ATOM 2228 C C . ARG A 1 291 ? -21.524 13.463 38.027 1.00 92.69 291 ARG A C 1
ATOM 2230 O O . ARG A 1 291 ? -22.661 13.674 38.433 1.00 92.69 291 ARG A O 1
ATOM 2237 N N . LYS A 1 292 ? -21.011 14.093 36.967 1.00 88.56 292 LYS A N 1
ATOM 2238 C CA . LYS A 1 292 ? -21.764 15.048 36.158 1.00 88.56 292 LYS A CA 1
ATOM 2239 C C . LYS A 1 292 ? -21.401 14.918 34.688 1.00 88.56 292 LYS A C 1
ATOM 2241 O O . LYS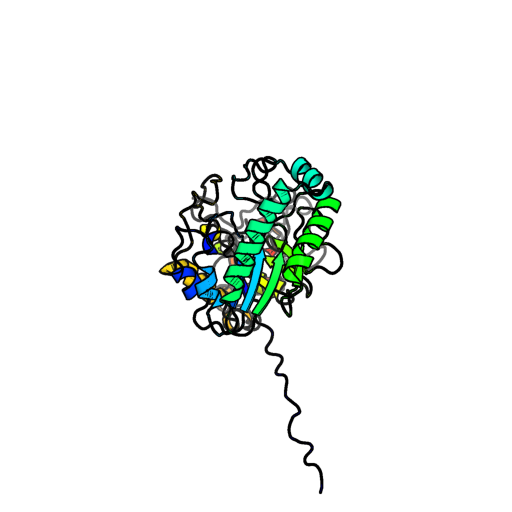 A 1 292 ? -20.276 15.225 34.297 1.00 88.56 292 LYS A O 1
ATOM 2246 N N . MET A 1 293 ? -22.388 14.541 33.884 1.00 84.81 293 MET A N 1
ATOM 2247 C CA . MET A 1 293 ? -22.296 14.613 32.431 1.00 84.81 293 MET A CA 1
ATOM 2248 C C . MET A 1 293 ? -22.560 16.040 31.974 1.00 84.81 293 MET A C 1
ATOM 2250 O O . MET A 1 293 ? -23.552 16.665 32.355 1.00 84.81 293 MET A O 1
ATOM 2254 N N . LEU A 1 294 ? -21.661 16.561 31.156 1.00 82.44 294 LEU A N 1
ATOM 2255 C CA . LEU A 1 294 ? -21.794 17.853 30.516 1.00 82.44 294 LEU A CA 1
ATOM 2256 C C . LEU A 1 294 ? -21.821 17.636 29.007 1.00 82.44 294 LEU A C 1
ATOM 2258 O O . LEU A 1 294 ? -21.063 16.834 28.463 1.00 82.44 294 LEU A O 1
ATOM 2262 N N . LYS A 1 295 ? -22.692 18.372 28.314 1.00 73.25 295 LYS A N 1
ATOM 2263 C CA . LYS A 1 295 ? -22.662 18.390 26.851 1.00 73.25 295 LYS A CA 1
ATOM 2264 C C . LYS A 1 295 ? -21.325 18.979 26.403 1.00 73.25 295 LYS A C 1
ATOM 2266 O O . LYS A 1 295 ? -20.954 20.063 26.861 1.00 73.25 295 LYS A O 1
ATOM 2271 N N . ALA A 1 296 ? -20.612 18.265 25.537 1.00 63.59 296 ALA A N 1
ATOM 2272 C CA . ALA A 1 296 ? -19.453 18.801 24.838 1.00 63.59 296 ALA A CA 1
ATOM 2273 C C . ALA A 1 296 ? -19.932 19.937 23.926 1.00 63.59 296 ALA A C 1
ATOM 2275 O O . ALA A 1 296 ? -20.800 19.707 23.084 1.00 63.59 296 ALA A O 1
ATOM 2276 N N . PRO A 1 297 ? -19.461 21.178 24.104 1.00 59.03 297 PRO A N 1
ATOM 2277 C CA . PRO A 1 297 ? -19.791 22.220 23.156 1.00 59.03 297 PRO A CA 1
ATOM 2278 C C . PRO A 1 297 ? -18.860 22.122 21.943 1.00 59.03 297 PRO A C 1
ATOM 2280 O O . PRO A 1 297 ? -17.659 21.901 22.103 1.00 59.03 297 PRO A O 1
ATOM 2283 N N . ASP A 1 298 ? -19.420 22.304 20.749 1.00 49.06 298 ASP A N 1
ATOM 2284 C CA . ASP A 1 298 ? -18.683 22.258 19.486 1.00 49.06 298 ASP A CA 1
ATOM 2285 C C . ASP A 1 298 ? -18.974 23.556 18.703 1.00 49.06 298 ASP A C 1
ATOM 2287 O O . ASP A 1 298 ? -20.064 23.732 18.158 1.00 49.06 298 ASP A O 1
ATOM 2291 N N . GLY A 1 299 ? -18.042 24.522 18.715 1.00 43.72 299 GLY A N 1
ATOM 2292 C CA . GLY A 1 299 ? -18.138 25.778 17.945 1.00 43.72 299 GLY A CA 1
ATOM 2293 C C . GLY A 1 299 ? -17.722 27.057 18.695 1.00 43.72 299 GLY A C 1
ATOM 2294 O O . GLY A 1 299 ? -17.531 27.038 19.909 1.00 43.72 299 GLY A O 1
ATOM 2295 N N . PRO A 1 300 ? -17.583 28.199 17.992 1.00 38.47 300 PRO A N 1
ATOM 2296 C CA . PRO A 1 300 ? -16.391 29.072 17.941 1.00 38.47 300 PRO A CA 1
ATOM 2297 C C . PRO A 1 300 ? -15.886 29.734 19.239 1.00 38.47 300 PRO A C 1
ATOM 2299 O O . PRO A 1 300 ? -14.837 30.372 19.215 1.00 38.47 300 PRO A O 1
ATOM 2302 N N . GLN A 1 301 ? -16.548 29.547 20.383 1.00 47.31 301 GLN A N 1
ATOM 2303 C CA . GLN A 1 301 ? -16.068 29.993 21.704 1.00 47.31 301 GLN A CA 1
ATOM 2304 C C . GLN A 1 301 ? -16.229 28.940 22.823 1.00 47.31 301 GLN A C 1
ATOM 2306 O O . GLN A 1 301 ? -16.099 29.254 24.008 1.00 47.31 301 GLN A O 1
ATOM 2311 N N . LYS A 1 302 ? -16.520 27.678 22.486 1.00 53.78 302 LYS A N 1
ATOM 2312 C CA . LYS A 1 302 ? -16.733 26.585 23.442 1.00 53.78 302 LYS A CA 1
ATOM 2313 C C . LYS A 1 302 ? -16.276 25.264 22.793 1.00 53.78 302 LYS A C 1
ATOM 2315 O O . LYS A 1 302 ? -16.957 24.768 21.907 1.00 53.78 302 LYS A O 1
ATOM 2320 N N . PHE A 1 303 ? -15.124 24.723 23.194 1.00 57.91 303 PHE A N 1
ATOM 2321 C CA . PHE A 1 303 ? -14.551 23.491 22.625 1.00 57.91 303 PHE A CA 1
ATOM 2322 C C . PHE A 1 303 ? -14.036 22.543 23.711 1.00 57.91 303 PHE A C 1
ATOM 2324 O O . PHE A 1 303 ? -13.763 22.981 24.832 1.00 57.91 303 PHE A O 1
ATOM 2331 N N . VAL A 1 304 ? -13.886 21.257 23.364 1.00 61.50 304 VAL A N 1
ATOM 2332 C CA . VAL A 1 304 ? -13.305 20.233 24.251 1.00 61.50 304 VAL A CA 1
ATOM 2333 C C . VAL A 1 304 ? -11.878 19.821 23.851 1.00 61.50 304 VAL A C 1
ATOM 2335 O O . VAL A 1 304 ? -11.105 19.454 24.722 1.00 61.50 304 VAL A O 1
ATOM 2338 N N . LEU A 1 305 ? -11.448 19.960 22.591 1.00 69.12 305 LEU A N 1
ATOM 2339 C CA . LEU A 1 305 ? -10.041 19.766 22.195 1.00 69.12 305 LEU A CA 1
ATOM 2340 C C . LEU A 1 305 ? -9.637 20.745 21.069 1.00 69.12 305 LEU A C 1
ATOM 2342 O O . LEU A 1 305 ? -10.418 21.027 20.163 1.00 69.12 305 LEU A O 1
ATOM 2346 N N . LYS A 1 306 ? -8.414 21.275 21.133 1.00 71.62 306 LYS A N 1
ATOM 2347 C CA . LYS A 1 306 ? -7.769 22.237 20.215 1.00 71.62 306 LYS A CA 1
ATOM 2348 C C . LYS A 1 306 ? -6.436 21.657 19.734 1.00 71.62 306 LYS A C 1
ATOM 2350 O O . LYS A 1 306 ? -5.827 20.905 20.485 1.00 71.62 306 LYS A O 1
ATOM 2355 N N . LEU A 1 307 ? -5.953 22.008 18.539 1.00 67.50 307 LEU A N 1
ATOM 2356 C CA . LEU A 1 307 ? -4.532 21.800 18.223 1.00 67.50 307 LEU A CA 1
ATOM 2357 C C . LEU A 1 307 ? -3.688 22.882 18.890 1.00 67.50 307 LEU A C 1
ATOM 2359 O O . LEU A 1 307 ? -3.970 24.070 18.748 1.00 67.50 307 LEU A O 1
ATOM 2363 N N . SER A 1 308 ? -2.668 22.466 19.632 1.00 62.47 308 SER A N 1
ATOM 2364 C CA . SER A 1 308 ? -1.729 23.394 20.254 1.00 62.47 308 SER A CA 1
ATOM 2365 C C . SER A 1 308 ? -1.026 24.241 19.188 1.00 62.47 308 SER A C 1
ATOM 2367 O O . SER A 1 308 ? -0.503 23.706 18.208 1.00 62.47 308 SER A O 1
ATOM 2369 N N . GLU A 1 309 ? -0.988 25.559 19.374 1.00 58.22 309 GLU A N 1
ATOM 2370 C CA . GLU A 1 309 ? -0.203 26.448 18.514 1.00 58.22 309 GLU A CA 1
ATOM 2371 C C . GLU A 1 309 ? 1.279 26.066 18.631 1.00 58.22 309 GLU A C 1
ATOM 2373 O O . GLU A 1 309 ? 1.868 26.081 19.713 1.00 58.22 309 GLU A O 1
ATOM 2378 N N . GLY A 1 310 ? 1.873 25.647 17.513 1.00 57.22 310 GLY A N 1
ATOM 2379 C CA . GLY A 1 310 ? 3.272 25.223 17.459 1.00 57.22 310 GLY A CA 1
ATOM 2380 C C . GLY A 1 310 ? 3.553 23.799 17.955 1.00 57.22 310 GLY A C 1
ATOM 2381 O O . GLY A 1 310 ? 4.725 23.435 18.058 1.00 57.22 310 GLY A O 1
ATOM 2382 N N . ARG A 1 311 ? 2.538 22.965 18.243 1.00 60.38 311 ARG A N 1
ATOM 2383 C CA . ARG A 1 311 ? 2.756 21.546 18.590 1.00 60.38 311 ARG A CA 1
ATOM 2384 C C . ARG A 1 311 ? 1.757 20.613 17.903 1.00 60.38 311 ARG A C 1
ATOM 2386 O O . ARG A 1 311 ? 0.615 20.965 17.646 1.00 60.38 311 ARG A O 1
ATOM 2393 N N . ALA A 1 312 ? 2.179 19.380 17.632 1.00 60.19 312 ALA A N 1
ATOM 2394 C CA . ALA A 1 312 ? 1.382 18.386 16.901 1.00 60.19 312 ALA A CA 1
ATOM 2395 C C . ALA A 1 312 ? 0.324 17.650 17.757 1.00 60.19 312 ALA A C 1
ATOM 2397 O O . ALA A 1 312 ? -0.171 16.599 17.350 1.00 60.19 312 ALA A O 1
ATOM 2398 N N . HIS A 1 313 ? 0.001 18.160 18.946 1.00 70.19 313 HIS A N 1
ATOM 2399 C CA . HIS A 1 313 ? -0.835 17.479 19.935 1.00 70.19 313 HIS A CA 1
ATOM 2400 C C . HIS A 1 313 ? -2.036 18.325 20.370 1.00 70.19 313 HIS A C 1
ATOM 2402 O O . HIS A 1 313 ? -2.130 19.517 20.054 1.00 70.19 313 HIS A O 1
ATOM 2408 N N . SER A 1 314 ? -2.988 17.686 21.047 1.00 73.69 314 SER A N 1
ATOM 2409 C CA . SER A 1 314 ? -4.260 18.291 21.413 1.00 73.69 314 SER A CA 1
ATOM 2410 C C . SER A 1 314 ? -4.235 18.943 22.789 1.00 73.69 314 SER A C 1
ATOM 2412 O O . SER A 1 314 ? -3.499 18.550 23.684 1.00 73.69 314 SER A O 1
ATOM 2414 N N . VAL A 1 315 ? -5.066 19.963 22.965 1.00 73.62 315 VAL A N 1
ATOM 2415 C CA . VAL A 1 315 ? -5.205 20.697 24.218 1.00 73.62 315 VAL A CA 1
ATOM 2416 C C . VAL A 1 315 ? -6.682 20.861 24.532 1.00 73.62 315 VAL A C 1
ATOM 2418 O O . VAL A 1 315 ? -7.442 21.346 23.698 1.00 73.62 315 VAL A O 1
ATOM 2421 N N . TRP A 1 316 ? -7.108 20.508 25.738 1.00 79.38 316 TRP A N 1
ATOM 2422 C CA . TRP A 1 316 ? -8.432 20.875 26.233 1.00 79.38 316 TRP A CA 1
ATOM 2423 C C . TRP A 1 316 ? -8.366 22.219 26.932 1.00 79.38 316 TRP A C 1
ATOM 2425 O O . TRP A 1 316 ? -7.538 22.439 27.814 1.00 79.38 316 TRP A O 1
ATOM 2435 N N . LEU A 1 317 ? -9.296 23.099 26.583 1.00 73.50 317 LEU A N 1
ATOM 2436 C CA . LEU A 1 317 ? -9.530 24.329 27.313 1.00 73.50 317 LEU A CA 1
ATOM 2437 C C . LEU A 1 317 ? -10.788 24.170 28.164 1.00 73.50 317 LEU A C 1
ATOM 2439 O O . LEU A 1 317 ? -11.891 24.006 27.639 1.00 73.50 317 LEU A O 1
ATOM 2443 N N . SER A 1 318 ? -10.625 24.272 29.482 1.00 74.69 318 SER A N 1
ATOM 2444 C CA . SER A 1 318 ? -11.754 24.207 30.418 1.00 74.69 318 SER A CA 1
ATOM 2445 C C . SER A 1 318 ? -12.899 25.156 29.997 1.00 74.69 318 SER A C 1
ATOM 2447 O O . SER A 1 318 ? -12.648 26.314 29.624 1.00 74.69 318 SER A O 1
ATOM 2449 N N . PRO A 1 319 ? -14.169 24.699 30.009 1.00 73.69 319 PRO A N 1
ATOM 2450 C CA . PRO A 1 319 ? -15.306 25.541 29.655 1.00 73.69 319 PRO A CA 1
ATOM 2451 C C . PRO A 1 319 ? -15.405 26.779 30.560 1.00 73.69 319 PRO A C 1
ATOM 2453 O O . PRO A 1 319 ? -15.131 26.666 31.756 1.00 73.69 319 PRO A O 1
ATOM 2456 N N . PRO A 1 320 ? -15.885 27.934 30.057 1.00 71.56 320 PRO A N 1
ATOM 2457 C CA . PRO A 1 320 ? -16.046 29.144 30.871 1.00 71.56 320 PRO A CA 1
ATOM 2458 C C . PRO A 1 320 ? -16.904 28.940 32.127 1.00 71.56 320 PRO A C 1
ATOM 2460 O O . PRO A 1 320 ? -16.620 29.518 33.168 1.00 71.56 320 PRO A O 1
ATOM 2463 N N . ALA A 1 321 ? -17.906 28.055 32.066 1.00 74.88 321 ALA A N 1
ATOM 2464 C CA . ALA A 1 321 ? -18.750 27.701 33.213 1.00 74.88 321 ALA A CA 1
ATOM 2465 C C . ALA A 1 321 ? -17.985 27.027 34.372 1.00 74.88 321 ALA A C 1
ATOM 2467 O O . ALA A 1 321 ? -18.517 26.906 35.471 1.00 74.88 321 ALA A O 1
ATOM 2468 N N . LEU A 1 322 ? -16.756 26.565 34.128 1.00 77.81 322 LEU A N 1
ATOM 2469 C CA . LEU A 1 322 ? -15.861 25.962 35.117 1.00 77.81 322 LEU A CA 1
ATOM 2470 C C . LEU A 1 322 ? -14.606 26.826 35.336 1.00 77.81 322 LEU A C 1
ATOM 2472 O O . LEU A 1 322 ? -13.605 26.345 35.860 1.00 77.81 322 LEU A O 1
ATOM 2476 N N . SER A 1 323 ? -14.649 28.097 34.927 1.00 75.06 323 SER A N 1
ATOM 2477 C CA . SER A 1 323 ? -13.566 29.060 35.119 1.00 75.06 323 SER A CA 1
ATOM 2478 C C . SER A 1 323 ? -13.206 29.204 36.604 1.00 75.06 323 SER A C 1
ATOM 2480 O O . SER A 1 323 ? -14.080 29.248 37.467 1.00 75.06 323 SER A O 1
ATOM 2482 N N . GLY A 1 324 ? -11.909 29.239 36.911 1.00 74.50 324 GLY A N 1
ATOM 2483 C CA . GLY A 1 324 ? -11.365 29.261 38.272 1.00 74.50 324 GLY A CA 1
ATOM 2484 C C . GLY A 1 324 ? -11.263 27.884 38.932 1.00 74.50 324 GLY A C 1
ATOM 2485 O O . GLY A 1 324 ? -10.613 27.757 39.969 1.00 74.50 324 GLY A O 1
ATOM 2486 N N . LYS A 1 325 ? -11.850 26.838 38.337 1.00 80.38 325 LYS A N 1
ATOM 2487 C CA . LYS A 1 325 ? -11.731 25.475 38.847 1.00 80.38 325 LYS A CA 1
ATOM 2488 C C . LYS A 1 325 ? -10.438 24.825 38.363 1.00 80.38 325 LYS A C 1
ATOM 2490 O O . LYS A 1 325 ? -10.136 24.825 37.172 1.00 80.38 325 LYS A O 1
ATOM 2495 N N . THR A 1 326 ? -9.712 24.216 39.293 1.00 78.75 326 THR A N 1
ATOM 2496 C CA . THR A 1 326 ? -8.545 23.385 38.987 1.00 78.75 326 THR A CA 1
ATOM 2497 C C . THR A 1 326 ? -8.946 21.923 39.082 1.00 78.75 326 THR A C 1
ATOM 2499 O O . THR A 1 326 ? -9.454 21.490 40.116 1.00 78.75 326 THR A O 1
ATOM 2502 N N . PHE A 1 327 ? -8.712 21.169 38.013 1.00 83.12 327 PHE A N 1
ATOM 2503 C CA . PHE A 1 327 ? -8.893 19.721 38.000 1.00 83.12 327 PHE A CA 1
ATOM 2504 C C . PHE A 1 327 ? -7.573 19.033 38.349 1.00 83.12 327 PHE A C 1
ATOM 2506 O O . PHE A 1 327 ? -6.537 19.368 37.770 1.00 83.12 327 PHE A O 1
ATOM 2513 N N . LYS A 1 328 ? -7.610 18.100 39.304 1.00 82.19 328 LYS A N 1
ATOM 2514 C CA . LYS A 1 328 ? -6.460 17.301 39.750 1.00 82.19 328 LYS A CA 1
ATOM 2515 C C . LYS A 1 328 ? -6.145 16.172 38.775 1.00 82.19 328 LYS A C 1
ATOM 2517 O O . LYS A 1 328 ? -4.977 15.830 38.606 1.00 82.19 328 LYS A O 1
ATOM 2522 N N . LYS A 1 329 ? -7.177 15.590 38.161 1.00 84.56 329 LYS A N 1
ATOM 2523 C CA . LYS A 1 329 ? -7.062 14.505 37.190 1.00 84.56 329 LYS A CA 1
ATOM 2524 C C . LYS A 1 329 ? -7.880 14.839 35.952 1.00 84.56 329 LYS A C 1
ATOM 2526 O O . LYS A 1 329 ? -9.088 15.040 36.069 1.00 84.56 329 LYS A O 1
ATOM 2531 N N . VAL A 1 330 ? -7.222 14.863 34.793 1.00 86.44 330 VAL A N 1
ATOM 2532 C CA . VAL A 1 330 ? -7.879 14.974 33.489 1.00 86.44 330 VAL A CA 1
ATOM 2533 C C . VAL A 1 330 ? -7.381 13.856 32.582 1.00 86.44 330 VAL A C 1
ATOM 2535 O O . VAL A 1 330 ? -6.175 13.686 32.426 1.00 86.44 330 VAL A O 1
ATOM 2538 N N . GLU A 1 331 ? -8.298 13.070 32.029 1.00 87.44 331 GLU A N 1
ATOM 2539 C CA . GLU A 1 331 ? -7.975 11.899 31.211 1.00 87.44 331 GLU A CA 1
ATOM 2540 C C . GLU A 1 331 ? -8.991 11.694 30.090 1.00 87.44 331 GLU A C 1
ATOM 2542 O O . GLU A 1 331 ? -10.145 12.101 30.210 1.00 87.44 331 GLU A O 1
ATOM 2547 N N . LEU A 1 332 ? -8.563 11.055 29.003 1.00 87.06 332 LEU A N 1
ATOM 2548 C CA . LEU A 1 332 ? -9.446 10.663 27.907 1.00 87.06 332 LEU A CA 1
ATOM 2549 C C . LEU A 1 332 ? -9.612 9.144 27.891 1.00 87.06 332 LEU A C 1
ATOM 2551 O O . LEU A 1 332 ? -8.615 8.421 27.838 1.00 87.06 332 LEU A O 1
ATOM 2555 N N . LEU A 1 333 ? -10.856 8.672 27.938 1.00 88.19 333 LEU A N 1
ATOM 2556 C CA . LEU A 1 333 ? -11.211 7.254 27.965 1.00 88.19 333 LEU A CA 1
ATOM 2557 C C . LEU A 1 333 ? -11.949 6.830 26.692 1.00 88.19 333 LEU A C 1
ATOM 2559 O O . LEU A 1 333 ? -12.683 7.620 26.102 1.00 88.19 333 LEU A O 1
ATOM 2563 N N . ASN A 1 334 ? -11.754 5.580 26.290 1.00 85.12 334 ASN A N 1
ATOM 2564 C CA . ASN A 1 334 ? -12.565 4.879 25.308 1.00 85.12 334 ASN A CA 1
ATOM 2565 C C . ASN A 1 334 ? -12.516 3.367 25.600 1.00 85.12 334 ASN A C 1
ATOM 2567 O O . ASN A 1 334 ? -11.435 2.792 25.761 1.00 85.12 334 ASN A O 1
ATOM 2571 N N . HIS A 1 335 ? -13.681 2.731 25.690 1.00 80.62 335 HIS A N 1
ATOM 2572 C CA . HIS A 1 335 ? -13.859 1.320 26.045 1.00 80.62 335 HIS A CA 1
ATOM 2573 C C . HIS A 1 335 ? -13.176 0.899 27.358 1.00 80.62 335 HIS A C 1
ATOM 2575 O O . HIS A 1 335 ? -12.463 -0.106 27.436 1.00 80.62 335 HIS A O 1
ATOM 2581 N N . GLY A 1 336 ? -13.328 1.720 28.399 1.00 82.31 336 GLY A N 1
ATOM 2582 C CA . GLY A 1 336 ? -12.730 1.543 29.722 1.00 82.31 336 GLY A CA 1
ATOM 2583 C C . GLY A 1 336 ? -11.210 1.720 29.746 1.00 82.31 336 GLY A C 1
ATOM 2584 O O . GLY A 1 336 ? -10.583 1.546 30.794 1.00 82.31 336 GLY A O 1
ATOM 2585 N N . LYS A 1 337 ? -10.599 2.052 28.604 1.00 82.31 337 LYS A N 1
ATOM 2586 C CA . LYS A 1 337 ? -9.161 2.257 28.461 1.00 82.31 337 LYS A CA 1
ATOM 2587 C C . LYS A 1 337 ? -8.861 3.725 28.291 1.00 82.31 337 LYS A C 1
ATOM 2589 O O . LYS A 1 337 ? -9.585 4.470 27.647 1.00 82.31 337 LYS A O 1
ATOM 2594 N N . ARG A 1 338 ? -7.727 4.135 28.834 1.00 82.75 338 ARG A N 1
ATOM 2595 C CA . ARG A 1 338 ? -7.231 5.491 28.676 1.00 82.75 338 ARG A CA 1
ATOM 2596 C C . ARG A 1 338 ? -6.480 5.632 27.347 1.00 82.75 338 ARG A C 1
ATOM 2598 O O . ARG A 1 338 ? -5.600 4.825 27.059 1.00 82.75 338 ARG A O 1
ATOM 2605 N N . ILE A 1 339 ? -6.837 6.642 26.555 1.00 75.06 339 ILE A N 1
ATOM 2606 C CA . ILE A 1 339 ? -6.426 6.821 25.146 1.00 75.06 339 ILE A CA 1
ATOM 2607 C C . ILE A 1 339 ? -5.734 8.161 24.860 1.00 75.06 339 ILE A C 1
ATOM 2609 O O . ILE A 1 339 ? -5.367 8.450 23.727 1.00 75.06 339 ILE A O 1
ATOM 2613 N N . ASP A 1 340 ? -5.501 8.982 25.878 1.00 73.06 340 ASP A N 1
ATOM 2614 C CA . ASP A 1 340 ? -4.815 10.280 25.773 1.00 73.06 340 ASP A CA 1
ATOM 2615 C C . ASP A 1 340 ? -3.297 10.201 25.486 1.00 73.06 340 ASP A C 1
ATOM 2617 O O . ASP A 1 340 ? -2.592 11.210 25.563 1.00 73.06 340 ASP A O 1
ATOM 2621 N N . GLY A 1 341 ? -2.802 9.028 25.077 1.00 59.88 341 GLY A N 1
ATOM 2622 C CA . GLY A 1 341 ? -1.450 8.830 24.568 1.00 59.88 341 GLY A CA 1
ATOM 2623 C C . GLY A 1 341 ? -0.387 8.884 25.661 1.00 59.88 341 GLY A C 1
ATOM 2624 O O . GLY A 1 341 ? 0.336 9.869 25.796 1.00 59.88 341 GLY A O 1
ATOM 2625 N N . SER A 1 342 ? -0.205 7.790 26.400 1.00 47.22 342 SER A N 1
ATOM 2626 C CA . SER A 1 342 ? 1.091 7.553 27.030 1.00 47.22 342 SER A CA 1
ATOM 2627 C C . SER A 1 342 ? 2.056 7.033 25.961 1.00 47.22 342 SER A C 1
ATOM 2629 O O . SER A 1 342 ? 1.789 6.046 25.277 1.00 47.22 342 SER A O 1
ATOM 2631 N N . ARG A 1 343 ? 3.243 7.639 25.841 1.00 44.84 343 ARG A N 1
ATOM 2632 C CA . ARG A 1 343 ? 4.404 6.797 25.541 1.00 44.84 343 ARG A CA 1
ATOM 2633 C C . ARG A 1 343 ? 4.523 5.875 26.746 1.00 44.84 343 ARG A C 1
ATOM 2635 O O . ARG A 1 343 ? 4.915 6.333 27.819 1.00 44.84 343 ARG A O 1
ATOM 2642 N N . ALA A 1 344 ? 4.145 4.610 26.592 1.00 38.41 344 ALA A N 1
ATOM 2643 C CA . ALA A 1 344 ? 4.531 3.580 27.542 1.00 38.41 344 ALA A CA 1
ATOM 2644 C C . ALA A 1 344 ? 6.052 3.711 27.765 1.00 38.41 344 ALA A C 1
ATOM 2646 O O . ALA A 1 344 ? 6.828 3.483 26.839 1.00 38.41 344 ALA A O 1
ATOM 2647 N N . GLY A 1 345 ? 6.466 4.189 28.943 1.00 36.75 345 GLY A N 1
ATOM 2648 C CA . GLY A 1 345 ? 7.882 4.319 29.300 1.00 36.75 345 GLY A CA 1
ATOM 2649 C C . GLY A 1 345 ? 8.486 5.726 29.389 1.00 36.75 345 GLY A C 1
ATOM 2650 O O . GLY A 1 345 ? 9.707 5.811 29.367 1.00 36.75 345 GLY A O 1
ATOM 2651 N N . VAL A 1 346 ? 7.716 6.816 29.530 1.00 44.00 346 VAL A N 1
ATOM 2652 C CA . VAL A 1 346 ? 8.270 8.080 30.078 1.00 44.00 346 VAL A CA 1
ATOM 2653 C C . VAL A 1 346 ? 7.851 8.218 31.547 1.00 44.00 346 VAL A C 1
ATOM 2655 O O . VAL A 1 346 ? 6.723 8.638 31.823 1.00 44.00 346 VAL A O 1
ATOM 2658 N N . PRO A 1 347 ? 8.713 7.846 32.511 1.00 37.62 347 PRO A N 1
ATOM 2659 C CA . PRO A 1 347 ? 8.436 8.044 33.926 1.00 37.62 347 PRO A CA 1
ATOM 2660 C C . PRO A 1 347 ? 8.277 9.540 34.226 1.00 37.62 347 PRO A C 1
ATOM 2662 O O . PRO A 1 347 ? 9.126 10.344 33.855 1.00 37.62 347 PRO A O 1
ATOM 2665 N N . GLY A 1 348 ? 7.190 9.921 34.900 1.00 43.34 348 GLY A N 1
ATOM 2666 C CA . GLY A 1 348 ? 7.010 11.276 35.438 1.00 43.34 348 GLY A CA 1
ATOM 2667 C C . GLY A 1 348 ? 6.121 12.229 34.633 1.00 43.34 348 GLY A C 1
ATOM 2668 O O . GLY A 1 348 ? 5.722 13.254 35.183 1.00 43.34 348 GLY A O 1
ATOM 2669 N N . TYR A 1 349 ? 5.718 11.898 33.401 1.00 46.62 349 TYR A N 1
ATOM 2670 C CA . TYR A 1 349 ? 4.703 12.695 32.700 1.00 46.62 349 TYR A CA 1
ATOM 2671 C C . TYR A 1 349 ? 3.318 12.400 33.293 1.00 46.62 349 TYR A C 1
ATOM 2673 O O . TYR A 1 349 ? 2.736 11.338 33.071 1.00 46.62 349 TYR A O 1
ATOM 2681 N N . ARG A 1 350 ? 2.810 13.326 34.114 1.00 49.97 350 ARG A N 1
ATOM 2682 C CA . ARG A 1 350 ? 1.400 13.349 34.538 1.00 49.97 350 ARG A CA 1
ATOM 2683 C C . ARG A 1 350 ? 0.577 13.943 33.392 1.00 49.97 350 ARG A C 1
ATOM 2685 O O . ARG A 1 350 ? 1.132 14.617 32.541 1.00 49.97 350 ARG A O 1
ATOM 2692 N N . TYR A 1 351 ? -0.703 13.623 33.298 1.00 62.88 351 TYR A N 1
ATOM 2693 C CA . TYR A 1 351 ? -1.476 13.756 32.057 1.00 62.88 351 TYR A CA 1
ATOM 2694 C C . TYR A 1 351 ? -2.636 14.721 32.239 1.00 62.88 351 TYR A C 1
ATOM 2696 O O . TYR A 1 351 ? -3.115 14.868 33.365 1.00 62.88 351 TYR A O 1
ATOM 2704 N N . GLY A 1 352 ? -3.019 15.428 31.170 1.00 56.62 352 GLY A N 1
ATOM 2705 C CA . GLY A 1 352 ? -3.718 16.692 31.348 1.00 56.62 352 GLY A CA 1
ATOM 2706 C C . GLY A 1 352 ? -2.878 17.590 32.258 1.00 56.62 352 GLY A C 1
ATOM 2707 O O . GLY A 1 352 ? -3.320 18.001 33.331 1.00 56.62 352 GLY A O 1
ATOM 2708 N N . VAL A 1 353 ? -1.610 17.817 31.901 1.00 59.66 353 VAL A N 1
ATOM 2709 C CA . VAL A 1 353 ? -0.802 18.761 32.678 1.00 59.66 353 VAL A CA 1
ATOM 2710 C C . VAL A 1 353 ? -1.424 20.133 32.469 1.00 59.66 353 VAL A C 1
ATOM 2712 O O . VAL A 1 353 ? -1.647 20.500 31.311 1.00 59.66 353 VAL A O 1
ATOM 2715 N N . PRO A 1 354 ? -1.708 20.892 33.541 1.00 62.28 354 PRO A N 1
ATOM 2716 C CA . PRO A 1 354 ? -2.055 22.292 33.395 1.00 62.28 354 PRO A CA 1
ATOM 2717 C C . PRO A 1 354 ? -0.906 22.988 32.659 1.00 62.28 354 PRO A C 1
ATOM 2719 O O . PRO A 1 354 ? 0.182 23.151 33.204 1.00 62.28 354 PRO A O 1
ATOM 2722 N N . TYR A 1 355 ? -1.140 23.316 31.392 1.00 62.97 355 TYR A N 1
ATOM 2723 C CA . TYR A 1 355 ? -0.092 23.716 30.462 1.00 62.97 355 TYR A CA 1
ATOM 2724 C C . TYR A 1 355 ? 0.228 25.204 30.620 1.00 62.97 355 TYR A C 1
ATOM 2726 O O . TYR A 1 355 ? 1.384 25.546 30.823 1.00 62.97 355 TYR A O 1
ATOM 2734 N N . LEU A 1 356 ? -0.792 26.072 30.646 1.00 64.44 356 LEU A N 1
ATOM 2735 C CA . LEU A 1 356 ? -0.708 27.510 30.943 1.00 64.44 356 LEU A CA 1
ATOM 2736 C C . LEU A 1 356 ? -2.101 28.036 31.378 1.00 64.44 356 LEU A C 1
ATOM 2738 O O . LEU A 1 356 ? -3.114 27.368 31.129 1.00 64.44 356 LEU A O 1
ATOM 2742 N N . PRO A 1 357 ? -2.201 29.207 32.042 1.00 61.41 357 PRO A N 1
ATOM 2743 C CA . PRO A 1 357 ? -3.436 29.987 32.023 1.00 61.41 357 PRO A CA 1
ATOM 2744 C C . PRO A 1 357 ? -3.740 30.429 30.584 1.00 61.41 357 PRO A C 1
ATOM 2746 O O . PRO A 1 357 ? -2.827 30.771 29.837 1.00 61.41 357 PRO A O 1
ATOM 2749 N N . ASP A 1 358 ? -5.012 30.436 30.198 1.00 63.19 358 ASP A N 1
ATOM 2750 C CA . ASP A 1 358 ? -5.441 31.037 28.931 1.00 63.19 358 ASP A CA 1
ATOM 2751 C C . ASP A 1 358 ? -5.105 32.536 28.950 1.00 63.19 358 ASP A C 1
ATOM 2753 O O . ASP A 1 358 ? -5.521 33.262 29.855 1.00 63.19 358 ASP A O 1
ATOM 2757 N N . THR A 1 359 ? -4.324 32.998 27.972 1.00 66.25 359 THR A N 1
ATOM 2758 C CA . THR A 1 359 ? -3.864 34.393 27.882 1.00 66.25 359 THR A CA 1
ATOM 2759 C C . THR A 1 359 ? -5.018 35.366 27.655 1.00 66.25 359 THR A C 1
ATOM 2761 O O . THR A 1 359 ? -4.910 36.534 28.019 1.00 66.25 359 THR A O 1
ATOM 2764 N N . THR A 1 360 ? -6.144 34.885 27.121 1.00 65.94 360 THR A N 1
ATOM 2765 C CA . THR A 1 360 ? -7.369 35.674 26.936 1.00 65.94 360 THR A CA 1
ATOM 2766 C C . THR A 1 360 ? -8.284 35.638 28.162 1.00 65.94 360 THR A C 1
ATOM 2768 O O . THR A 1 360 ? -9.104 36.533 28.359 1.00 65.94 360 THR A O 1
ATOM 2771 N N . ASN A 1 361 ? -8.146 34.619 29.018 1.00 70.38 361 ASN A N 1
ATOM 2772 C CA . ASN A 1 361 ? -8.894 34.488 30.263 1.00 70.38 361 ASN A CA 1
ATOM 2773 C C . ASN A 1 361 ? -8.077 33.710 31.313 1.00 70.38 361 ASN A C 1
ATOM 2775 O O . ASN A 1 361 ? -8.191 32.484 31.393 1.00 70.38 361 ASN A O 1
ATOM 2779 N N . PRO A 1 362 ? -7.329 34.388 32.201 1.00 69.75 362 PRO A N 1
ATOM 2780 C CA . PRO A 1 362 ? -6.383 33.743 33.119 1.00 69.75 362 PRO A CA 1
ATOM 2781 C C . PRO A 1 362 ? -7.039 32.807 34.146 1.00 69.75 362 PRO A C 1
ATOM 2783 O O . PRO A 1 362 ? -6.356 32.030 34.816 1.00 69.75 362 PRO A O 1
ATOM 2786 N N . LYS A 1 363 ? -8.371 32.852 34.276 1.00 70.56 363 LYS A N 1
ATOM 2787 C CA . LYS A 1 363 ? -9.142 31.930 35.115 1.00 70.56 363 LYS A CA 1
ATOM 2788 C C . LYS A 1 363 ? -9.416 30.588 34.422 1.00 70.56 363 LYS A C 1
ATOM 2790 O O . LYS A 1 363 ? -9.835 29.645 35.089 1.00 70.56 363 LYS A O 1
ATOM 2795 N N . ARG A 1 364 ? -9.206 30.462 33.108 1.00 72.06 364 ARG A N 1
ATOM 2796 C CA . ARG A 1 364 ? -9.304 29.181 32.391 1.00 72.06 364 ARG A CA 1
ATOM 2797 C C . ARG A 1 364 ? -7.955 28.472 32.387 1.00 72.06 364 ARG A C 1
ATOM 2799 O O . ARG A 1 364 ? -6.892 29.088 32.326 1.00 72.06 364 ARG A O 1
ATOM 2806 N N . ARG A 1 365 ? -8.017 27.145 32.453 1.00 74.25 365 ARG A N 1
ATOM 2807 C CA . ARG A 1 365 ? -6.858 26.250 32.391 1.00 74.25 365 ARG A CA 1
ATOM 2808 C C . ARG A 1 365 ? -6.863 25.447 31.098 1.00 74.25 365 ARG A C 1
ATOM 2810 O O . ARG A 1 365 ? -7.934 25.011 30.656 1.00 74.25 365 ARG A O 1
ATOM 2817 N N . LEU A 1 366 ? -5.664 25.261 30.548 1.00 76.62 366 LEU A N 1
ATOM 2818 C CA . LEU A 1 366 ? -5.379 24.377 29.424 1.00 76.62 366 LEU A CA 1
ATOM 2819 C C . LEU A 1 366 ? -4.772 23.066 29.917 1.00 76.62 366 LEU A C 1
ATOM 2821 O O . LEU A 1 366 ? -3.931 23.085 30.811 1.00 76.62 366 LEU A O 1
ATOM 2825 N N . TYR A 1 367 ? -5.175 21.960 29.308 1.00 80.31 367 TYR A N 1
ATOM 2826 C CA . TYR A 1 367 ? -4.735 20.606 29.628 1.00 80.31 367 TYR A CA 1
ATOM 2827 C C . TYR A 1 367 ? -4.199 19.941 28.360 1.00 80.31 367 TYR A C 1
ATOM 2829 O O . TYR A 1 367 ? -4.922 19.870 27.371 1.00 80.31 367 TYR A O 1
ATOM 2837 N N . ASP A 1 368 ? -2.947 19.493 28.378 1.00 77.12 368 ASP A N 1
ATOM 2838 C CA . ASP A 1 368 ? -2.259 18.910 27.214 1.00 77.12 368 ASP A CA 1
ATOM 2839 C C . ASP A 1 368 ? -2.516 17.391 27.091 1.00 77.12 368 ASP A C 1
ATOM 2841 O O . ASP A 1 368 ? -2.458 16.664 28.093 1.00 77.12 368 ASP A O 1
ATOM 2845 N N . PHE A 1 369 ? -2.779 16.916 25.869 1.00 77.25 369 PHE A N 1
ATOM 2846 C CA . PHE A 1 369 ? -2.891 15.502 25.507 1.00 77.25 369 PHE A CA 1
ATOM 2847 C C . PHE A 1 369 ? -2.082 15.215 24.241 1.00 77.25 369 PHE A C 1
ATOM 2849 O O . PHE A 1 369 ? -2.269 15.835 23.199 1.00 77.25 369 PHE A O 1
ATOM 2856 N N . MET A 1 370 ? -1.252 14.174 24.288 1.00 71.75 370 MET A N 1
ATOM 2857 C CA . MET A 1 370 ? -0.224 13.890 23.280 1.00 71.75 370 MET A CA 1
ATOM 2858 C C . MET A 1 370 ? -0.744 13.430 21.906 1.00 71.75 370 MET A C 1
ATOM 2860 O O . MET A 1 370 ? 0.043 13.305 20.967 1.00 71.75 370 MET A O 1
ATOM 2864 N N . GLY A 1 371 ? -2.044 13.164 21.777 1.00 69.50 371 GLY A N 1
ATOM 2865 C CA . GLY A 1 371 ? -2.679 12.740 20.532 1.00 69.50 371 GLY A CA 1
ATOM 2866 C C . GLY A 1 371 ? -3.195 13.923 19.721 1.00 69.50 371 GLY A C 1
ATOM 2867 O O . GLY A 1 371 ? -3.619 14.942 20.265 1.00 69.50 371 GLY A O 1
ATOM 2868 N N . HIS A 1 372 ? -3.187 13.779 18.400 1.00 70.88 372 HIS A N 1
ATOM 2869 C CA . HIS A 1 372 ? -3.882 14.714 17.528 1.00 70.88 372 HIS A CA 1
ATOM 2870 C C . HIS A 1 372 ? -5.402 14.549 17.744 1.00 70.88 372 HIS A C 1
ATOM 2872 O O . HIS A 1 372 ? -5.873 13.420 17.789 1.00 70.88 372 HIS A O 1
ATOM 2878 N N . PRO A 1 373 ? -6.230 15.607 17.810 1.00 68.88 373 PRO A N 1
ATOM 2879 C CA . PRO A 1 373 ? -7.647 15.447 18.156 1.00 68.88 373 PRO A CA 1
ATOM 2880 C C . PRO A 1 373 ? -8.411 14.479 17.231 1.00 68.88 373 PRO A C 1
ATOM 2882 O O . PRO A 1 373 ? -9.195 13.665 17.697 1.00 68.88 373 PRO A O 1
ATOM 2885 N N . ARG A 1 374 ? -8.118 14.499 15.918 1.00 66.44 374 ARG A N 1
ATOM 2886 C CA . ARG A 1 374 ? -8.683 13.543 14.932 1.00 66.44 374 ARG A CA 1
ATOM 2887 C C . ARG A 1 374 ? -8.237 12.085 15.101 1.00 66.44 374 ARG A C 1
ATOM 2889 O O . ARG A 1 374 ? -8.771 11.239 14.394 1.00 66.44 374 ARG A O 1
ATOM 2896 N N . SER A 1 375 ? -7.223 11.796 15.915 1.00 68.12 375 SER A N 1
ATOM 2897 C CA . SER A 1 375 ? -6.790 10.417 16.165 1.00 68.12 375 SER A CA 1
ATOM 2898 C C . SER A 1 375 ? -7.542 9.766 17.321 1.00 68.12 375 SER A C 1
ATOM 2900 O O . SER A 1 375 ? -7.293 8.598 17.591 1.00 68.12 375 SER A O 1
ATOM 2902 N N . TYR A 1 376 ? -8.402 10.504 18.029 1.00 75.06 376 TYR A N 1
ATOM 2903 C CA . TYR A 1 376 ? -9.212 9.926 19.091 1.00 75.06 376 TYR A CA 1
ATOM 2904 C C . TYR A 1 376 ? -10.467 9.251 18.522 1.00 75.06 376 TYR A C 1
ATOM 2906 O O . TYR A 1 376 ? -11.091 9.821 17.620 1.00 75.06 376 TYR A O 1
ATOM 2914 N N . PRO A 1 377 ? -10.862 8.094 19.077 1.00 73.12 377 PRO A N 1
ATOM 2915 C CA . PRO A 1 377 ? -12.108 7.429 18.734 1.00 73.12 377 PRO A CA 1
ATOM 2916 C C . PRO A 1 377 ? -13.342 8.295 18.934 1.00 73.12 377 PRO A C 1
ATOM 2918 O O . PRO A 1 377 ? -13.429 9.104 19.865 1.00 73.12 377 PRO A O 1
ATOM 2921 N N . ASP A 1 378 ? -14.337 8.064 18.085 1.00 76.12 378 ASP A N 1
ATOM 2922 C CA . ASP A 1 378 ? -15.698 8.543 18.308 1.00 76.12 378 ASP A CA 1
ATOM 2923 C C . ASP A 1 378 ? -16.202 8.072 19.682 1.00 76.12 378 ASP A C 1
ATOM 2925 O O . ASP A 1 378 ? -15.843 6.993 20.160 1.00 76.12 378 ASP A O 1
ATOM 2929 N N . ASN A 1 379 ? -17.051 8.881 20.315 1.00 81.69 379 ASN A N 1
ATOM 2930 C CA . ASN A 1 379 ? -17.616 8.633 21.646 1.00 81.69 379 ASN A CA 1
ATOM 2931 C C . ASN A 1 379 ? -16.586 8.492 22.783 1.00 81.69 379 ASN A C 1
ATOM 2933 O O . ASN A 1 379 ? -16.938 8.026 23.866 1.00 81.69 379 ASN A O 1
ATOM 2937 N N . SER A 1 380 ? -15.341 8.931 22.583 1.00 85.81 380 SER A N 1
ATOM 2938 C CA . SER A 1 380 ? -14.373 9.048 23.679 1.00 85.81 380 SER A CA 1
ATOM 2939 C C . SER A 1 380 ? -14.912 9.950 24.793 1.00 85.81 380 SER A C 1
ATOM 2941 O O . SER A 1 380 ? -15.582 10.946 24.520 1.00 85.81 380 SER A O 1
ATOM 2943 N N . VAL A 1 381 ? -14.597 9.650 26.050 1.00 88.12 381 VAL A N 1
ATOM 2944 C CA . VAL A 1 381 ? -15.060 10.426 27.207 1.00 88.12 381 VAL A CA 1
ATOM 2945 C C . VAL A 1 381 ? -13.893 11.158 27.845 1.00 88.12 381 VAL A C 1
ATOM 2947 O O . VAL A 1 381 ? -12.964 10.546 28.368 1.00 88.12 381 VAL A O 1
ATOM 2950 N N . LEU A 1 382 ? -13.955 12.488 27.843 1.00 89.19 382 LEU A N 1
ATOM 2951 C CA . LEU A 1 382 ? -13.045 13.310 28.631 1.00 89.19 382 LEU A CA 1
ATOM 2952 C C . LEU A 1 382 ? -13.528 13.331 30.080 1.00 89.19 382 LEU A C 1
ATOM 2954 O O . LEU A 1 382 ? -14.639 13.781 30.343 1.00 89.19 382 LEU A O 1
ATOM 2958 N N . HIS A 1 383 ? -12.681 12.907 31.009 1.00 91.06 383 HIS A N 1
ATOM 2959 C CA . HIS A 1 383 ? -12.886 12.987 32.454 1.00 91.06 383 HIS A CA 1
ATOM 2960 C C . HIS A 1 383 ? -12.070 14.123 33.046 1.00 91.06 383 HIS A C 1
ATOM 2962 O O . HIS A 1 383 ? -10.884 14.230 32.762 1.00 91.06 383 HIS A O 1
ATOM 2968 N N . ALA A 1 384 ? -12.672 14.920 33.928 1.00 89.44 384 ALA A N 1
ATOM 2969 C CA . ALA A 1 384 ? -11.981 15.909 34.751 1.00 89.44 384 ALA A CA 1
ATOM 2970 C C . ALA A 1 384 ? -12.585 15.948 36.165 1.00 89.44 384 ALA A C 1
ATOM 2972 O O . ALA A 1 384 ? -13.649 16.529 36.367 1.00 89.44 384 ALA A O 1
ATOM 2973 N N . ASP A 1 385 ? -11.949 15.310 37.154 1.00 89.50 385 ASP A N 1
ATOM 2974 C CA . ASP A 1 385 ? -12.456 15.155 38.536 1.00 89.50 385 ASP A CA 1
ATOM 2975 C C . ASP A 1 385 ? -13.972 14.846 38.620 1.00 89.50 385 ASP A C 1
ATOM 2977 O O . ASP A 1 385 ? -14.737 15.497 39.346 1.00 89.50 385 ASP A O 1
ATOM 2981 N N . GLY A 1 386 ? -14.433 13.858 37.851 1.00 88.38 386 GLY A N 1
ATOM 2982 C CA . GLY A 1 386 ? -15.831 13.410 37.814 1.00 88.38 386 GLY A CA 1
ATOM 2983 C C . GLY A 1 386 ? -16.789 14.290 37.001 1.00 88.38 386 GLY A C 1
ATOM 2984 O O . GLY A 1 386 ? -17.992 14.028 37.005 1.00 88.38 386 GLY A O 1
ATOM 2985 N N . PHE A 1 387 ? -16.292 15.319 36.315 1.00 90.00 387 PHE A N 1
ATOM 2986 C CA . PHE A 1 387 ? -16.998 15.971 35.211 1.00 90.00 387 PHE A CA 1
ATOM 2987 C C . PHE A 1 387 ? -16.633 15.254 33.922 1.00 90.00 387 PHE A C 1
ATOM 2989 O O . PHE A 1 387 ? -15.453 15.007 33.686 1.00 90.00 387 PHE A O 1
ATOM 2996 N N . CYS A 1 388 ? -17.633 14.929 33.113 1.00 89.81 388 CYS A N 1
ATOM 2997 C CA . CYS A 1 388 ? -17.429 14.129 31.918 1.00 89.81 388 CYS A CA 1
ATOM 2998 C C . CYS A 1 388 ? -18.045 14.771 30.684 1.00 89.81 388 CYS A C 1
ATOM 3000 O O . CYS A 1 388 ? -19.153 15.309 30.750 1.00 89.81 388 CYS A O 1
ATOM 3002 N N . TRP A 1 389 ? -17.341 14.668 29.560 1.00 88.44 389 TRP A N 1
ATOM 3003 C CA . TRP A 1 389 ? -17.800 15.123 28.251 1.00 88.44 389 TRP A CA 1
ATOM 3004 C C . TRP A 1 389 ? -17.660 13.997 27.242 1.00 88.44 389 TRP A C 1
ATOM 3006 O O . TRP A 1 389 ? -16.573 13.452 27.068 1.00 88.44 389 TRP A O 1
ATOM 3016 N N . ILE A 1 390 ? -18.757 13.689 26.559 1.00 85.25 390 ILE A N 1
ATOM 3017 C CA . ILE A 1 390 ? -18.757 12.739 25.449 1.00 85.25 390 ILE A CA 1
ATOM 3018 C C . ILE A 1 390 ? -18.287 13.483 24.209 1.00 85.25 390 ILE A C 1
ATOM 3020 O O . ILE A 1 390 ? -18.899 14.468 23.796 1.00 85.25 390 ILE A O 1
ATOM 3024 N N . LEU A 1 391 ? -17.202 13.006 23.619 1.00 80.31 391 LEU A N 1
ATOM 3025 C CA . LEU A 1 391 ? -16.679 13.488 22.355 1.00 80.31 391 LEU A CA 1
ATOM 3026 C C . LEU A 1 391 ? -17.251 12.611 21.248 1.00 80.31 391 LEU A C 1
ATOM 3028 O O . LEU A 1 391 ? -16.580 11.708 20.763 1.00 80.31 391 LEU A O 1
ATOM 3032 N N . GLU A 1 392 ? -18.508 12.857 20.870 1.00 73.25 392 GLU A N 1
ATOM 3033 C CA . GLU A 1 392 ? -19.205 12.032 19.868 1.00 73.25 392 GLU A CA 1
ATOM 3034 C C . GLU A 1 392 ? -18.391 11.903 18.577 1.00 73.25 392 GLU A C 1
ATOM 3036 O O . GLU A 1 392 ? -18.267 10.819 18.018 1.00 73.25 392 GLU A O 1
ATOM 3041 N N . LYS A 1 393 ? -17.785 13.014 18.145 1.00 69.44 393 LYS A N 1
ATOM 3042 C CA . LYS A 1 393 ? -16.802 13.076 17.062 1.00 69.44 393 LYS A CA 1
ATOM 3043 C C . LYS A 1 393 ? -15.726 14.074 17.469 1.00 69.44 393 LYS A C 1
ATOM 3045 O O . LYS A 1 393 ? -15.984 15.272 17.349 1.00 69.44 393 LYS A O 1
ATOM 3050 N N . PRO A 1 394 ? -14.556 13.646 17.967 1.00 64.75 394 PRO A N 1
ATOM 3051 C CA . PRO A 1 394 ? -13.499 14.559 18.391 1.00 64.75 394 PRO A CA 1
ATOM 3052 C C . PRO A 1 394 ? -13.078 15.500 17.248 1.00 64.75 394 PRO A C 1
ATOM 3054 O O . PRO A 1 394 ? -12.344 15.138 16.325 1.00 64.75 394 PRO A O 1
ATOM 3057 N N . ARG A 1 395 ? -13.585 16.734 17.276 1.00 61.25 395 ARG A N 1
ATOM 3058 C CA . ARG A 1 395 ? -13.219 17.811 16.352 1.00 61.25 395 ARG A CA 1
ATOM 3059 C C . ARG A 1 395 ? -12.241 18.754 17.032 1.00 61.25 395 ARG A C 1
ATOM 3061 O O . ARG A 1 395 ? -12.096 18.757 18.251 1.00 61.25 395 ARG A O 1
ATOM 3068 N N . PHE A 1 396 ? -11.549 19.544 16.222 1.00 59.16 396 PHE A N 1
ATOM 3069 C CA . PHE A 1 396 ? -10.661 20.580 16.723 1.00 59.16 396 PHE A CA 1
ATOM 3070 C C . PHE A 1 396 ? -10.737 21.830 15.874 1.00 59.16 396 PHE A C 1
ATOM 3072 O O . PHE A 1 396 ? -11.033 21.779 14.678 1.00 59.16 396 PHE A O 1
ATOM 3079 N N . ARG A 1 397 ? -10.404 22.941 16.520 1.00 54.03 397 ARG A N 1
ATOM 3080 C CA . ARG A 1 397 ? -10.080 24.205 15.878 1.00 54.03 397 ARG A CA 1
ATOM 3081 C C . ARG A 1 397 ? -8.557 24.322 15.757 1.00 54.03 397 ARG A C 1
ATOM 3083 O O . ARG A 1 397 ? -7.834 23.931 16.677 1.00 54.03 397 ARG A O 1
ATOM 3090 N N . VAL A 1 398 ? -8.100 24.799 14.602 1.00 49.62 398 VAL A N 1
ATOM 3091 C CA . VAL A 1 398 ? -6.776 25.416 14.453 1.00 49.62 398 VAL A CA 1
ATOM 3092 C C . VAL A 1 398 ? -7.007 26.884 14.787 1.00 49.62 398 VAL A C 1
ATOM 3094 O O . VAL A 1 398 ? -7.844 27.506 14.128 1.00 49.62 398 VAL A O 1
ATOM 3097 N N . ASP A 1 399 ? -6.395 27.373 15.859 1.00 51.34 399 ASP A N 1
ATOM 3098 C CA . ASP A 1 399 ? -6.390 28.806 16.174 1.00 51.34 399 ASP A CA 1
ATOM 3099 C C . ASP A 1 399 ? -5.222 29.489 15.469 1.00 51.34 399 ASP A C 1
ATOM 3101 O O . ASP A 1 399 ? -4.149 28.843 15.381 1.00 51.34 399 ASP A O 1
#